Protein 8VQ3 (pdb70)

Nearest PDB structures (foldseek):
  8vq3-assembly1_B  TM=1.004E+00  e=8.481E-41  Homo sapiens
  8vq4-assembly1_B  TM=9.995E-01  e=5.291E-39  Homo sapiens
  7kjs-assembly1_B  TM=9.755E-01  e=6.498E-34  Homo sapiens
  6sg4-assembly1_B  TM=8.896E-01  e=3.892E-12  Homo sapiens
  6sg4-assembly1_D  TM=8.918E-01  e=5.112E-12  Homo sapiens

Sequence (566 aa):
MENFQKVEKIGEGTYGVVYKARNKLTGEVVALKKIRLDTETEGVPSTAIREISLLKELNHPNIVKLLDVIHTENKLYLVFEFLHQDLKKFMDASALTGIPLPLIKSYLFQLLQGLAFCHSHRVLHRDLKPQNLLINTEGAIKLADFGLARAFGVPVRTYHEVVTLWYRAPEILLGCKYYSTAVDIWSLGCIFAEMVTRRALFPGDSEIDQLFRIFRTLGTPDEVVWPGVTSMPDYKPSFPKWARQDFSKVVPPLDEDGRSLLSQMLHYDPNKRISAKAALAHPFFQDVTKPVPHLRIAPSRGSPLPVLSWANREEVWKIMLNKEKTYLRDQHFLEQHPLLQPKMRAILLDWLMEVCEVYKLHRETFYLAQDFFDRYMATQENVVKTLLQLIGISSLFIAAKLEEIYPPKLHQFAYVTDGACSGDEILTMELMIMKALKWRLSPLTIVSWLNVYMQVAYLNYPQQIFIQIAELLDLCVLDVDCLEFPYGILAASALYHFSSSELMQKVSGYQWCDIENCVKWMVPFAMVIRETGSSKLKHFRGVADEDAHNIQTHRDSLDLLDKARA

B-factor: mean 46.19, std 12.15, range [25.35, 115.67]

GO terms:
  GO:0043247 telomere maintenance in response to DNA damage (P, IDA)
  GO:0120186 negative regulation of protein localization to chromatin (P, IDA)
  GO:0120261 regulation of heterochromatin organization (P, IDA)
  GO:0004674 protein serine/threonine kinase activity (F, IGI)
  GO:0005515 protein binding (F, IPI)
  GO:0004693 cyclin-dependent protein serine/threonine kinase activity (F, IDA)
  GO:0097472 cyclin-dependent protein kinase activity (F, IDA)
  GO:0005768 endosome (C, IDA)
  GO:0015030 Cajal body (C, IDA)
  GO:0030332 cyclin binding (F, IDA)
  GO:0000307 cyclin-dependent protein kinase holoenzyme complex (C, IDA)
  GO:0097124 cyclin A2-CDK2 complex (C, IDA)
  GO:0031453 positive regulation of heterochromatin formation (P, IDA)
  GO:0006468 protein phosphorylation (P, IDA)
  GO:0106310 protein serine kinase activity (F, EXP)
  GO:0005813 centrosome (C, TAS)
  GO:0031571 mitotic G1 DNA damage checkpoint signaling (P, TAS)
  GO:0051298 centrosome duplication (P, TAS)
  GO:0051321 meiotic cell cycle (P, TAS)
  GO:0006260 DNA replication (P, TAS)

Solvent-accessible surface area: 25095 Å² total

Organism: Homo sapiens (NCBI:txid9606)

Radius of gyration: 25.26 Å; Cα contacts (8 Å, |Δi|>4): 888; chains: 2; bounding box: 65×76×55 Å

Foldseek 3Di:
DVQKAFDAWDAADPFFTWTWIARNVPRFIWIKTKGQQVPDPVGDDPLVVVVVVVLVVQDDQQAWHFPDWDDDPRMIITITHDAPDFQLVVLVVCQVVADPPVLLLLALLSALVSLLSCVVVQKAQQADARRQWGHHPPSGIHGGDSSVMDGPPDFAFDDVDDGDLLLAAVLVLLAPGTDDSLSVLSSSLQVSLCSQNVDRQQDADDSVSSNVSLCQAQWDDDCVQENCSCVGDNRDPPRDTHHHDDVCVSRVVDDPQSSVLSCLSNRNYSVRRDHSVVSSVGPVCVVVDDDDDDDD/DAPQFDQQADCDPVDDSVVVVVVQVCLLVLQAADLCLCVQAVQDDLLLLLVLLQLVLAVLQVVQHFPQLSQLLLSLLRSQSSLDGHDHSLCSNLLSLLSSVVSQVVPPPDRDDLVVSVVVVPPSDDSVSSVVNNVVSCVSSVNPRDHCGLLNLLVQLLVSVVVVVSLFLSLQLVVLLSLVSSGSVLSVDRSNLLNLLSNCLVPNQVSSCNRRRDHCVNNVVVNVVSVLSSVLCVVVDGDGQDDDPPDDPVCSSRGRDHDPSSVSSVSSVD

InterPro domains:
  IPR000719 Protein kinase domain [PF00069] (4-286)
  IPR000719 Protein kinase domain [PS50011] (4-286)
  IPR000719 Protein kinase domain [SM00220] (4-286)
  IPR008271 Serine/threonine-protein kinase, active site [PS00108] (123-135)
  IPR011009 Protein kinase-like domain superfamily [SSF56112] (1-292)
  IPR017441 Protein kinase, ATP binding site [PS00107] (10-33)
  IPR050108 Cyclin-dependent kinase [PTHR24056] (2-287)

Secondary structure (DSSP, 8-state):
-TTEEEEEEEEE-SS-EEEEEEETTT--EEEEEEEEGGG-TTSS-HHHHHHHHHHHH---TTB--EEEEEE-SSEEEEEEE--SEEHHHHHHHTTTT---HHHHHHHHHHHHHHHHHHHHTTEE-----GGGEEE-TTS-EEE--GGG-EE-SS-PBP------STT--HHHHTT-SB--THHHHHHHHHHHHHHHHSS-S---SSHHHHHHHHHHHH----TTTSTTGGGSTT--TT----PPPPHHHHSTTS-HHHHHHHHHHT-S-TTTSPPHHHHHTSGGGTTT----PPP-/--TT----PPP-SSS-HHHHHHHHHHHHHHS---TTGGGG-TT--HHHHHHHHHHHHHHHHHTT-BHHHHHHHHHHHHHHHHT--S--GGGHHHHHHHHHHHHHHHH-SSPPPHHHHHHHTTTSS-HHHHHHHHHHHHHHTTT------HHHHHHHHHHHHHT--HHHHHHHHHHHHHHHTTSGGGGGS-HHHHHHHHHHHTS-HHHHHHHH---HHHHHHHHHHHHHHHHHHHHH----PPP-TTS-GGGGGGB-----HHHHHHHHH-

Structure (mmCIF, N/CA/C/O backbone):
data_8VQ3
#
_entry.id   8VQ3
#
_cell.length_a   101.388
_cell.length_b   101.388
_cell.length_c   151.613
_cell.angle_alpha   90.000
_cell.angle_beta   90.000
_cell.angle_gamma   90.000
#
_symmetry.space_group_name_H-M   'P 41 21 2'
#
loop_
_entity.id
_entity.type
_entity.pdbx_description
1 polymer 'Cyclin-dependent kinase 2'
2 polymer 'G1/S-specific cyclin-E1'
3 non-polymer (8R)-N-[(2S,3R)-3-(cyclohexylmethoxy)-1-(morpholin-4-yl)-1-oxobutan-2-yl]-2-[(1S)-2,2-dimethylcyclopropane-1-carbonyl]-6-(1,3-thiazole-5-carbonyl)-2,6-diazaspiro[3.4]octane-8-carboxamide
4 water water
#
loop_
_atom_site.group_PDB
_atom_site.id
_atom_site.type_symbol
_atom_site.label_atom_id
_atom_site.label_alt_id
_atom_site.label_comp_id
_atom_site.label_asym_id
_atom_site.label_entity_id
_atom_site.label_seq_id
_atom_site.pdbx_PDB_ins_code
_atom_site.Cartn_x
_atom_site.Cartn_y
_atom_site.Cartn_z
_atom_site.occupancy
_atom_site.B_iso_or_equiv
_atom_site.auth_seq_id
_atom_site.auth_comp_id
_atom_site.auth_asym_id
_atom_site.auth_atom_id
_atom_site.pdbx_PDB_model_num
ATOM 1 N N . MET A 1 1 ? 51.39100 11.75900 -3.64900 1.000 67.93709 1 MET A N 1
ATOM 2 C CA . MET A 1 1 ? 50.73300 12.96700 -3.12300 1.000 71.89283 1 MET A CA 1
ATOM 3 C C . MET A 1 1 ? 51.63500 13.91600 -2.34400 1.000 76.84606 1 MET A C 1
ATOM 4 O O . MET A 1 1 ? 51.14300 14.86500 -1.72400 1.000 78.64101 1 MET A O 1
ATOM 9 N N . GLU A 1 2 ? 52.94200 13.66900 -2.35800 1.000 79.83852 2 GLU A N 1
ATOM 10 C CA . GLU A 1 2 ? 53.86100 14.52300 -1.61600 1.000 78.00409 2 GLU A CA 1
ATOM 11 C C . GLU A 1 2 ? 54.18500 15.83100 -2.33300 1.000 68.09237 2 GLU A C 1
ATOM 12 O O . GLU A 1 2 ? 54.72000 16.75600 -1.69700 1.000 62.07323 2 GLU A O 1
ATOM 18 N N . ASN A 1 3 ? 53.87000 15.96100 -3.61800 1.000 68.53190 3 ASN A N 1
ATOM 19 C CA . ASN A 1 3 ? 54.16500 17.22000 -4.28600 1.000 72.05864 3 ASN A CA 1
ATOM 20 C C . ASN A 1 3 ? 52.98100 18.17800 -4.29900 1.000 68.23976 3 ASN A C 1
ATOM 21 O O . ASN A 1 3 ? 53.01900 19.19300 -5.00600 1.000 67.85287 3 ASN A O 1
ATOM 26 N N . PHE A 1 4 ? 51.94600 17.89500 -3.52100 1.000 68.10553 4 PHE A N 1
ATOM 27 C CA . PHE A 1 4 ? 50.78200 18.76100 -3.44000 1.000 61.63371 4 PHE A CA 1
ATOM 28 C C . PHE A 1 4 ? 50.71200 19.36500 -2.04700 1.000 58.58071 4 PHE A C 1
ATOM 29 O O . PHE A 1 4 ? 50.91900 18.67300 -1.04500 1.000 62.68120 4 PHE A O 1
ATOM 37 N N . GLN A 1 5 ? 50.41900 20.65600 -1.99700 1.000 51.02980 5 GLN A N 1
ATOM 38 C CA . GLN A 1 5 ? 50.30100 21.40700 -0.75200 1.000 52.42471 5 GLN A CA 1
ATOM 39 C C . GLN A 1 5 ? 48.84500 21.83700 -0.61100 1.000 52.16415 5 GLN A C 1
ATOM 40 O O . GLN A 1 5 ? 48.34300 22.61700 -1.42800 1.000 48.61372 5 GLN A O 1
ATOM 46 N N . LYS A 1 6 ? 48.15400 21.32300 0.40600 1.000 49.77965 6 LYS A N 1
ATOM 47 C CA . LYS A 1 6 ? 46.75600 21.70500 0.60500 1.000 49.39540 6 LYS A CA 1
ATOM 48 C C . LYS A 1 6 ? 46.69800 23.17200 1.00700 1.000 45.45545 6 LYS A C 1
ATOM 49 O O . LYS A 1 6 ? 47.43300 23.61500 1.88900 1.000 49.40592 6 LYS A O 1
ATOM 55 N N . VAL A 1 7 ? 45.83700 23.93200 0.33500 1.000 40.81016 7 VAL A N 1
ATOM 56 C CA . VAL A 1 7 ? 45.72400 25.36600 0.54400 1.000 47.48727 7 VAL A CA 1
ATOM 57 C C . VAL A 1 7 ? 44.41800 25.76100 1.22400 1.000 46.60032 7 VAL A C 1
ATOM 58 O O . VAL A 1 7 ? 44.41100 26.67800 2.04100 1.000 43.68419 7 VAL A O 1
ATOM 62 N N . GLU A 1 8 ? 43.30600 25.10100 0.91100 1.000 43.83420 8 GLU A N 1
ATOM 63 C CA . GLU A 1 8 ? 42.04100 25.49700 1.51900 1.000 47.14249 8 GLU A CA 1
ATOM 64 C C . GLU A 1 8 ? 41.00200 24.41000 1.28500 1.000 44.37374 8 GLU A C 1
ATOM 65 O O . GLU A 1 8 ? 41.03500 23.74900 0.24100 1.000 44.08423 8 GLU A O 1
ATOM 71 N N . LYS A 1 9 ? 40.09300 24.22100 2.24800 1.000 44.57640 9 LYS A N 1
ATOM 72 C CA . LYS A 1 9 ? 38.99700 23.26200 2.07900 1.000 42.70249 9 LYS A CA 1
ATOM 73 C C . LYS A 1 9 ? 37.90200 23.97100 1.30100 1.000 40.36010 9 LYS A C 1
ATOM 74 O O . LYS A 1 9 ? 37.48600 25.06400 1.68100 1.000 44.21056 9 LYS A O 1
ATOM 80 N N . ILE A 1 10 ? 37.45100 23.37100 0.19700 1.000 38.05193 10 ILE A N 1
ATOM 81 C CA . ILE A 1 10 ? 36.43300 23.99700 -0.63500 1.000 43.85526 10 ILE A CA 1
ATOM 82 C C . ILE A 1 10 ? 35.16500 23.15600 -0.74600 1.000 50.47974 10 ILE A C 1
ATOM 83 O O . ILE A 1 10 ? 34.22400 23.55200 -1.44100 1.000 51.60356 10 ILE A O 1
ATOM 88 N N . GLY A 1 11 ? 35.10300 22.01400 -0.07700 1.000 50.85610 11 GLY A N 1
ATOM 89 C CA . GLY A 1 11 ? 33.89300 21.22800 -0.17400 1.000 51.76147 11 GLY A CA 1
ATOM 90 C C . GLY A 1 11 ? 33.98300 19.94400 0.61200 1.000 45.62389 11 GLY A C 1
ATOM 91 O O . GLY A 1 11 ? 35.04400 19.53700 1.10000 1.000 42.28665 11 GLY A O 1
ATOM 92 N N . GLU A 1 12 ? 32.82700 19.29400 0.71300 1.000 43.72893 12 GLU A N 1
ATOM 93 C CA . GLU A 1 12 ? 32.73100 18.03900 1.43700 1.000 40.45748 12 GLU A CA 1
ATOM 94 C C . GLU A 1 12 ? 31.49400 17.29600 0.96600 1.000 41.21020 12 GLU A C 1
ATOM 95 O O . GLU A 1 12 ? 30.40100 17.87000 0.94300 1.000 41.74185 12 GLU A O 1
ATOM 101 N N . GLY A 1 13 ? 31.66000 16.01900 0.62000 1.000 38.65463 13 GLY A N 1
ATOM 102 C CA . GLY A 1 13 ? 30.55900 15.19300 0.17300 1.000 40.24693 13 GLY A CA 1
ATOM 103 C C . GLY A 1 13 ? 30.47800 13.91800 1.00500 1.000 44.27110 13 GLY A C 1
ATOM 104 O O . GLY A 1 13 ? 31.24100 13.72800 1.95300 1.000 47.18197 13 GLY A O 1
ATOM 105 N N . THR A 1 14 ? 29.53700 13.06500 0.61500 1.000 41.44971 14 THR A N 1
ATOM 106 C CA . THR A 1 14 ? 29.36600 11.80400 1.33100 1.000 46.97405 14 THR A CA 1
ATOM 107 C C . THR A 1 14 ? 30.65200 11.00300 1.31800 1.000 49.82703 14 THR A C 1
ATOM 108 O O . THR A 1 14 ? 31.03600 10.40200 2.33300 1.000 46.83193 14 THR A O 1
ATOM 112 N N . TYR A 1 15 ? 31.33800 10.98700 0.17300 1.000 48.53213 15 TYR A N 1
ATOM 113 C CA . TYR A 1 15 ? 32.53200 10.17900 -0.00600 1.000 49.94546 15 TYR A CA 1
ATOM 114 C C . TYR A 1 15 ? 33.86300 10.88900 0.23000 1.000 52.85634 15 TYR A C 1
ATOM 115 O O . TYR A 1 15 ? 34.90000 10.21600 0.21400 1.000 52.31417 15 TYR A O 1
ATOM 124 N N . GLY A 1 16 ? 33.89000 12.19200 0.48600 1.000 48.37685 16 GLY A N 1
ATOM 125 C CA . GLY A 1 16 ? 35.18600 12.79800 0.75900 1.000 51.45880 16 GLY A CA 1
ATOM 126 C C . GLY A 1 16 ? 35.14400 14.30700 0.87400 1.000 46.86878 16 GLY A C 1
ATOM 127 O O . GLY A 1 16 ? 34.11800 14.96000 0.65500 1.000 45.50282 16 GLY A O 1
ATOM 128 N N . VAL A 1 17 ? 36.30000 14.85800 1.23000 1.000 48.99798 17 VAL A N 1
ATOM 129 C CA . VAL A 1 17 ? 36.48000 16.29800 1.35900 1.000 46.38188 17 VAL A CA 1
ATOM 130 C C . VAL A 1 17 ? 37.20500 16.76000 0.10200 1.000 43.98159 17 VAL A C 1
ATOM 131 O O . VAL A 1 17 ? 37.98900 16.01800 -0.51300 1.000 43.53417 17 VAL A O 1
ATOM 135 N N . VAL A 1 18 ? 36.93600 17.99300 -0.30100 1.000 45.06067 18 VAL A N 1
ATOM 136 C CA . VAL A 1 18 ? 37.54200 18.57600 -1.48600 1.000 41.95766 18 VAL A CA 1
ATOM 137 C C . VAL A 1 18 ? 38.40700 19.73600 -1.03700 1.000 42.29718 18 VAL A C 1
ATOM 138 O O . VAL A 1 18 ? 37.95300 20.60300 -0.27700 1.000 39.97848 18 VAL A O 1
ATOM 142 N N . TYR A 1 19 ? 39.64900 19.74800 -1.50300 1.000 37.28342 19 TYR A N 1
ATOM 143 C CA . TYR A 1 19 ? 40.63000 20.76600 -1.15800 1.000 40.09954 19 TYR A CA 1
ATOM 144 C C . TYR A 1 19 ? 41.19100 21.47400 -2.37900 1.000 42.78934 19 TYR A C 1
ATOM 145 O O . TYR A 1 19 ? 41.35700 20.88200 -3.45400 1.000 44.78432 19 TYR A O 1
ATOM 154 N N . LYS A 1 20 ? 41.51800 22.74700 -2.19500 1.000 45.34754 20 LYS A N 1
ATOM 155 C CA . LYS A 1 20 ? 42.22300 23.48700 -3.22500 1.000 42.18137 20 LYS A CA 1
ATOM 156 C C . LYS A 1 20 ? 43.65800 23.14900 -2.87500 1.000 45.13962 20 LYS A C 1
ATOM 157 O O . LYS A 1 20 ? 44.00800 23.15100 -1.68900 1.000 42.24454 20 LYS A O 1
ATOM 163 N N . ALA A 1 21 ? 44.47200 22.79000 -3.86100 1.000 41.16020 21 ALA A N 1
ATOM 164 C CA . ALA A 1 21 ? 45.84800 22.42000 -3.53900 1.000 42.28139 21 ALA A CA 1
ATOM 165 C C . ALA A 1 21 ? 46.77000 22.96500 -4.60900 1.000 48.59004 21 ALA A C 1
ATOM 166 O O . ALA A 1 21 ? 46.36500 23.15000 -5.76000 1.000 45.42387 21 ALA A O 1
ATOM 168 N N . ARG A 1 22 ? 48.02500 23.23000 -4.22400 1.000 48.19262 22 ARG A N 1
ATOM 169 C CA . ARG A 1 22 ? 49.00000 23.78000 -5.15600 1.000 52.22995 22 ARG A CA 1
ATOM 170 C C . ARG A 1 22 ? 50.16300 22.83000 -5.36900 1.000 57.30424 22 ARG A C 1
ATOM 171 O O . ARG A 1 22 ? 50.67500 22.22300 -4.42200 1.000 59.38870 22 ARG A O 1
ATOM 179 N N . ASN A 1 23 ? 50.58200 22.71200 -6.62200 1.000 60.06510 23 ASN A N 1
ATOM 180 C CA . ASN A 1 23 ? 51.73300 21.88600 -6.93500 1.000 68.65560 23 ASN A CA 1
ATOM 181 C C . ASN A 1 23 ? 52.94900 22.71500 -6.54900 1.000 68.76088 23 ASN A C 1
ATOM 182 O O . ASN A 1 23 ? 53.18500 23.78600 -7.11600 1.000 67.70022 23 ASN A O 1
ATOM 187 N N . LYS A 1 24 ? 53.70200 22.24000 -5.55800 1.000 71.89283 24 LYS A N 1
ATOM 188 C CA . LYS A 1 24 ? 54.85100 22.99400 -5.06400 1.000 75.98016 24 LYS A CA 1
ATOM 189 C C . LYS A 1 24 ? 55.89500 23.28600 -6.14600 1.000 78.72260 24 LYS A C 1
ATOM 190 O O . LYS A 1 24 ? 56.46500 24.38600 -6.17500 1.000 78.04357 24 LYS A O 1
ATOM 196 N N . LEU A 1 25 ? 56.17700 22.32500 -7.03300 1.000 78.31202 25 LEU A N 1
ATOM 197 C CA . LEU A 1 25 ? 57.21700 22.58900 -8.02900 1.000 80.77021 25 LEU A CA 1
ATOM 198 C C . LEU A 1 25 ? 56.70200 23.36600 -9.23700 1.000 79.48321 25 LEU A C 1
ATOM 199 O O . LEU A 1 25 ? 57.41700 24.23000 -9.76000 1.000 80.08592 25 LEU A O 1
ATOM 204 N N . THR A 1 26 ? 55.48300 23.09500 -9.70900 1.000 80.07802 26 THR A N 1
ATOM 205 C CA . THR A 1 26 ? 54.99800 23.82400 -10.87300 1.000 75.62749 26 THR A CA 1
ATOM 206 C C . THR A 1 26 ? 54.14600 25.04100 -10.53600 1.000 75.93016 26 THR A C 1
ATOM 207 O O . THR A 1 26 ? 54.06000 25.96100 -11.35200 1.000 74.01677 26 THR A O 1
ATOM 211 N N . GLY A 1 27 ? 53.52100 25.08000 -9.36600 1.000 78.54626 27 GLY A N 1
ATOM 212 C CA . GLY A 1 27 ? 52.66900 26.19600 -9.03600 1.000 72.04285 27 GLY A CA 1
ATOM 213 C C . GLY A 1 27 ? 51.25700 26.05500 -9.56200 1.000 62.21535 27 GLY A C 1
ATOM 214 O O . GLY A 1 27 ? 50.43200 26.95000 -9.32300 1.000 59.61767 27 GLY A O 1
ATOM 215 N N . GLU A 1 28 ? 50.94900 24.96500 -10.27300 1.000 56.22779 28 GLU A N 1
ATOM 216 C CA . GLU A 1 28 ? 49.59500 24.76900 -10.77600 1.000 59.30185 28 GLU A CA 1
ATOM 217 C C . GLU A 1 28 ? 48.65700 24.47000 -9.60700 1.000 54.34862 28 GLU A C 1
ATOM 218 O O . GLU A 1 28 ? 49.05300 23.88300 -8.59200 1.000 57.65165 28 GLU A O 1
ATOM 224 N N . VAL A 1 29 ? 47.41500 24.89300 -9.75200 1.000 47.44253 29 VAL A N 1
ATOM 225 C CA . VAL A 1 29 ? 46.39200 24.69200 -8.73000 1.000 45.38702 29 VAL A CA 1
ATOM 226 C C . VAL A 1 29 ? 45.41700 23.62000 -9.19400 1.000 48.29790 29 VAL A C 1
ATOM 227 O O . VAL A 1 29 ? 45.04100 23.57200 -10.36700 1.000 49.10589 29 VAL A O 1
ATOM 231 N N . VAL A 1 30 ? 45.01100 22.74800 -8.28000 1.000 44.12634 30 VAL A N 1
ATOM 232 C CA . VAL A 1 30 ? 44.10100 21.66100 -8.58600 1.000 43.90790 30 VAL A CA 1
ATOM 233 C C . VAL A 1 30 ? 43.08100 21.56500 -7.46800 1.000 42.34981 30 VAL A C 1
ATOM 234 O O . VAL A 1 30 ? 43.25000 22.14800 -6.39600 1.000 45.17647 30 VAL A O 1
ATOM 238 N N . ALA A 1 31 ? 42.02000 20.79900 -7.73600 1.000 39.60475 31 ALA A N 1
ATOM 239 C CA . ALA A 1 31 ? 40.97000 20.47700 -6.77800 1.000 38.15721 31 ALA A CA 1
ATOM 240 C C . ALA A 1 31 ? 41.18700 19.00800 -6.42900 1.000 39.97321 31 ALA A C 1
ATOM 241 O O . ALA A 1 31 ? 41.17000 18.14800 -7.31900 1.000 45.38439 31 ALA A O 1
ATOM 243 N N . LEU A 1 32 ? 41.43100 18.72000 -5.16000 1.000 37.82032 32 LEU A N 1
ATOM 244 C CA . LEU A 1 32 ? 41.68100 17.35500 -4.71200 1.000 37.86243 32 LEU A CA 1
ATOM 245 C C . LEU A 1 32 ? 40.48100 16.82400 -3.97400 1.000 40.97860 32 LEU A C 1
ATOM 246 O O . LEU A 1 32 ? 40.00300 17.46200 -3.03500 1.000 46.31082 32 LEU A O 1
ATOM 251 N N . LYS A 1 33 ? 40.02800 15.65100 -4.36000 1.000 35.63322 33 LYS A N 1
ATOM 252 C CA . LYS A 1 33 ? 38.94000 14.99200 -3.66200 1.000 41.21284 33 LYS A CA 1
ATOM 253 C C . LYS A 1 33 ? 39.59400 13.80600 -2.96400 1.000 43.76051 33 LYS A C 1
ATOM 254 O O . LYS A 1 33 ? 40.18200 12.93700 -3.62000 1.000 47.88995 33 LYS A O 1
ATOM 260 N N . LYS A 1 34 ? 39.54000 13.78800 -1.63900 1.000 41.04176 34 LYS A N 1
ATOM 261 C CA . LYS A 1 34 ? 40.17900 12.74300 -0.84400 1.000 44.31058 34 LYS A CA 1
ATOM 262 C C . LYS A 1 34 ? 39.17700 11.71800 -0.33600 1.000 46.58453 34 LYS A C 1
ATOM 263 O O . LYS A 1 34 ? 38.32200 12.04300 0.49100 1.000 47.51359 34 LYS A O 1
ATOM 269 N N . ILE A 1 35 ? 39.30800 10.47500 -0.78500 1.000 42.63669 35 ILE A N 1
ATOM 270 C CA . ILE A 1 35 ? 38.43400 9.39700 -0.31900 1.000 44.89486 35 ILE A CA 1
ATOM 271 C C . ILE A 1 35 ? 39.23800 8.58300 0.68900 1.000 48.91113 35 ILE A C 1
ATOM 272 O O . ILE A 1 35 ? 40.31800 8.06400 0.36600 1.000 46.89510 35 ILE A O 1
ATOM 277 N N . ARG A 1 36 ? 38.73700 8.47400 1.91600 1.000 50.01389 36 ARG A N 1
ATOM 278 C CA . ARG A 1 36 ? 39.43300 7.70800 2.95100 1.000 54.10122 36 ARG A CA 1
ATOM 279 C C . ARG A 1 36 ? 38.96300 6.26800 2.81900 1.000 51.45880 36 ARG A C 1
ATOM 280 O O . ARG A 1 36 ? 37.86900 5.91000 3.24500 1.000 51.92465 36 ARG A O 1
ATOM 288 N N . LEU A 1 37 ? 39.78200 5.43200 2.19300 1.000 51.12455 37 LEU A N 1
ATOM 289 C CA . LEU A 1 37 ? 39.33600 4.06200 1.97000 1.000 56.44624 37 LEU A CA 1
ATOM 290 C C . LEU A 1 37 ? 39.16400 3.27000 3.25800 1.000 59.60188 37 LEU A C 1
ATOM 291 O O . LEU A 1 37 ? 38.48900 2.24000 3.24000 1.000 60.72044 37 LEU A O 1
ATOM 296 N N . ASP A 1 38 ? 39.73400 3.73300 4.37100 1.000 57.82535 38 ASP A N 1
ATOM 297 C CA . ASP A 1 38 ? 39.58900 3.00900 5.62900 1.000 61.47842 38 ASP A CA 1
ATOM 298 C C . ASP A 1 38 ? 38.14700 2.99500 6.10100 1.000 59.60978 38 ASP A C 1
ATOM 299 O O . ASP A 1 38 ? 37.69700 2.00300 6.68200 1.000 62.74173 38 ASP A O 1
ATOM 304 N N . THR A 1 39 ? 37.40200 4.07300 5.86400 1.000 57.42794 39 THR A N 1
ATOM 305 C CA . THR A 1 39 ? 36.01200 4.14800 6.30600 1.000 60.86782 39 THR A CA 1
ATOM 306 C C . THR A 1 39 ? 35.01000 3.65900 5.26300 1.000 57.23318 39 THR A C 1
ATOM 307 O O . THR A 1 39 ? 33.80000 3.78000 5.47900 1.000 55.94618 39 THR A O 1
ATOM 311 N N . GLU A 1 40 ? 35.47100 3.10600 4.15000 1.000 52.96161 40 GLU A N 1
ATOM 312 C CA . GLU A 1 40 ? 34.58700 2.65000 3.08600 1.000 55.76195 40 GLU A CA 1
ATOM 313 C C . GLU A 1 40 ? 34.35600 1.15200 3.18900 1.000 57.63586 40 GLU A C 1
ATOM 314 O O . GLU A 1 40 ? 35.25300 0.35500 2.89400 1.000 66.09213 40 GLU A O 1
ATOM 320 N N . THR A 1 41 ? 33.14000 0.77800 3.56500 1.000 52.04045 41 THR A N 1
ATOM 321 C CA . THR A 1 41 ? 32.78700 -0.62600 3.70300 1.000 51.68514 41 THR A CA 1
ATOM 322 C C . THR A 1 41 ? 32.75500 -1.36300 2.37100 1.000 44.31847 41 THR A C 1
ATOM 323 O O . THR A 1 41 ? 33.01700 -2.57100 2.32900 1.000 43.22360 41 THR A O 1
ATOM 327 N N . GLU A 1 42 ? 32.41700 -0.67700 1.28300 1.000 42.89462 42 GLU A N 1
ATOM 328 C CA . GLU A 1 42 ? 32.29000 -1.34100 -0.01100 1.000 41.32601 42 GLU A CA 1
ATOM 329 C C . GLU A 1 42 ? 33.43600 -1.03600 -0.96700 1.000 43.20518 42 GLU A C 1
ATOM 330 O O . GLU A 1 42 ? 33.25700 -1.12200 -2.18500 1.000 42.00240 42 GLU A O 1
ATOM 336 N N . GLY A 1 43 ? 34.61000 -0.70100 -0.45100 1.000 40.66014 43 GLY A N 1
ATOM 337 C CA . GLY A 1 43 ? 35.71500 -0.41500 -1.34000 1.000 46.97142 43 GLY A CA 1
ATOM 338 C C . GLY A 1 43 ? 35.54200 0.94700 -1.99200 1.000 45.87655 43 GLY A C 1
ATOM 339 O O . GLY A 1 43 ? 34.89400 1.84100 -1.43700 1.000 41.93661 43 GLY A O 1
ATOM 340 N N . VAL A 1 44 ? 36.14500 1.11300 -3.17100 1.000 38.48093 44 VAL A N 1
ATOM 341 C CA . VAL A 1 44 ? 35.99400 2.41800 -3.81500 1.000 38.39934 44 VAL A CA 1
ATOM 342 C C . VAL A 1 44 ? 34.51100 2.64700 -4.05700 1.000 37.90981 44 VAL A C 1
ATOM 343 O O . VAL A 1 44 ? 33.83600 1.75100 -4.60800 1.000 34.78838 44 VAL A O 1
ATOM 347 N N . PRO A 1 45 ? 33.94400 3.77700 -3.61500 1.000 40.09691 45 PRO A N 1
ATOM 348 C CA . PRO A 1 45 ? 32.49400 3.99200 -3.76400 1.000 38.74412 45 PRO A CA 1
ATOM 349 C C . PRO A 1 45 ? 32.05600 3.89000 -5.21100 1.000 37.42554 45 PRO A C 1
ATOM 350 O O . PRO A 1 45 ? 32.73400 4.37500 -6.12400 1.000 34.53309 45 PRO A O 1
ATOM 354 N N . SER A 1 46 ? 30.90300 3.24700 -5.40700 1.000 33.15398 46 SER A N 1
ATOM 355 C CA . SER A 1 46 ? 30.41400 3.02100 -6.75800 1.000 36.14381 46 SER A CA 1
ATOM 356 C C . SER A 1 46 ? 30.29900 4.33200 -7.50800 1.000 38.69674 46 SER A C 1
ATOM 357 O O . SER A 1 46 ? 30.61400 4.41100 -8.70000 1.000 35.76218 46 SER A O 1
ATOM 360 N N . THR A 1 47 ? 29.89500 5.38600 -6.81600 1.000 37.93876 47 THR A N 1
ATOM 361 C CA . THR A 1 47 ? 29.77500 6.66400 -7.48400 1.000 33.93038 47 THR A CA 1
ATOM 362 C C . THR A 1 47 ? 31.13000 7.20800 -7.91800 1.000 37.98087 47 THR A C 1
ATOM 363 O O . THR A 1 47 ? 31.21500 7.89200 -8.94600 1.000 36.55438 47 THR A O 1
ATOM 367 N N . ALA A 1 48 ? 32.19500 6.91200 -7.16200 1.000 37.03865 48 ALA A N 1
ATOM 368 C CA . ALA A 1 48 ? 33.52400 7.39200 -7.52400 1.000 36.35962 48 ALA A CA 1
ATOM 369 C C . ALA A 1 48 ? 34.05000 6.64100 -8.74200 1.000 35.17527 48 ALA A C 1
ATOM 370 O O . ALA A 1 48 ? 34.59500 7.25400 -9.66300 1.000 33.82511 48 ALA A O 1
ATOM 372 N N . ILE A 1 49 ? 33.88000 5.31500 -8.76500 1.000 35.05420 49 ILE A N 1
ATOM 373 C CA . ILE A 1 49 ? 34.31400 4.50600 -9.90600 1.000 32.27755 49 ILE A CA 1
ATOM 374 C C . ILE A 1 49 ? 33.63200 4.99200 -11.18000 1.000 33.00396 49 ILE A C 1
ATOM 375 O O . ILE A 1 49 ? 34.27200 5.21200 -12.22200 1.000 33.53034 49 ILE A O 1
ATOM 380 N N . ARG A 1 50 ? 32.30000 5.14700 -11.11900 1.000 30.92739 50 ARG A N 1
ATOM 381 C CA . ARG A 1 50 ? 31.55600 5.57400 -12.30300 1.000 36.55965 50 ARG A CA 1
ATOM 382 C C . ARG A 1 50 ? 32.01400 6.93000 -12.80300 1.000 34.96472 50 ARG A C 1
ATOM 383 O O . ARG A 1 50 ? 32.19600 7.11900 -14.01000 1.000 31.16689 50 ARG A O 1
ATOM 391 N N . GLU A 1 51 ? 32.20900 7.88600 -11.89000 1.000 34.44097 51 GLU A N 1
ATOM 392 C CA . GLU A 1 51 ? 32.63400 9.22700 -12.27700 1.000 34.20673 51 GLU A CA 1
ATOM 393 C C . GLU A 1 51 ? 34.03100 9.22300 -12.87300 1.000 33.90670 51 GLU A C 1
ATOM 394 O O . GLU A 1 51 ? 34.29000 9.92100 -13.85900 1.000 36.62281 51 GLU A O 1
ATOM 400 N N . ILE A 1 52 ? 34.96100 8.48000 -12.27500 1.000 32.96185 52 ILE A N 1
ATOM 401 C CA . ILE A 1 52 ? 36.31400 8.43800 -12.83400 1.000 30.79317 52 ILE A CA 1
ATOM 402 C C . ILE A 1 52 ? 36.27100 7.90600 -14.26100 1.000 35.15948 52 ILE A C 1
ATOM 403 O O . ILE A 1 52 ? 36.86900 8.47500 -15.17800 1.000 34.58573 52 ILE A O 1
ATOM 408 N N . SER A 1 53 ? 35.56200 6.79100 -14.46300 1.000 33.45664 53 SER A N 1
ATOM 409 C CA . SER A 1 53 ? 35.53000 6.18600 -15.78400 1.000 32.84078 53 SER A CA 1
ATOM 410 C C . SER A 1 53 ? 34.87800 7.11500 -16.79500 1.000 34.82260 53 SER A C 1
ATOM 411 O O . SER A 1 53 ? 35.39800 7.31100 -17.90300 1.000 35.29371 53 SER A O 1
ATOM 414 N N . LEU A 1 54 ? 33.74200 7.71700 -16.42700 1.000 33.36979 54 LEU A N 1
ATOM 415 C CA . LEU A 1 54 ? 33.05100 8.62700 -17.33800 1.000 34.83576 54 LEU A CA 1
ATOM 416 C C . LEU A 1 54 ? 33.92800 9.81000 -17.72700 1.000 35.91483 54 LEU A C 1
ATOM 417 O O . LEU A 1 54 ? 33.99100 10.20100 -18.90300 1.000 34.59625 54 LEU A O 1
ATOM 422 N N . LEU A 1 55 ? 34.59600 10.41400 -16.74900 1.000 36.65966 55 LEU A N 1
ATOM 423 C CA . LEU A 1 55 ? 35.40300 11.58500 -17.06300 1.000 37.80453 55 LEU A CA 1
ATOM 424 C C . LEU A 1 55 ? 36.59800 11.22900 -17.93000 1.000 39.18628 55 LEU A C 1
ATOM 425 O O . LEU A 1 55 ? 37.05400 12.06600 -18.72200 1.000 41.76027 55 LEU A O 1
ATOM 430 N N . LYS A 1 56 ? 37.10100 9.99500 -17.83700 1.000 37.25183 56 LYS A N 1
ATOM 431 C CA . LYS A 1 56 ? 38.20000 9.62400 -18.72700 1.000 39.45210 56 LYS A CA 1
ATOM 432 C C . LYS A 1 56 ? 37.71100 9.49400 -20.16200 1.000 40.69698 56 LYS A C 1
ATOM 433 O O . LYS A 1 56 ? 38.48900 9.64900 -21.10400 1.000 38.89677 56 LYS A O 1
ATOM 439 N N . GLU A 1 57 ? 36.43700 9.19100 -20.35300 1.000 41.56025 57 GLU A N 1
ATOM 440 C CA . GLU A 1 57 ? 35.88800 9.07100 -21.69600 1.000 40.08375 57 GLU A CA 1
ATOM 441 C C . GLU A 1 57 ? 35.43700 10.41700 -22.23500 1.000 41.98924 57 GLU A C 1
ATOM 442 O O . GLU A 1 57 ? 35.53600 10.66900 -23.43800 1.000 46.63191 57 GLU A O 1
ATOM 448 N N . LEU A 1 58 ? 34.93700 11.27800 -21.35300 1.000 37.57556 58 LEU A N 1
ATOM 449 C CA . LEU A 1 58 ? 34.39100 12.57700 -21.72200 1.000 42.89725 58 LEU A CA 1
ATOM 450 C C . LEU A 1 58 ? 35.43700 13.67100 -21.66600 1.000 45.96604 58 LEU A C 1
ATOM 451 O O . LEU A 1 58 ? 35.56400 14.37400 -20.66400 1.000 51.82990 58 LEU A O 1
ATOM 456 N N . ASN A 1 59 ? 36.16100 13.86600 -22.75300 1.000 44.22372 59 ASN A N 1
ATOM 457 C CA . ASN A 1 59 ? 37.11900 14.95600 -22.80600 1.000 47.26883 59 ASN A CA 1
ATOM 458 C C . ASN A 1 59 ? 36.52700 16.01200 -23.71300 1.000 45.20279 59 ASN A C 1
ATOM 459 O O . ASN A 1 59 ? 36.29600 15.75700 -24.89900 1.000 44.49218 59 ASN A O 1
ATOM 464 N N . HIS A 1 60 ? 36.26800 17.18500 -23.15000 1.000 43.98948 60 HIS A N 1
ATOM 465 C CA . HIS A 1 60 ? 35.64800 18.27200 -23.88300 1.000 43.13675 60 HIS A CA 1
ATOM 466 C C . HIS A 1 60 ? 35.97900 19.56800 -23.16600 1.000 40.42327 60 HIS A C 1
ATOM 467 O O . HIS A 1 60 ? 36.06100 19.57800 -21.93000 1.000 39.56264 60 HIS A O 1
ATOM 474 N N . PRO A 1 61 ? 36.18000 20.67000 -23.89700 1.000 40.43116 61 PRO A N 1
ATOM 475 C CA . PRO A 1 61 ? 36.53600 21.94000 -23.24000 1.000 40.98649 61 PRO A CA 1
ATOM 476 C C . PRO A 1 61 ? 35.50100 22.45300 -22.24900 1.000 39.47315 61 PRO A C 1
ATOM 477 O O . PRO A 1 61 ? 35.84200 23.26100 -21.37300 1.000 37.01760 61 PRO A O 1
ATOM 481 N N . ASN A 1 62 ? 34.25000 22.01400 -22.34200 1.000 36.93338 62 ASN A N 1
ATOM 482 C CA . ASN A 1 62 ? 33.21000 22.47400 -21.43100 1.000 37.43344 62 ASN A CA 1
ATOM 483 C C . ASN A 1 62 ? 32.82900 21.43000 -20.39900 1.000 39.25207 62 ASN A C 1
ATOM 484 O O . ASN A 1 62 ? 31.73000 21.48100 -19.82800 1.000 35.09105 62 ASN A O 1
ATOM 489 N N . ILE A 1 63 ? 33.72600 20.49200 -20.14100 1.000 35.36213 63 ILE A N 1
ATOM 490 C CA . ILE A 1 63 ? 33.52600 19.45200 -19.14600 1.000 33.16187 63 ILE A CA 1
ATOM 491 C C . ILE A 1 63 ? 34.76400 19.46100 -18.27300 1.000 3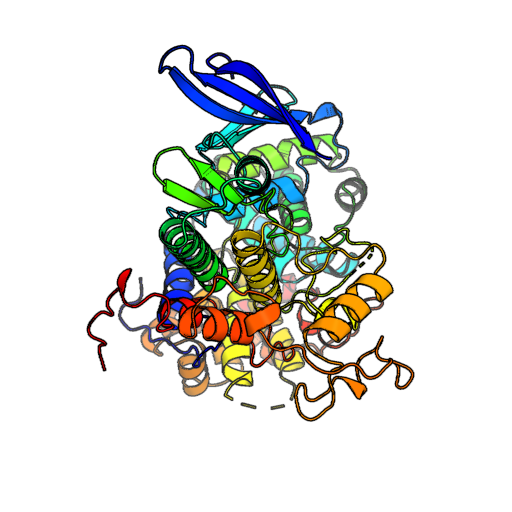6.23856 63 ILE A C 1
ATOM 492 O O . ILE A 1 63 ? 35.88700 19.38600 -18.78600 1.000 32.73024 63 ILE A O 1
ATOM 497 N N . VAL A 1 64 ? 34.56300 19.57500 -16.96000 1.000 33.29347 64 VAL A N 1
ATOM 498 C CA . VAL A 1 64 ? 35.67400 19.62400 -16.02200 1.000 37.42291 64 VAL A CA 1
ATOM 499 C C . VAL A 1 64 ? 36.60700 18.45800 -16.26500 1.000 37.98613 64 VAL A C 1
ATOM 500 O O . VAL A 1 64 ? 36.17100 17.32600 -16.48700 1.000 36.55701 64 VAL A O 1
ATOM 504 N N . LYS A 1 65 ? 37.90800 18.72400 -16.23700 1.000 32.90131 65 LYS A N 1
ATOM 505 C CA . LYS A 1 65 ? 38.86300 17.66000 -16.49600 1.000 40.48117 65 LYS A CA 1
ATOM 506 C C . LYS A 1 65 ? 39.30400 16.94200 -15.23700 1.000 36.16223 65 LYS A C 1
ATOM 507 O O . LYS A 1 65 ? 39.56500 17.56300 -14.20400 1.000 38.54146 65 LYS A O 1
ATOM 513 N N . LEU A 1 66 ? 39.41900 15.62300 -15.33700 1.000 37.93876 66 LEU A N 1
ATOM 514 C CA . LEU A 1 66 ? 39.95900 14.79600 -14.26800 1.000 39.20207 66 LEU A CA 1
ATOM 515 C C . LEU A 1 66 ? 41.42500 14.65300 -14.67900 1.000 39.83109 66 LEU A C 1
ATOM 516 O O . LEU A 1 66 ? 41.72200 14.09200 -15.73800 1.000 42.18137 66 LEU A O 1
ATOM 521 N N . LEU A 1 67 ? 42.33600 15.21600 -13.88000 1.000 38.97836 67 LEU A N 1
ATOM 522 C CA . LEU A 1 67 ? 43.74700 15.20600 -14.24200 1.000 40.52591 67 LEU A CA 1
ATOM 523 C C . LEU A 1 67 ? 44.46300 13.93000 -13.82300 1.000 46.78982 67 LEU A C 1
ATOM 524 O O . LEU A 1 67 ? 45.41300 13.50800 -14.49000 1.000 49.53489 67 LEU A O 1
ATOM 529 N N . ASP A 1 68 ? 44.05100 13.31000 -12.72900 1.000 40.55749 68 ASP A N 1
ATOM 530 C CA . ASP A 1 68 ? 44.75400 12.12400 -12.25100 1.000 46.43451 68 ASP A CA 1
ATOM 531 C C . ASP A 1 68 ? 43.95200 11.44600 -11.14100 1.000 45.65811 68 ASP A C 1
ATOM 532 O O . ASP A 1 68 ? 43.01800 12.02200 -10.57400 1.000 43.51574 68 ASP A O 1
ATOM 537 N N . VAL A 1 69 ? 44.34300 10.21100 -10.83000 1.000 41.43392 69 VAL A N 1
ATOM 538 C CA . VAL A 1 69 ? 43.75500 9.40700 -9.75900 1.000 41.17599 69 VAL A CA 1
ATOM 539 C C . VAL A 1 69 ? 44.94600 8.81000 -9.02500 1.000 47.94785 69 VAL A C 1
ATOM 540 O O . VAL A 1 69 ? 45.71800 8.05300 -9.62100 1.000 49.26117 69 VAL A O 1
ATOM 544 N N . ILE A 1 70 ? 45.11900 9.17200 -7.76100 1.000 46.54505 70 ILE A N 1
ATOM 545 C CA . ILE A 1 70 ? 46.34100 8.72700 -7.03900 1.000 49.52962 70 ILE A CA 1
ATOM 546 C C . ILE A 1 70 ? 45.95200 7.88900 -5.82800 1.000 45.69495 70 ILE A C 1
ATOM 547 O O . ILE A 1 70 ? 45.21400 8.38000 -4.98200 1.000 46.74245 70 ILE A O 1
ATOM 552 N N . HIS A 1 71 ? 46.42000 6.65000 -5.80400 1.000 44.95802 71 HIS A N 1
ATOM 553 C CA . HIS A 1 71 ? 46.15300 5.75200 -4.66200 1.000 46.47399 71 HIS A CA 1
ATOM 554 C C . HIS A 1 71 ? 47.37200 5.79600 -3.75300 1.000 51.39037 71 HIS A C 1
ATOM 555 O O . HIS A 1 71 ? 48.42500 5.26100 -4.12300 1.000 50.43763 71 HIS A O 1
ATOM 562 N N . THR A 1 72 ? 47.22800 6.48300 -2.63100 1.000 50.24813 72 THR A N 1
ATOM 563 C CA . THR A 1 72 ? 48.30400 6.49500 -1.62100 1.000 58.22014 72 THR A CA 1
ATOM 564 C C . THR A 1 72 ? 47.96700 5.37400 -0.65900 1.000 70.05314 72 THR A C 1
ATOM 565 O O . THR A 1 72 ? 47.17100 4.49700 -1.01700 1.000 75.64854 72 THR A O 1
ATOM 569 N N . GLU A 1 73 ? 48.50600 5.43200 0.53800 1.000 70.19789 73 GLU A N 1
ATOM 570 C CA . GLU A 1 73 ? 48.12500 4.39800 1.51500 1.000 71.62701 73 GLU A CA 1
ATOM 571 C C . GLU A 1 73 ? 46.71200 4.66900 1.99700 1.000 70.56372 73 GLU A C 1
ATOM 572 O O . GLU A 1 73 ? 46.47900 5.78700 2.47200 1.000 72.92716 73 GLU A O 1
ATOM 574 N N . ASN A 1 74 ? 45.80300 3.72300 1.82500 1.000 70.06893 74 ASN A N 1
ATOM 575 C CA . ASN A 1 74 ? 44.46800 3.88200 2.45800 1.000 63.19179 74 ASN A CA 1
ATOM 576 C C . ASN A 1 74 ? 43.65400 5.06000 1.89500 1.000 59.62557 74 ASN A C 1
ATOM 577 O O . ASN A 1 74 ? 42.52600 5.25500 2.35400 1.000 58.73599 74 ASN A O 1
ATOM 579 N N . LYS A 1 75 ? 44.20100 5.82000 0.95500 1.000 57.67007 75 LYS A N 1
ATOM 580 C CA . LYS A 1 75 ? 43.46600 7.01200 0.46700 1.000 57.58059 75 LYS A CA 1
ATOM 581 C C . LYS A 1 75 ? 43.42900 7.03900 -1.05800 1.000 52.20100 75 LYS A C 1
ATOM 582 O O . LYS A 1 75 ? 44.43800 6.70100 -1.68900 1.000 50.62186 75 LYS A O 1
ATOM 588 N N . LEU A 1 76 ? 42.29100 7.43000 -1.60700 1.000 47.12933 76 LEU A N 1
ATOM 589 C CA . LEU A 1 76 ? 42.21700 7.60700 -3.07300 1.000 47.78204 76 LEU A CA 1
ATOM 590 C C . LEU A 1 76 ? 41.97900 9.08700 -3.34500 1.000 45.93972 76 LEU A C 1
ATOM 591 O O . LEU A 1 76 ? 41.00100 9.63600 -2.85200 1.000 42.56300 76 LEU A O 1
ATOM 596 N N . TYR A 1 77 ? 42.88000 9.67900 -4.10500 1.000 41.59183 77 TYR A N 1
ATOM 597 C CA . TYR A 1 77 ? 42.77600 11.11200 -4.41800 1.000 40.62592 77 TYR A CA 1
ATOM 598 C C . TYR A 1 77 ? 42.33000 11.30400 -5.86300 1.000 41.59709 77 TYR A C 1
ATOM 599 O O . TYR A 1 77 ? 42.92800 10.70500 -6.75500 1.000 44.77905 77 TYR A O 1
ATOM 608 N N . LEU A 1 78 ? 41.29200 12.10300 -6.05800 1.000 37.62030 78 LEU A N 1
ATOM 609 C CA . LEU A 1 78 ? 40.82600 12.45000 -7.38400 1.000 37.26763 78 LEU A CA 1
ATOM 610 C C . LEU A 1 78 ? 41.32900 13.86800 -7.59300 1.000 39.25471 78 LEU A C 1
ATOM 611 O O . LEU A 1 78 ? 40.97700 14.77500 -6.82800 1.000 38.44145 78 LEU A O 1
ATOM 616 N N . VAL A 1 79 ? 42.16000 14.04900 -8.61000 1.000 37.48344 79 VAL A N 1
ATOM 617 C CA . VAL A 1 79 ? 42.79300 15.32100 -8.91700 1.000 36.03064 79 VAL A CA 1
ATOM 618 C C . VAL A 1 79 ? 42.08100 15.94500 -10.10800 1.000 37.98613 79 VAL A C 1
ATOM 619 O O . VAL A 1 79 ? 42.20800 15.48400 -11.24900 1.000 39.71002 79 VAL A O 1
ATOM 623 N N . PHE A 1 80 ? 41.33300 17.00400 -9.84300 1.000 34.66205 80 PHE A N 1
ATOM 624 C CA . PHE A 1 80 ? 40.59100 17.72700 -10.85000 1.000 36.28067 80 PHE A CA 1
ATOM 625 C C . PHE A 1 80 ? 41.25100 19.06200 -11.12300 1.000 40.10481 80 PHE A C 1
ATOM 626 O O . PHE A 1 80 ? 41.93700 19.61900 -10.25900 1.000 42.52352 80 PHE A O 1
ATOM 634 N N . GLU A 1 81 ? 41.00200 19.58300 -12.32500 1.000 38.51778 81 GLU A N 1
ATOM 635 C CA . GLU A 1 81 ? 41.45100 20.92200 -12.66100 1.000 38.21511 81 GLU A CA 1
ATOM 636 C C . GLU A 1 81 ? 40.67300 21.89000 -11.76600 1.000 42.69722 81 GLU A C 1
ATOM 637 O O . GLU A 1 81 ? 39.52500 21.62400 -11.39300 1.000 38.68095 81 GLU A O 1
ATOM 643 N N . PHE A 1 82 ? 41.29700 23.01400 -11.41200 1.000 40.29957 82 PHE A N 1
ATOM 644 C CA . PHE A 1 82 ? 40.69400 23.99800 -10.51200 1.000 42.27875 82 PHE A CA 1
ATOM 645 C C . PHE A 1 82 ? 40.08100 25.16200 -11.27200 1.000 42.16558 82 PHE A C 1
ATOM 646 O O . PHE A 1 82 ? 40.71000 25.71800 -12.17300 1.000 43.50522 82 PHE A O 1
ATOM 654 N N . LEU A 1 83 ? 38.85600 25.54000 -10.89300 1.000 39.33630 83 LEU A N 1
ATOM 655 C CA . LEU A 1 83 ? 38.15800 26.69900 -11.45300 1.000 43.62892 83 LEU A CA 1
ATOM 656 C C . LEU A 1 83 ? 37.79100 27.50900 -10.21700 1.000 45.60547 83 LEU A C 1
ATOM 657 O O . LEU A 1 83 ? 37.34600 26.93300 -9.21900 1.000 45.79496 83 LEU A O 1
ATOM 662 N N . HIS A 1 84 ? 37.95100 28.82800 -10.29500 1.000 42.31823 84 HIS A N 1
ATOM 663 C CA . HIS A 1 84 ? 37.80800 29.67800 -9.08000 1.000 45.20805 84 HIS A CA 1
ATOM 664 C C . HIS A 1 84 ? 36.39400 29.77700 -8.51900 1.000 44.21320 84 HIS A C 1
ATOM 665 O O . HIS A 1 84 ? 36.28500 29.98300 -7.30800 1.000 46.86088 84 HIS A O 1
ATOM 672 N N . GLN A 1 85 ? 35.36500 29.60300 -9.34000 1.000 43.03411 85 GLN A N 1
ATOM 673 C CA . GLN A 1 85 ? 34.02400 29.84800 -8.82500 1.000 41.13651 85 GLN A CA 1
ATOM 674 C C . GLN A 1 85 ? 32.97800 28.99300 -9.51100 1.000 41.42602 85 GLN A C 1
ATOM 675 O O . GLN A 1 85 ? 33.11700 28.63500 -10.68300 1.000 41.21810 85 GLN A O 1
ATOM 681 N N . ASP A 1 86 ? 31.89400 28.71300 -8.78500 1.000 40.30220 86 ASP A N 1
ATOM 682 C CA . ASP A 1 86 ? 30.77800 28.00500 -9.38300 1.000 37.19130 86 ASP A CA 1
ATOM 683 C C . ASP A 1 86 ? 29.80300 29.08300 -9.85700 1.000 40.83648 86 ASP A C 1
ATOM 684 O O . ASP A 1 86 ? 29.91600 30.25500 -9.48000 1.000 39.12311 86 ASP A O 1
ATOM 689 N N . LEU A 1 87 ? 28.86200 28.69300 -10.71500 1.000 39.46526 87 LEU A N 1
ATOM 690 C CA . LEU A 1 87 ? 27.90800 29.66200 -11.24700 1.000 39.55211 87 LEU A CA 1
ATOM 691 C C . LEU A 1 87 ? 26.99600 30.22300 -10.17100 1.000 40.05743 87 LEU A C 1
ATOM 692 O O . LEU A 1 87 ? 26.49700 31.34000 -10.31500 1.000 38.75991 87 LEU A O 1
ATOM 697 N N . LYS A 1 88 ? 26.74500 29.48500 -9.09300 1.000 38.17563 88 LYS A N 1
ATOM 698 C CA . LYS A 1 88 ? 25.86800 30.05300 -8.07600 1.000 39.28366 88 LYS A CA 1
ATOM 699 C C . LYS A 1 88 ? 26.51900 31.26400 -7.40400 1.000 39.21260 88 LYS A C 1
ATOM 700 O O . LYS A 1 88 ? 25.87300 32.29900 -7.20700 1.000 38.18879 88 LYS A O 1
ATOM 706 N N . LYS A 1 89 ? 27.79100 31.14900 -7.03700 1.000 37.99140 89 LYS A N 1
ATOM 707 C CA . LYS A 1 89 ? 28.46300 32.26600 -6.38800 1.000 44.75537 89 LYS A CA 1
ATOM 708 C C . LYS A 1 89 ? 28.63700 33.41800 -7.34800 1.000 40.69435 89 LYS A C 1
ATOM 709 O O . LYS A 1 89 ? 28.62400 34.57600 -6.92300 1.000 41.00228 89 LYS A O 1
ATOM 711 N N . PHE A 1 90 ? 28.78800 33.13100 -8.65000 1.000 41.32074 90 PHE A N 1
ATOM 712 C CA . PHE A 1 90 ? 28.94800 34.21400 -9.61100 1.000 41.77080 90 PHE A CA 1
ATOM 713 C C . PHE A 1 90 ? 27.65100 34.97200 -9.77000 1.000 39.98111 90 PHE A C 1
ATOM 714 O O . PHE A 1 90 ? 27.65700 36.20800 -9.80900 1.000 39.50210 90 PHE A O 1
ATOM 722 N N . MET A 1 91 ? 26.52200 34.24800 -9.85500 1.000 37.23078 91 MET A N 1
ATOM 723 C CA . MET A 1 91 ? 25.22500 34.90700 -9.98600 1.000 37.50450 91 MET A CA 1
ATOM 724 C C . MET A 1 91 ? 24.89000 35.70000 -8.73000 1.000 38.93625 91 MET A C 1
ATOM 725 O O . MET A 1 91 ? 24.33300 36.80200 -8.81400 1.000 41.52077 91 MET A O 1
ATOM 730 N N . ASP A 1 92 ? 25.22100 35.16700 -7.55200 1.000 38.01508 92 ASP A N 1
ATOM 731 C CA . ASP A 1 92 ? 24.94800 35.91600 -6.32400 1.000 39.59159 92 ASP A CA 1
ATOM 732 C C . ASP A 1 92 ? 25.78600 37.18300 -6.28200 1.000 42.62090 92 ASP A C 1
ATOM 733 O O . ASP A 1 92 ? 25.29900 38.25400 -5.90200 1.000 44.52113 92 ASP A O 1
ATOM 738 N N . ALA A 1 93 ? 27.05500 37.07900 -6.66600 1.000 39.74424 93 ALA A N 1
ATOM 739 C CA . ALA A 1 93 ? 27.92400 38.24400 -6.70400 1.000 45.45019 93 ALA A CA 1
ATOM 740 C C . ALA A 1 93 ? 27.44500 39.26800 -7.72200 1.000 46.48978 93 ALA A C 1
ATOM 741 O O . ALA A 1 93 ? 27.77600 40.45300 -7.58800 1.000 43.98422 93 ALA A O 1
ATOM 743 N N . SER A 1 94 ? 26.66800 38.84300 -8.72600 1.000 45.36333 94 SER A N 1
ATOM 744 C CA . SER A 1 94 ? 26.17400 39.72700 -9.77000 1.000 42.41561 94 SER A CA 1
ATOM 745 C C . SER A 1 94 ? 24.71000 40.08900 -9.59600 1.000 44.84748 94 SER A C 1
ATOM 746 O O . SER A 1 94 ? 24.10900 40.64300 -10.52000 1.000 48.44528 94 SER A O 1
ATOM 749 N N . ALA A 1 95 ? 24.11900 39.80500 -8.42900 1.000 49.95862 95 ALA A N 1
ATOM 750 C CA . ALA A 1 95 ? 22.69500 40.09200 -8.23800 1.000 50.47710 95 ALA A CA 1
ATOM 751 C C . ALA A 1 95 ? 22.38500 41.58100 -8.33500 1.000 47.45832 95 ALA A C 1
ATOM 752 O O . ALA A 1 95 ? 21.33600 41.96600 -8.86500 1.000 49.70333 95 ALA A O 1
ATOM 754 N N . LEU A 1 96 ? 23.26800 42.43700 -7.82500 1.000 46.30818 96 LEU A N 1
ATOM 755 C CA . LEU A 1 96 ? 22.98200 43.86800 -7.87700 1.000 49.76123 96 LEU A CA 1
ATOM 756 C C . LEU A 1 96 ? 23.15800 44.43300 -9.28000 1.000 53.19059 96 LEU A C 1
ATOM 757 O O . LEU A 1 96 ? 22.26200 45.09600 -9.80900 1.000 59.11498 96 LEU A O 1
ATOM 762 N N . THR A 1 97 ? 24.31100 44.18500 -9.89300 1.000 48.49002 97 THR A N 1
ATOM 763 C CA . THR A 1 97 ? 24.60400 44.72100 -11.22000 1.000 51.02717 97 THR A CA 1
ATOM 764 C C . THR A 1 97 ? 23.97100 43.91700 -12.35700 1.000 52.73001 97 THR A C 1
ATOM 765 O O . THR A 1 97 ? 23.65400 44.47700 -13.41100 1.000 55.01975 97 THR A O 1
ATOM 769 N N . GLY A 1 98 ? 23.79700 42.61500 -12.18600 1.000 46.76350 98 GLY A N 1
ATOM 770 C CA . GLY A 1 98 ? 23.27000 41.80100 -13.25700 1.000 47.36884 98 GLY A CA 1
ATOM 771 C C . GLY A 1 98 ? 24.40100 41.29800 -14.13600 1.000 49.85598 98 GLY A C 1
ATOM 772 O O . GLY A 1 98 ? 25.48600 41.88000 -14.20600 1.000 48.40317 98 GLY A O 1
ATOM 773 N N . ILE A 1 99 ? 24.15100 40.17800 -14.80500 1.000 50.07179 99 ILE A N 1
ATOM 774 C CA . ILE A 1 99 ? 25.18500 39.61900 -15.66900 1.000 48.41370 99 ILE A CA 1
ATOM 775 C C . ILE A 1 99 ? 24.96900 40.17200 -17.07000 1.000 47.99260 99 ILE A C 1
ATOM 776 O O . ILE A 1 99 ? 23.83200 40.14500 -17.56700 1.000 42.98410 99 ILE A O 1
ATOM 781 N N . PRO A 1 100 ? 26.00800 40.68400 -17.73100 1.000 48.77690 100 PRO A N 1
ATOM 782 C CA . PRO A 1 100 ? 25.82500 41.20300 -19.09700 1.000 47.89785 100 PRO A CA 1
ATOM 783 C C . PRO A 1 100 ? 25.24900 40.11700 -20.00000 1.000 45.18700 100 PRO A C 1
ATOM 784 O O . PRO A 1 100 ? 25.71800 38.97300 -19.99700 1.000 44.28163 100 PRO A O 1
ATOM 788 N N . LEU A 1 101 ? 24.21500 40.48500 -20.77600 1.000 41.50498 101 LEU A N 1
ATOM 789 C CA . LEU A 1 101 ? 23.55300 39.54200 -21.67800 1.000 46.78982 101 LEU A CA 1
ATOM 790 C C . LEU A 1 101 ? 24.53000 38.82500 -22.61500 1.000 45.67653 101 LEU A C 1
ATOM 791 O O . LEU A 1 101 ? 24.32000 37.63900 -22.91900 1.000 47.23198 101 LEU A O 1
ATOM 796 N N . PRO A 1 102 ? 25.60800 39.46600 -23.09200 1.000 47.49780 102 PRO A N 1
ATOM 797 C CA . PRO A 1 102 ? 26.54400 38.71400 -23.94200 1.000 44.56850 102 PRO A CA 1
ATOM 798 C C . PRO A 1 102 ? 27.27400 37.63900 -23.16500 1.000 41.53130 102 PRO A C 1
ATOM 799 O O . PRO A 1 102 ? 27.64400 36.61100 -23.74900 1.000 40.51538 102 PRO A O 1
ATOM 803 N N . LEU A 1 103 ? 27.49500 37.83100 -21.85800 1.000 45.08698 103 LEU A N 1
ATOM 804 C CA . LEU A 1 103 ? 28.13400 36.76800 -21.08900 1.000 41.57077 103 LEU A CA 1
ATOM 805 C C . LEU A 1 103 ? 27.12200 35.66900 -20.80400 1.000 40.29957 103 LEU A C 1
ATOM 806 O O . LEU A 1 103 ? 27.48500 34.48500 -20.78500 1.000 40.62329 103 LEU A O 1
ATOM 811 N N . ILE A 1 104 ? 25.84700 36.03600 -20.62100 1.000 42.64195 104 ILE A N 1
ATOM 812 C CA . ILE A 1 104 ? 24.81300 35.02700 -20.40400 1.000 39.23628 104 ILE A CA 1
ATOM 813 C C . ILE A 1 104 ? 24.71700 34.13500 -21.62600 1.000 41.14441 104 ILE A C 1
ATOM 814 O O . ILE A 1 104 ? 24.71400 32.89800 -21.52800 1.000 40.96807 104 ILE A O 1
ATOM 819 N N . LYS A 1 105 ? 24.63600 34.76000 -22.79900 1.000 41.62604 105 LYS A N 1
ATOM 820 C CA . LYS A 1 105 ? 24.56700 34.02000 -24.04800 1.000 40.86279 105 LYS A CA 1
ATOM 821 C C . LYS A 1 105 ? 25.78100 33.11300 -24.22000 1.000 38.63621 105 LYS A C 1
ATOM 822 O O . LYS A 1 105 ? 25.63900 31.93700 -24.57300 1.000 39.07047 105 LYS A O 1
ATOM 828 N N . SER A 1 106 ? 26.98600 33.63900 -23.96200 1.000 41.09440 106 SER A N 1
ATOM 829 C CA . SER A 1 106 ? 28.18400 32.82700 -24.13500 1.000 39.25471 106 SER A CA 1
ATOM 830 C C . SER A 1 106 ? 28.21300 31.66000 -23.15400 1.000 38.65727 106 SER A C 1
ATOM 831 O O . SER A 1 106 ? 28.62200 30.54000 -23.51200 1.000 39.00204 106 SER A O 1
ATOM 834 N N . TYR A 1 107 ? 27.77300 31.89100 -21.91200 1.000 36.32804 107 TYR A N 1
ATOM 835 C CA . TYR A 1 107 ? 27.78200 30.81200 -20.92400 1.000 35.17264 107 TYR A CA 1
ATOM 836 C C . TYR A 1 107 ? 26.80700 29.70700 -21.32700 1.000 37.87823 107 TYR A C 1
ATOM 837 O O . TYR A 1 107 ? 27.16400 28.52300 -21.34000 1.000 35.06999 107 TYR A O 1
ATOM 846 N N . LEU A 1 108 ? 25.57100 30.08300 -21.67800 1.000 35.34898 108 LEU A N 1
ATOM 847 C CA . LEU A 1 108 ? 24.56400 29.10200 -22.08100 1.000 36.40700 108 LEU A CA 1
ATOM 848 C C . LEU A 1 108 ? 24.98500 28.34300 -23.33100 1.000 36.68861 108 LEU A C 1
ATOM 849 O O . LEU A 1 108 ? 24.73900 27.13400 -23.44200 1.000 39.53632 108 LEU A O 1
ATOM 854 N N . PHE A 1 109 ? 25.61300 29.02500 -24.28900 1.000 32.36967 109 PHE A N 1
ATOM 855 C CA . PHE A 1 109 ? 26.08300 28.33100 -25.48200 1.000 37.74137 109 PHE A CA 1
ATOM 856 C C . PHE A 1 109 ? 27.09600 27.25600 -25.09700 1.000 40.64435 109 PHE A C 1
ATOM 857 O O . PHE A 1 109 ? 27.02500 26.10600 -25.56900 1.000 38.46514 109 PHE A O 1
ATOM 865 N N . GLN A 1 110 ? 28.04100 27.61200 -24.22600 1.000 39.07574 110 GLN A N 1
ATOM 866 C CA . GLN A 1 110 ? 29.04700 26.65500 -23.77700 1.000 38.08088 110 GLN A CA 1
ATOM 867 C C . GLN A 1 110 ? 28.41400 25.51300 -22.99800 1.000 36.86231 110 GLN A C 1
ATOM 868 O O . GLN A 1 110 ? 28.81600 24.35200 -23.15700 1.000 35.50952 110 GLN A O 1
ATOM 874 N N . LEU A 1 111 ? 27.43900 25.81500 -22.13500 1.000 36.01221 111 LEU A N 1
ATOM 875 C CA . LEU A 1 111 ? 26.78800 24.74800 -21.38100 1.000 34.43044 111 LEU A CA 1
ATOM 876 C C . LEU A 1 111 ? 26.12600 23.76800 -22.32900 1.000 33.96723 111 LEU A C 1
ATOM 877 O O . LEU A 1 111 ? 26.21000 22.55600 -22.13300 1.000 33.45927 111 LEU A O 1
ATOM 882 N N . LEU A 1 112 ? 25.47000 24.28500 -23.36900 1.000 36.01748 112 LEU A N 1
ATOM 883 C CA . LEU A 1 112 ? 24.80800 23.44000 -24.35700 1.000 35.43846 112 LEU A CA 1
ATOM 884 C C . LEU A 1 112 ? 25.81100 22.61500 -25.15500 1.000 34.37254 112 LEU A C 1
ATOM 885 O O . LEU A 1 112 ? 25.51800 21.47300 -25.53200 1.000 35.59637 112 LEU A O 1
ATOM 890 N N . GLN A 1 113 ? 27.00700 23.15300 -25.41200 1.000 33.19609 113 GLN A N 1
ATOM 891 C CA . GLN A 1 113 ? 28.00500 22.37100 -26.13700 1.000 34.78049 113 GLN A CA 1
ATOM 892 C C . GLN A 1 113 ? 28.48700 21.19800 -25.29900 1.000 37.93086 113 GLN A C 1
ATOM 893 O O . GLN A 1 113 ? 28.62800 20.07500 -25.81000 1.000 31.91698 113 GLN A O 1
ATOM 899 N N . GLY A 1 114 ? 28.73900 21.43300 -24.00700 1.000 35.92010 114 GLY A N 1
ATOM 900 C CA . GLY A 1 114 ? 29.18200 20.35200 -23.16200 1.000 35.63059 114 GLY A CA 1
ATOM 901 C C . GLY A 1 114 ? 28.07600 19.34300 -22.97100 1.000 36.32541 114 GLY A C 1
ATOM 902 O O . GLY A 1 114 ? 28.32900 18.13800 -22.89800 1.000 34.55677 114 GLY A O 1
ATOM 903 N N . LEU A 1 115 ? 26.83500 19.82300 -22.88600 1.000 32.95921 115 LEU A N 1
ATOM 904 C CA . LEU A 1 115 ? 25.71300 18.91400 -22.69200 1.000 29.59039 115 LEU A CA 1
ATOM 905 C C . LEU A 1 115 ? 25.48700 18.07800 -23.93600 1.000 31.57484 115 LEU A C 1
ATOM 906 O O . LEU A 1 115 ? 25.25200 16.86400 -23.84500 1.000 31.88540 115 LEU A O 1
ATOM 911 N N . ALA A 1 116 ? 25.54900 18.71600 -25.11000 1.000 33.61982 116 ALA A N 1
ATOM 912 C CA . ALA A 1 116 ? 25.36300 17.99900 -26.36500 1.000 32.58285 116 ALA A CA 1
ATOM 913 C C . ALA A 1 116 ? 26.39000 16.88900 -26.48100 1.000 35.98063 116 ALA A C 1
ATOM 914 O O . ALA A 1 116 ? 26.08700 15.78500 -26.95500 1.000 36.33594 116 ALA A O 1
ATOM 916 N N . PHE A 1 117 ? 27.61400 17.1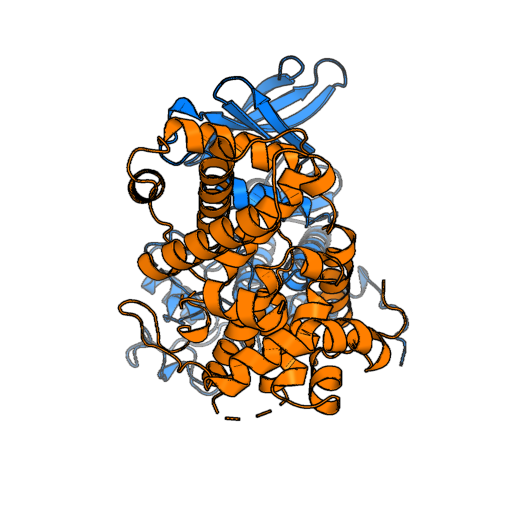7500 -26.04500 1.000 34.32517 117 PHE A N 1
ATOM 917 C CA . PHE A 1 117 ? 28.66300 16.16300 -26.04500 1.000 35.85430 117 PHE A CA 1
ATOM 918 C C . PHE A 1 117 ? 28.28900 15.01900 -25.10700 1.000 38.60200 117 PHE A C 1
ATOM 919 O O . PHE A 1 117 ? 28.42500 13.85400 -25.47700 1.000 37.40712 117 PHE A O 1
ATOM 927 N N . CYS A 1 118 ? 27.77900 15.32600 -23.89900 1.000 34.91208 118 CYS A N 1
ATOM 928 C CA . CYS A 1 118 ? 27.34500 14.26200 -22.99000 1.000 35.35424 118 CYS A CA 1
ATOM 929 C C . CYS A 1 118 ? 26.25700 13.41800 -23.62400 1.000 32.69603 118 CYS A C 1
ATOM 930 O O . CYS A 1 118 ? 26.28700 12.17700 -23.56700 1.000 31.51694 118 CYS A O 1
ATOM 933 N N . HIS A 1 119 ? 25.26100 14.08200 -24.20200 1.000 32.10911 119 HIS A N 1
ATOM 934 C CA . HIS A 1 119 ? 24.16700 13.34800 -24.80400 1.000 35.01736 119 HIS A CA 1
ATOM 935 C C . HIS A 1 119 ? 24.63700 12.53600 -25.99700 1.000 32.63023 119 HIS A C 1
ATOM 936 O O . HIS A 1 119 ? 24.10000 11.44600 -26.24300 1.000 34.49624 119 HIS A O 1
ATOM 943 N N . SER A 1 120 ? 25.64400 13.02900 -26.73100 1.000 32.90921 120 SER A N 1
ATOM 944 C CA . SER A 1 120 ? 26.20200 12.26300 -27.83900 1.000 38.71780 120 SER A CA 1
ATOM 945 C C . SER A 1 120 ? 26.86800 10.99600 -27.32000 1.000 40.67330 120 SER A C 1
ATOM 946 O O . SER A 1 120 ? 26.90900 9.97800 -28.01700 1.000 38.48356 120 SER A O 1
ATOM 949 N N . HIS A 1 121 ? 27.36000 11.04200 -26.08300 1.000 39.74161 121 HIS A N 1
ATOM 950 C CA . HIS A 1 121 ? 27.98600 9.85500 -25.45000 1.000 31.53010 121 HIS A CA 1
ATOM 951 C C . HIS A 1 121 ? 26.92000 9.00800 -24.75400 1.000 35.54374 121 HIS A C 1
ATOM 952 O O . HIS A 1 121 ? 27.28600 8.06200 -24.05300 1.000 39.93637 121 HIS A O 1
ATOM 959 N N . ARG A 1 122 ? 25.65200 9.34400 -24.95500 1.000 31.62748 122 ARG A N 1
ATOM 960 C CA . ARG A 1 122 ? 24.52200 8.58900 -24.35300 1.000 33.62772 122 ARG A CA 1
ATOM 961 C C . ARG A 1 122 ? 24.63600 8.62600 -22.82300 1.000 36.23329 122 ARG A C 1
ATOM 962 O O . ARG A 1 122 ? 24.42200 7.59500 -22.19400 1.000 33.69615 122 ARG A O 1
ATOM 970 N N . VAL A 1 123 ? 24.91800 9.80700 -22.27400 1.000 32.79077 123 VAL A N 1
ATOM 971 C CA . VAL A 1 123 ? 25.01600 9.99400 -20.80200 1.000 30.86423 123 VAL A CA 1
ATOM 972 C C . VAL A 1 123 ? 24.10400 11.13800 -20.35400 1.000 34.45413 123 VAL A C 1
ATOM 973 O O . VAL A 1 123 ? 24.20900 12.22000 -20.92400 1.000 34.69627 123 VAL A O 1
ATOM 977 N N . LEU A 1 124 ? 23.26000 10.88500 -19.36000 1.000 30.88002 124 LEU A N 1
ATOM 978 C CA . LEU A 1 124 ? 22.42100 11.93800 -18.74700 1.000 32.88815 124 LEU A CA 1
ATOM 979 C C . LEU A 1 124 ? 23.20000 12.45900 -17.54000 1.000 35.05947 124 LEU A C 1
ATOM 980 O O . LEU A 1 124 ? 23.73600 11.64000 -16.80200 1.000 34.68837 124 LEU A O 1
ATOM 985 N N . HIS A 1 125 ? 23.24800 13.76900 -17.35400 1.000 30.41154 125 HIS A N 1
ATOM 986 C CA . HIS A 1 125 ? 23.92300 14.33700 -16.16100 1.000 33.44348 125 HIS A CA 1
ATOM 987 C C . HIS A 1 125 ? 22.99300 14.20200 -14.96400 1.000 33.03291 125 HIS A C 1
ATOM 988 O O . HIS A 1 125 ? 23.42500 13.65900 -13.94800 1.000 35.18580 125 HIS A O 1
ATOM 995 N N . ARG A 1 126 ? 21.77200 14.70400 -15.10200 1.000 29.09033 126 ARG A N 1
ATOM 996 C CA . ARG A 1 126 ? 20.76200 14.63600 -14.04200 1.000 34.25148 126 ARG A CA 1
ATOM 997 C C . ARG A 1 126 ? 20.97500 15.54900 -12.85200 1.000 34.45939 126 ARG A C 1
ATOM 998 O O . ARG A 1 126 ? 20.11700 15.54800 -11.96200 1.000 36.46753 126 ARG A O 1
ATOM 1006 N N . ASP A 1 127 ? 22.06100 16.31600 -12.77700 1.000 31.33007 127 ASP A N 1
ATOM 1007 C CA . ASP A 1 127 ? 22.28400 17.15000 -11.58900 1.000 32.98817 127 ASP A CA 1
ATOM 1008 C C . ASP A 1 127 ? 22.83500 18.50100 -11.99100 1.000 37.25973 127 ASP A C 1
ATOM 1009 O O . ASP A 1 127 ? 23.72000 19.05600 -11.33100 1.000 34.64100 127 ASP A O 1
ATOM 1014 N N . LEU A 1 128 ? 22.33500 19.05200 -13.08800 1.000 28.63764 128 LEU A N 1
ATOM 1015 C CA . LEU A 1 128 ? 22.81100 20.34700 -13.54700 1.000 31.08794 128 LEU A CA 1
ATOM 1016 C C . LEU A 1 128 ? 22.12500 21.41800 -12.70600 1.000 36.19381 128 LEU A C 1
ATOM 1017 O O . LEU A 1 128 ? 20.94800 21.70900 -12.89100 1.000 46.50031 128 LEU A O 1
ATOM 1022 N N . LYS A 1 129 ? 22.85600 21.98800 -11.77000 1.000 38.14668 129 LYS A N 1
ATOM 1023 C CA . LYS A 1 129 ? 22.40500 23.05700 -10.90300 1.000 35.42267 129 LYS A CA 1
ATOM 1024 C C . LYS A 1 129 ? 23.56400 24.03000 -10.88600 1.000 36.80178 129 LYS A C 1
ATOM 1025 O O . LYS A 1 129 ? 24.70400 23.63300 -11.17300 1.000 34.56730 129 LYS A O 1
ATOM 1031 N N . PRO A 1 130 ? 23.33100 25.31700 -10.60300 1.000 37.79927 130 PRO A N 1
ATOM 1032 C CA . PRO A 1 130 ? 24.44100 26.29400 -10.64200 1.000 38.65200 130 PRO A CA 1
ATOM 1033 C C . PRO A 1 130 ? 25.64800 25.90900 -9.81500 1.000 38.53620 130 PRO A C 1
ATOM 1034 O O . PRO A 1 130 ? 26.77400 26.28900 -10.17700 1.000 38.05193 130 PRO A O 1
ATOM 1038 N N . GLN A 1 131 ? 25.46500 25.15600 -8.72700 1.000 32.66444 131 GLN A N 1
ATOM 1039 C CA . GLN A 1 131 ? 26.61500 24.75200 -7.91800 1.000 34.71732 131 GLN A CA 1
ATOM 1040 C C . GLN A 1 131 ? 27.51900 23.77600 -8.65200 1.000 35.49110 131 GLN A C 1
ATOM 1041 O O . GLN A 1 131 ? 28.71200 23.66900 -8.32400 1.000 34.42781 131 GLN A O 1
ATOM 1047 N N . ASN A 1 132 ? 26.98700 23.06600 -9.63700 1.000 32.56706 132 ASN A N 1
ATOM 1048 C CA . ASN A 1 132 ? 27.77500 22.09900 -10.38600 1.000 36.39647 132 ASN A CA 1
ATOM 1049 C C . ASN A 1 132 ? 28.29300 22.63900 -11.71600 1.000 38.05983 132 ASN A C 1
ATOM 1050 O O . ASN A 1 132 ? 28.77700 21.86200 -12.54900 1.000 34.60941 132 ASN A O 1
ATOM 1055 N N . LEU A 1 133 ? 28.22200 23.94400 -11.93400 1.000 35.44109 133 LEU A N 1
ATOM 1056 C CA . LEU A 1 133 ? 28.70900 24.56700 -13.15800 1.000 33.90407 133 LEU A CA 1
ATOM 1057 C C . LEU A 1 133 ? 29.84700 25.48500 -12.73200 1.000 35.22264 133 LEU A C 1
ATOM 1058 O O . LEU A 1 133 ? 29.62800 26.39000 -11.92600 1.000 36.24382 133 LEU A O 1
ATOM 1063 N N . LEU A 1 134 ? 31.05400 25.23900 -13.25100 1.000 33.54350 134 LEU A N 1
ATOM 1064 C CA . LEU A 1 134 ? 32.25600 25.96400 -12.84300 1.000 35.98063 134 LEU A CA 1
ATOM 1065 C C . LEU A 1 134 ? 32.75600 26.94100 -13.89400 1.000 35.55689 134 LEU A C 1
ATOM 1066 O O . LEU A 1 134 ? 32.75300 26.64100 -15.09200 1.000 37.77821 134 LEU A O 1
ATOM 1071 N N . ILE A 1 135 ? 33.19900 28.11700 -13.43300 1.000 37.18341 135 ILE A N 1
ATOM 1072 C CA . ILE A 1 135 ? 33.68500 29.16400 -14.32500 1.000 39.56790 135 ILE A CA 1
ATOM 1073 C C . ILE A 1 135 ? 35.11600 29.53900 -13.97500 1.000 43.67103 135 ILE A C 1
ATOM 1074 O O . ILE A 1 135 ? 35.53300 29.46500 -12.81400 1.000 44.31584 135 ILE A O 1
ATOM 1079 N N . ASN A 1 136 ? 35.86900 29.95400 -14.98600 1.000 42.54194 136 ASN A N 1
ATOM 1080 C CA . ASN A 1 136 ? 37.22900 30.42000 -14.76300 1.000 45.20805 136 ASN A CA 1
ATOM 1081 C C . ASN A 1 136 ? 37.24300 31.92100 -15.03000 1.000 45.75022 136 ASN A C 1
ATOM 1082 O O . ASN A 1 136 ? 36.20100 32.52600 -15.29900 1.000 46.80035 136 ASN A O 1
ATOM 1087 N N . THR A 1 137 ? 38.42900 32.53500 -14.94900 1.000 43.69998 137 THR A N 1
ATOM 1088 C CA . THR A 1 137 ? 38.54700 33.96800 -15.18900 1.000 45.83444 137 THR A CA 1
ATOM 1089 C C . THR A 1 137 ? 38.78600 34.30700 -16.64300 1.000 47.57676 137 THR A C 1
ATOM 1090 O O . THR A 1 137 ? 39.14000 35.44300 -16.94100 1.000 49.60595 137 THR A O 1
ATOM 1094 N N . GLU A 1 138 ? 38.61700 33.35700 -17.55400 1.000 44.52376 138 GLU A N 1
ATOM 1095 C CA . GLU A 1 138 ? 38.82300 33.60200 -18.97200 1.000 46.72139 138 GLU A CA 1
ATOM 1096 C C . GLU A 1 138 ? 37.51800 33.55700 -19.75500 1.000 43.35520 138 GLU A C 1
ATOM 1097 O O . GLU A 1 138 ? 37.54800 33.53600 -20.98400 1.000 46.04236 138 GLU A O 1
ATOM 1103 N N . GLY A 1 139 ? 36.37100 33.54800 -19.07800 1.000 42.30244 139 GLY A N 1
ATOM 1104 C CA . GLY A 1 139 ? 35.08900 33.51700 -19.75100 1.000 45.17647 139 GLY A CA 1
ATOM 1105 C C . GLY A 1 139 ? 34.55100 32.14300 -20.09100 1.000 44.22636 139 GLY A C 1
ATOM 1106 O O . GLY A 1 139 ? 33.54200 32.05500 -20.80000 1.000 40.39958 139 GLY A O 1
ATOM 1107 N N . ALA A 1 140 ? 35.18600 31.07300 -19.61900 1.000 40.62329 140 ALA A N 1
ATOM 1108 C CA . ALA A 1 140 ? 34.74500 29.70900 -19.88200 1.000 40.43380 140 ALA A CA 1
ATOM 1109 C C . ALA A 1 140 ? 33.88400 29.17200 -18.73400 1.000 39.57843 140 ALA A C 1
ATOM 1110 O O . ALA A 1 140 ? 34.01300 29.59700 -17.58600 1.000 42.97884 140 ALA A O 1
ATOM 1112 N N . ILE A 1 141 ? 33.02000 28.20500 -19.06000 1.000 36.45437 141 ILE A N 1
ATOM 1113 C CA . ILE A 1 141 ? 32.15800 27.53600 -18.07700 1.000 36.89127 141 ILE A CA 1
ATOM 1114 C C . ILE A 1 141 ? 32.14900 26.05000 -18.43000 1.000 42.03925 141 ILE A C 1
ATOM 1115 O O . ILE A 1 141 ? 32.13300 25.68200 -19.61500 1.000 39.21786 141 ILE A O 1
ATOM 1120 N N . LYS A 1 142 ? 32.19400 25.18600 -17.40900 1.000 35.39109 142 LYS A N 1
ATOM 1121 C CA . LYS A 1 142 ? 32.24300 23.75100 -17.64800 1.000 34.05408 142 LYS A CA 1
ATOM 1122 C C . LYS A 1 142 ? 31.28700 22.98300 -16.74900 1.000 34.91208 142 LYS A C 1
ATOM 1123 O O . LYS A 1 142 ? 31.00200 23.39500 -15.62100 1.000 35.75429 142 LYS A O 1
ATOM 1129 N N . LEU A 1 143 ? 30.81400 21.84500 -17.25100 1.000 31.21427 143 LEU A N 1
ATOM 1130 C CA . LEU A 1 143 ? 29.94600 20.97500 -16.47900 1.000 32.77498 143 LEU A CA 1
ATOM 1131 C C . LEU A 1 143 ? 30.79400 20.18800 -15.48900 1.000 33.78826 143 LEU A C 1
ATOM 1132 O O . LEU A 1 143 ? 31.88800 19.71700 -15.83200 1.000 37.60451 143 LEU A O 1
ATOM 1137 N N . ALA A 1 144 ? 30.29900 20.03100 -14.26500 1.000 34.46992 144 ALA A N 1
ATOM 1138 C CA . ALA A 1 144 ? 31.03900 19.27900 -13.26800 1.000 36.94917 144 ALA A CA 1
ATOM 1139 C C . ALA A 1 144 ? 30.07900 18.40200 -12.47000 1.000 36.57544 144 ALA A C 1
ATOM 1140 O O . ALA A 1 144 ? 28.86000 18.37000 -12.72100 1.000 35.44899 144 ALA A O 1
ATOM 1142 N N . ASP A 1 145 ? 30.65500 17.68200 -11.50400 1.000 31.59326 145 ASP A N 1
ATOM 1143 C CA . ASP A 1 145 ? 29.93300 16.81900 -10.56800 1.000 37.89665 145 ASP A CA 1
ATOM 1144 C C . ASP A 1 145 ? 29.06600 15.78000 -11.28200 1.000 38.17037 145 ASP A C 1
ATOM 1145 O O . ASP A 1 145 ? 27.84200 15.82700 -11.25300 1.000 34.61468 145 ASP A O 1
ATOM 1150 N N . PHE A 1 146 ? 29.73700 14.84100 -11.93100 1.000 39.88373 146 PHE A N 1
ATOM 1151 C CA . PHE A 1 146 ? 29.05700 13.77700 -12.65900 1.000 36.22540 146 PHE A CA 1
ATOM 1152 C C . PHE A 1 146 ? 28.67500 12.60200 -11.76900 1.000 40.21798 146 PHE A C 1
ATOM 1153 O O . PHE A 1 146 ? 28.44500 11.50000 -12.28000 1.000 38.32038 146 PHE A O 1
ATOM 1161 N N . GLY A 1 147 ? 28.59300 12.82300 -10.44800 1.000 38.24932 147 GLY A N 1
ATOM 1162 C CA . GLY A 1 147 ? 28.25600 11.75300 -9.52400 1.000 40.66277 147 GLY A CA 1
ATOM 1163 C C . GLY A 1 147 ? 26.90800 11.09600 -9.77800 1.000 39.81267 147 GLY A C 1
ATOM 1164 O O . GLY A 1 147 ? 26.74900 9.89800 -9.53700 1.000 44.52113 147 GLY A O 1
ATOM 1165 N N . LEU A 1 148 ? 25.92200 11.86100 -10.25500 1.000 36.52543 148 LEU A N 1
ATOM 1166 C CA . LEU A 1 148 ? 24.60600 11.32200 -10.54000 1.000 32.27229 148 LEU A CA 1
ATOM 1167 C C . LEU A 1 148 ? 24.40100 10.92500 -11.99400 1.000 31.71170 148 LEU A C 1
ATOM 1168 O O . LEU A 1 148 ? 23.31100 10.43900 -12.33500 1.000 35.19896 148 LEU A O 1
ATOM 1173 N N . ALA A 1 149 ? 25.40100 11.11800 -12.85000 1.000 34.53046 149 ALA A N 1
ATOM 1174 C CA . ALA A 1 149 ? 25.29200 10.80400 -14.27600 1.000 33.52770 149 ALA A CA 1
ATOM 1175 C C . ALA A 1 149 ? 25.05700 9.31300 -14.52100 1.000 37.61504 149 ALA A C 1
ATOM 1176 O O . ALA A 1 149 ? 25.55100 8.46100 -13.78600 1.000 35.66743 149 ALA A O 1
ATOM 1178 N N . ARG A 1 150 ? 24.28400 8.99000 -15.56500 1.000 32.81446 150 ARG A N 1
ATOM 1179 C CA . ARG A 1 150 ? 24.01100 7.59300 -15.91300 1.000 32.73287 150 ARG A CA 1
ATOM 1180 C C . ARG A 1 150 ? 23.92600 7.48200 -17.42500 1.000 32.64339 150 ARG A C 1
ATOM 1181 O O . ARG A 1 150 ? 23.41800 8.39100 -18.08000 1.000 36.06748 150 ARG A O 1
ATOM 1189 N N . ALA A 1 151 ? 24.40000 6.35700 -17.94900 1.000 34.69100 151 ALA A N 1
ATOM 1190 C CA . ALA A 1 151 ? 24.36300 6.11300 -19.40000 1.000 35.88588 151 ALA A CA 1
ATOM 1191 C C . ALA A 1 151 ? 23.00000 5.53300 -19.77500 1.000 36.69124 151 ALA A C 1
ATOM 1192 O O . ALA A 1 151 ? 22.43000 4.81000 -18.96000 1.000 37.19920 151 ALA A O 1
ATOM 1194 N N . PHE A 1 152 ? 22.52800 5.85000 -20.97300 1.000 35.47794 152 PHE A N 1
ATOM 1195 C CA . PHE A 1 152 ? 21.16500 5.42600 -21.36100 1.000 30.94318 152 PHE A CA 1
ATOM 1196 C C . PHE A 1 152 ? 21.18300 4.49500 -22.57600 1.000 34.54625 152 PHE A C 1
ATOM 1197 O O . PHE A 1 152 ? 20.28500 4.60800 -23.41000 1.000 37.03602 152 PHE A O 1
ATOM 1205 N N . GLY A 1 153 ? 22.14200 3.57700 -22.65000 1.000 34.19884 153 GLY A N 1
ATOM 1206 C CA . GLY A 1 153 ? 22.08300 2.56500 -23.72000 1.000 32.75919 153 GLY A CA 1
ATOM 1207 C C . GLY A 1 153 ? 20.80600 1.79800 -23.51400 1.000 34.73048 153 GLY A C 1
ATOM 1208 O O . GLY A 1 153 ? 20.26800 1.27300 -24.48700 1.000 38.21511 153 GLY A O 1
ATOM 1209 N N . VAL A 1 154 ? 20.35500 1.76900 -22.26700 1.000 35.39898 154 VAL A N 1
ATOM 1210 C CA . VAL A 1 154 ? 19.06000 1.14100 -21.90600 1.000 37.70189 154 VAL A CA 1
ATOM 1211 C C . VAL A 1 154 ? 18.36200 2.15000 -20.98800 1.000 37.15182 154 VAL A C 1
ATOM 1212 O O . VAL A 1 154 ? 19.06800 2.88800 -20.29900 1.000 37.09392 154 VAL A O 1
ATOM 1216 N N . PRO A 1 155 ? 17.02000 2.26100 -21.00100 1.000 40.51275 155 PRO A N 1
ATOM 1217 C CA . PRO A 1 155 ? 16.30700 3.26200 -20.19900 1.000 42.37350 155 PRO A CA 1
ATOM 1218 C C . PRO A 1 155 ? 16.76900 3.44400 -18.74000 1.000 44.17898 155 PRO A C 1
ATOM 1219 O O . PRO A 1 155 ? 16.98700 2.47000 -18.06500 1.000 40.99965 155 PRO A O 1
ATOM 1223 N N . VAL A 1 156 ? 16.91600 4.70000 -18.31700 1.000 38.12826 156 VAL A N 1
ATOM 1224 C CA . VAL A 1 156 ? 17.33100 5.02800 -16.92700 1.000 35.68586 156 VAL A CA 1
ATOM 1225 C C . VAL A 1 156 ? 16.05400 5.24200 -16.11300 1.000 39.20996 156 VAL A C 1
ATOM 1226 O O . VAL A 1 156 ? 15.27900 6.13400 -16.46600 1.000 38.41250 156 VAL A O 1
ATOM 1230 N N . ARG A 1 157 ? 15.85900 4.45600 -15.06100 1.000 33.50928 157 ARG A N 1
ATOM 1231 C CA . ARG A 1 157 ? 14.58500 4.50000 -14.30700 1.000 37.18077 157 ARG A CA 1
ATOM 1232 C C . ARG A 1 157 ? 14.63100 5.50200 -13.15900 1.000 38.53357 157 ARG A C 1
ATOM 1233 O O . ARG A 1 157 ? 15.72600 5.83200 -12.70700 1.000 38.02561 157 ARG A O 1
ATOM 1241 N N . THR A 1 158 ? 13.45200 5.94200 -12.72400 1.000 39.55211 158 THR A N 1
ATOM 1242 C CA . THR A 1 158 ? 13.34100 6.87200 -11.57800 1.000 39.89426 158 THR A CA 1
ATOM 1243 C C . THR A 1 158 ? 13.21400 6.02800 -10.31400 1.000 44.17372 158 THR A C 1
ATOM 1244 O O . THR A 1 158 ? 12.53200 5.00400 -10.38000 1.000 46.24765 158 THR A O 1
ATOM 1248 N N . TYR A 1 159 ? 13.86400 6.44800 -9.22700 1.000 45.87392 159 TYR A N 1
ATOM 1249 C CA . TYR A 1 159 ? 13.84800 5.67800 -7.95500 1.000 51.17192 159 TYR A CA 1
ATOM 1250 C C . TYR A 1 159 ? 13.36700 6.57700 -6.80900 1.000 55.40664 159 TYR A C 1
ATOM 1251 O O . TYR A 1 159 ? 13.93700 7.66200 -6.62200 1.000 53.63538 159 TYR A O 1
ATOM 1271 N N . HIS A 1 161 ? 13.76500 6.52400 -3.66100 1.000 67.88709 161 HIS A N 1
ATOM 1272 C CA . HIS A 1 161 ? 14.74000 6.82200 -2.57900 1.000 67.61074 161 HIS A CA 1
ATOM 1273 C C . HIS A 1 161 ? 16.05100 7.40100 -3.12500 1.000 65.30783 161 HIS A C 1
ATOM 1274 O O . HIS A 1 161 ? 17.08200 7.27000 -2.43600 1.000 67.80550 161 HIS A O 1
ATOM 1276 N N . GLU A 1 162 ? 16.02800 8.03500 -4.29700 1.000 61.50474 162 GLU A N 1
ATOM 1277 C CA . GLU A 1 162 ? 17.26900 8.69200 -4.78500 1.000 61.28630 162 GLU A CA 1
ATOM 1278 C C . GLU A 1 162 ? 17.18100 10.19600 -4.51100 1.000 64.59459 162 GLU A C 1
ATOM 1279 O O . GLU A 1 162 ? 16.12700 10.78500 -4.80800 1.000 62.24957 162 GLU A O 1
ATOM 1285 N N . VAL A 1 163 ? 18.25200 10.78200 -3.96800 1.000 66.15793 163 VAL A N 1
ATOM 1286 C CA . VAL A 1 163 ? 18.27800 12.24900 -3.70200 1.000 63.11546 163 VAL A CA 1
ATOM 1287 C C . VAL A 1 163 ? 18.72100 12.96700 -4.98000 1.000 56.17779 163 VAL A C 1
ATOM 1288 O O . VAL A 1 163 ? 19.86900 12.74800 -5.38400 1.000 53.05373 163 VAL A O 1
ATOM 1292 N N . VAL A 1 164 ? 17.82800 13.75500 -5.59300 1.000 52.33785 164 VAL A N 1
ATOM 1293 C CA . VAL A 1 164 ? 18.13200 14.54000 -6.82900 1.000 47.04775 164 VAL A CA 1
ATOM 1294 C C . VAL A 1 164 ? 17.64600 15.97600 -6.57700 1.000 53.14058 164 VAL A C 1
ATOM 1295 O O . VAL A 1 164 ? 16.97800 16.17200 -5.55000 1.000 56.28833 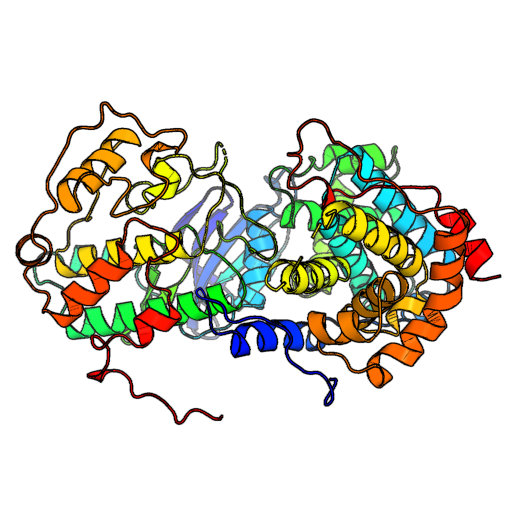164 VAL A O 1
ATOM 1299 N N . THR A 1 165 ? 17.94600 16.93900 -7.45400 1.000 39.89163 165 THR A N 1
ATOM 1300 C CA . THR A 1 165 ? 17.60300 18.35800 -7.17500 1.000 44.30005 165 THR A CA 1
ATOM 1301 C C . THR A 1 165 ? 16.08800 18.55100 -7.24300 1.000 48.36106 165 THR A C 1
ATOM 1302 O O . THR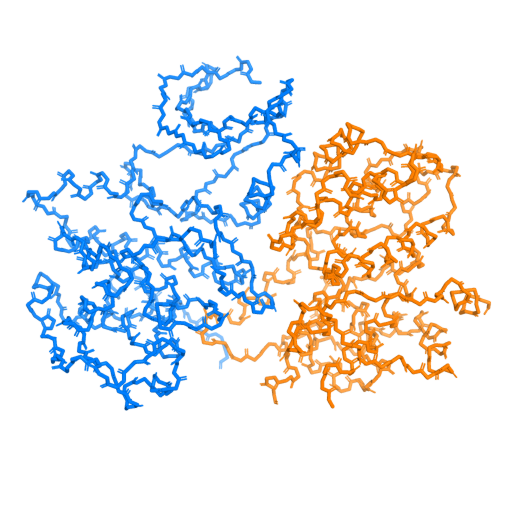 A 1 165 ? 15.43100 17.70100 -7.85300 1.000 53.54589 165 THR A O 1
ATOM 1306 N N . LEU A 1 166 ? 15.56500 19.59900 -6.60800 1.000 42.01293 166 LEU A N 1
ATOM 1307 C CA . LEU A 1 166 ? 14.10900 19.88900 -6.67500 1.000 39.13627 166 LEU A CA 1
ATOM 1308 C C . LEU A 1 166 ? 13.87800 21.13800 -7.52900 1.000 34.67258 166 LEU A C 1
ATOM 1309 O O . LEU A 1 166 ? 13.06800 21.08500 -8.43800 1.000 34.09883 166 LEU A O 1
ATOM 1314 N N . TRP A 1 167 ? 14.60200 22.21100 -7.23000 1.000 34.44887 167 TRP A N 1
ATOM 1315 C CA . TRP A 1 167 ? 14.41200 23.47500 -7.97900 1.000 33.72773 167 TRP A CA 1
ATOM 1316 C C . TRP A 1 167 ? 14.69000 23.25300 -9.46500 1.000 31.82750 167 TRP A C 1
ATOM 1317 O O . TRP A 1 167 ? 14.13700 23.99600 -10.26700 1.000 33.52244 167 TRP A O 1
ATOM 1328 N N . TYR A 1 168 ? 15.54600 22.28900 -9.79600 1.000 32.87236 168 TYR A N 1
ATOM 1329 C CA . TYR A 1 168 ? 15.89000 22.10800 -11.20300 1.000 33.41716 168 TYR A CA 1
ATOM 1330 C C . TYR A 1 168 ? 15.31700 20.81400 -11.77600 1.000 32.65128 168 TYR A C 1
ATOM 1331 O O . TYR A 1 168 ? 15.73500 20.38400 -12.86500 1.000 32.14596 168 TYR A O 1
ATOM 1340 N N . ARG A 1 169 ? 14.36100 20.20500 -11.06600 1.000 31.49062 169 ARG A N 1
ATOM 1341 C CA . ARG A 1 169 ? 13.73900 18.94600 -11.45800 1.000 35.39635 169 ARG A CA 1
ATOM 1342 C C . ARG A 1 169 ? 12.62200 19.17200 -12.46400 1.000 33.41190 169 ARG A C 1
ATOM 1343 O O . ARG A 1 169 ? 11.75500 20.03000 -12.27500 1.000 36.09643 169 ARG A O 1
ATOM 1351 N N . ALA A 1 170 ? 12.64700 18.38700 -13.52200 1.000 32.53285 170 ALA A N 1
ATOM 1352 C CA . ALA A 1 170 ? 11.68900 18.49800 -14.60600 1.000 31.76960 170 ALA A CA 1
ATOM 1353 C C . ALA A 1 170 ? 10.29200 18.04000 -14.17300 1.000 33.97513 170 ALA A C 1
ATOM 1354 O O . ALA A 1 170 ? 10.14600 17.16800 -13.29800 1.000 34.52782 170 ALA A O 1
ATOM 1356 N N . PRO A 1 171 ? 9.23800 18.61500 -14.76700 1.000 38.01508 171 PRO A N 1
ATOM 1357 C CA . PRO A 1 171 ? 7.87900 18.23000 -14.35200 1.000 34.41728 171 PRO A CA 1
ATOM 1358 C C . PRO A 1 171 ? 7.52700 16.76700 -14.62200 1.000 33.86722 171 PRO A C 1
ATOM 1359 O O . PRO A 1 171 ? 6.74100 16.18800 -13.86500 1.000 36.00168 171 PRO A O 1
ATOM 1363 N N . GLU A 1 172 ? 8.07600 16.13900 -15.65400 1.000 33.85406 172 GLU A N 1
ATOM 1364 C CA . GLU A 1 172 ? 7.72800 14.73700 -15.88700 1.000 35.47267 172 GLU A CA 1
ATOM 1365 C C . GLU A 1 172 ? 8.24400 13.86600 -14.75100 1.000 38.22300 172 GLU A C 1
ATOM 1366 O O . GLU A 1 172 ? 7.61200 12.85400 -14.40800 1.000 35.50426 172 GLU A O 1
ATOM 1372 N N . ILE A 1 173 ? 9.37400 14.24900 -14.13700 1.000 34.31464 173 ILE A N 1
ATOM 1373 C CA . ILE A 1 173 ? 9.87700 13.49800 -12.99200 1.000 35.92273 173 ILE A CA 1
ATOM 1374 C C . ILE A 1 173 ? 8.93300 13.69800 -11.81200 1.000 36.79125 173 ILE A C 1
ATOM 1375 O O . ILE A 1 173 ? 8.53100 12.75400 -11.12500 1.000 32.18544 173 ILE A O 1
ATOM 1380 N N . LEU A 1 174 ? 8.55600 14.94400 -11.57000 1.000 35.06210 174 LEU A N 1
ATOM 1381 C CA . LEU A 1 174 ? 7.63100 15.23800 -10.48000 1.000 39.72845 174 LEU A CA 1
ATOM 1382 C C . LEU A 1 174 ? 6.29800 14.51200 -10.66600 1.000 40.08375 174 LEU A C 1
ATOM 1383 O O . LEU A 1 174 ? 5.67400 14.08100 -9.68300 1.000 38.57305 174 LEU A O 1
ATOM 1388 N N . LEU A 1 175 ? 5.84000 14.35800 -11.91100 1.000 33.38032 175 LEU A N 1
ATOM 1389 C CA . LEU A 1 175 ? 4.55200 13.70800 -12.13500 1.000 36.41489 175 LEU A CA 1
ATOM 1390 C C . LEU A 1 175 ? 4.62800 12.17700 -12.16300 1.000 40.36010 175 LEU A C 1
ATOM 1391 O O . LEU A 1 175 ? 3.62700 11.53200 -12.50600 1.000 42.05241 175 LEU A O 1
ATOM 1396 N N . GLY A 1 176 ? 5.77700 11.60000 -11.79700 1.000 40.77857 176 GLY A N 1
ATOM 1397 C CA . GLY A 1 176 ? 5.94600 10.16700 -11.66800 1.000 41.44444 176 GLY A CA 1
ATOM 1398 C C . GLY A 1 176 ? 6.40500 9.36800 -12.86700 1.000 44.68957 176 GLY A C 1
ATOM 1399 O O . GLY A 1 176 ? 6.26400 8.13700 -12.83900 1.000 41.53393 176 GLY A O 1
ATOM 1400 N N . CYS A 1 177 ? 6.95500 10.00300 -13.90400 1.000 37.39396 177 CYS A N 1
ATOM 1401 C CA . CYS A 1 177 ? 7.43700 9.25200 -15.06000 1.000 42.59195 177 CYS A CA 1
ATOM 1402 C C . CYS A 1 177 ? 8.34800 8.12400 -14.58800 1.000 39.10206 177 CYS A C 1
ATOM 1403 O O . CYS A 1 177 ? 9.06300 8.25800 -13.59000 1.000 38.78623 177 CYS A O 1
ATOM 1406 N N . LYS A 1 178 ? 8.29700 6.99100 -15.29200 1.000 36.30172 178 LYS A N 1
ATOM 1407 C CA . LYS A 1 178 ? 9.08300 5.81600 -14.91600 1.000 39.49947 178 LYS A CA 1
ATOM 1408 C C . LYS A 1 178 ? 10.55300 5.90600 -15.28900 1.000 39.30734 178 LYS A C 1
ATOM 1409 O O . LYS A 1 178 ? 11.37800 5.18700 -14.69300 1.000 37.15182 178 LYS A O 1
ATOM 1415 N N . TYR A 1 179 ? 10.84500 6.79500 -16.23200 1.000 35.75692 179 TYR A N 1
ATOM 1416 C CA . TYR A 1 179 ? 12.22100 6.90700 -16.75500 1.000 35.47267 179 TYR A CA 1
ATOM 1417 C C . TYR A 1 179 ? 12.70100 8.34600 -16.89200 1.000 37.64662 179 TYR A C 1
ATOM 1418 O O . TYR A 1 179 ? 11.86900 9.24000 -17.03800 1.000 35.92273 179 TYR A O 1
ATOM 1427 N N . TYR A 1 180 ? 14.02000 8.53300 -16.84600 1.000 33.92249 180 TYR A N 1
ATOM 1428 C CA . TYR A 1 180 ? 14.60200 9.86200 -17.11500 1.000 36.17013 180 TYR A CA 1
ATOM 1429 C C . TYR A 1 180 ? 14.87000 9.94800 -18.61900 1.000 38.91519 180 TYR A C 1
ATOM 1430 O O . TYR A 1 180 ? 14.80800 8.91100 -19.28700 1.000 36.95706 180 TYR A O 1
ATOM 1439 N N . SER A 1 181 ? 15.13700 11.14500 -19.12100 1.000 33.51454 181 SER A N 1
ATOM 1440 C CA . SER A 1 181 ? 15.52000 11.33000 -20.53500 1.000 32.38283 181 SER A CA 1
ATOM 1441 C C . SER A 1 181 ? 16.46800 12.52300 -20.62500 1.000 34.52782 181 SER A C 1
ATOM 1442 O O . SER A 1 181 ? 16.55200 13.26800 -19.65700 1.000 32.02752 181 SER A O 1
ATOM 1445 N N . THR A 1 182 ? 17.10000 12.70000 -21.78000 1.000 32.97237 182 THR A N 1
ATOM 1446 C CA . THR A 1 182 ? 17.96600 13.87400 -22.03500 1.000 34.53835 182 THR A CA 1
ATOM 1447 C C . THR A 1 182 ? 17.21400 15.17900 -21.73500 1.000 30.92739 182 THR A C 1
ATOM 1448 O O . THR A 1 182 ? 17.85600 16.17500 -21.42000 1.000 32.25650 182 THR A O 1
ATOM 1452 N N . ALA A 1 183 ? 15.89800 15.16000 -21.83700 1.000 31.15110 183 ALA A N 1
ATOM 1453 C CA . ALA A 1 183 ? 15.09000 16.37500 -21.64200 1.000 32.72761 183 ALA A CA 1
ATOM 1454 C C . ALA A 1 183 ? 15.23400 16.89400 -20.21400 1.000 34.13830 183 ALA A C 1
ATOM 1455 O O . ALA A 1 183 ? 15.07300 18.09000 -20.01900 1.000 36.07801 183 ALA A O 1
ATOM 1457 N N . VAL A 1 184 ? 15.49200 16.01500 -19.25600 1.000 31.26164 184 VAL A N 1
ATOM 1458 C CA . VAL A 1 184 ? 15.58900 16.56200 -17.90800 1.000 33.06186 184 VAL A CA 1
ATOM 1459 C C . VAL A 1 184 ? 16.79300 17.47000 -17.80200 1.000 34.64363 184 VAL A C 1
ATOM 1460 O O . VAL A 1 184 ? 16.77000 18.42500 -17.02700 1.000 35.06210 184 VAL A O 1
ATOM 1464 N N . ASP A 1 185 ? 17.85600 17.21000 -18.57700 1.000 33.27767 185 ASP A N 1
ATOM 1465 C CA . ASP A 1 185 ? 19.04000 18.07200 -18.52900 1.000 31.71170 185 ASP A CA 1
ATOM 1466 C C . ASP A 1 185 ? 18.74900 19.40000 -19.20600 1.000 32.27229 185 ASP A C 1
ATOM 1467 O O . ASP A 1 185 ? 19.19300 20.45300 -18.72600 1.000 33.70404 185 ASP A O 1
ATOM 1472 N N . ILE A 1 186 ? 17.98300 19.37100 -20.31100 1.000 29.14823 186 ILE A N 1
ATOM 1473 C CA . ILE A 1 186 ? 17.61100 20.60600 -20.99900 1.000 31.31428 186 ILE A CA 1
ATOM 1474 C C . ILE A 1 186 ? 16.74200 21.45400 -20.07300 1.000 31.78013 186 ILE A C 1
ATOM 1475 O O . ILE A 1 186 ? 16.93800 22.67200 -19.96500 1.000 30.38259 186 ILE A O 1
ATOM 1480 N N . TRP A 1 187 ? 15.79200 20.82000 -19.36500 1.000 32.16175 187 TRP A N 1
ATOM 1481 C CA . TRP A 1 187 ? 14.94500 21.55300 -18.42000 1.000 32.42757 187 TRP A CA 1
ATOM 1482 C C . TRP A 1 187 ? 15.79400 22.29500 -17.39400 1.000 32.98553 187 TRP A C 1
ATOM 1483 O O . TRP A 1 187 ? 15.55100 23.47400 -17.10600 1.000 31.14321 187 TRP A O 1
ATOM 1494 N N . SER A 1 188 ? 16.78600 21.60200 -16.82200 1.000 30.34048 188 SER A N 1
ATOM 1495 C CA . SER A 1 188 ? 17.65900 22.19600 -15.81700 1.000 34.13830 188 SER A CA 1
ATOM 1496 C C . SER A 1 188 ? 18.35400 23.40700 -16.38800 1.000 33.90143 188 SER A C 1
ATOM 1497 O O . SER A 1 188 ? 18.42000 24.46800 -15.74300 1.000 31.39587 188 SER A O 1
ATOM 1500 N N . LEU A 1 189 ? 18.87900 23.26800 -17.60800 1.000 29.66671 189 LEU A N 1
ATOM 1501 C CA . LEU A 1 189 ? 19.57200 24.38400 -18.23400 1.000 32.84868 189 LEU A CA 1
ATOM 1502 C C . LEU A 1 189 ? 18.61100 25.53100 -18.49000 1.000 32.63812 189 LEU A C 1
ATOM 1503 O O . LEU A 1 189 ? 19.01300 26.70200 -18.44500 1.000 34.04619 189 LEU A O 1
ATOM 1508 N N . GLY A 1 190 ? 17.34200 25.22400 -18.75700 1.000 30.75369 190 GLY A N 1
ATOM 1509 C CA . GLY A 1 190 ? 16.38300 26.29400 -18.98100 1.000 36.01221 190 GLY A CA 1
ATOM 1510 C C . GLY A 1 190 ? 16.15800 27.07700 -17.70600 1.000 35.32529 190 GLY A C 1
ATOM 1511 O O . GLY A 1 190 ? 16.12800 28.31300 -17.71900 1.000 38.25195 190 GLY A O 1
ATOM 1512 N N . CYS A 1 191 ? 16.01800 26.36800 -16.58000 1.000 30.68789 191 CYS A N 1
ATOM 1513 C CA . CYS A 1 191 ? 15.86500 27.05400 -15.30200 1.000 30.47471 191 CYS A CA 1
ATOM 1514 C C . CYS A 1 191 ? 17.06500 27.93400 -15.02800 1.000 35.35687 191 CYS A C 1
ATOM 1515 O O . CYS A 1 191 ? 16.92200 29.06400 -14.52700 1.000 33.64614 191 CYS A O 1
ATOM 1518 N N . ILE A 1 192 ? 18.26400 27.42400 -15.33900 1.000 32.73287 192 ILE A N 1
ATOM 1519 C CA . ILE A 1 192 ? 19.49400 28.17200 -15.11100 1.000 35.97537 192 ILE A CA 1
ATOM 1520 C C . ILE A 1 192 ? 19.60300 29.37300 -16.03900 1.000 37.92034 192 ILE A C 1
ATOM 1521 O O . ILE A 1 192 ? 20.11800 30.42800 -15.63700 1.000 36.73072 192 ILE A O 1
ATOM 1526 N N . PHE A 1 193 ? 19.13000 29.24500 -17.28400 1.000 35.34634 193 PHE A N 1
ATOM 1527 C CA . PHE A 1 193 ? 19.16500 30.37200 -18.20800 1.000 35.74639 193 PHE A CA 1
ATOM 1528 C C . PHE A 1 193 ? 18.27100 31.48400 -17.66600 1.000 37.26763 193 PHE A C 1
ATOM 1529 O O . PHE A 1 193 ? 18.68200 32.64700 -17.58800 1.000 38.98625 193 PHE A O 1
ATOM 1537 N N . ALA A 1 194 ? 17.07300 31.13500 -17.20600 1.000 35.33055 194 ALA A N 1
ATOM 1538 C CA . ALA A 1 194 ? 16.21400 32.16300 -16.62800 1.000 34.30148 194 ALA A CA 1
ATOM 1539 C C . ALA A 1 194 ? 16.80100 32.74100 -15.34100 1.000 37.70189 194 ALA A C 1
ATOM 1540 O O . ALA A 1 194 ? 16.65800 33.93800 -15.07500 1.000 39.89163 194 ALA A O 1
ATOM 1542 N N . GLU A 1 195 ? 17.45200 31.91900 -14.52500 1.000 36.91758 195 GLU A N 1
ATOM 1543 C CA . GLU A 1 195 ? 18.03200 32.42600 -13.28300 1.000 37.40185 195 GLU A CA 1
ATOM 1544 C C . GLU A 1 195 ? 19.15200 33.41600 -13.57700 1.000 37.40712 195 GLU A C 1
ATOM 1545 O O . GLU A 1 195 ? 19.29500 34.41800 -12.86900 1.000 37.47818 195 GLU A O 1
ATOM 1551 N N . MET A 1 196 ? 19.95100 33.15700 -14.62000 1.000 36.35962 196 MET A N 1
ATOM 1552 C CA . MET A 1 196 ? 21.02700 34.08300 -14.97900 1.000 36.65966 196 MET A CA 1
ATOM 1553 C C . MET A 1 196 ? 20.47100 35.44400 -15.38100 1.000 38.44935 196 MET A C 1
ATOM 1554 O O . MET A 1 196 ? 21.09700 36.47800 -15.12300 1.000 38.11773 196 MET A O 1
ATOM 1559 N N . VAL A 1 197 ? 19.29800 35.45300 -16.02100 1.000 37.39396 197 VAL A N 1
ATOM 1560 C CA . VAL A 1 197 ? 18.66500 36.66800 -16.53200 1.000 39.06258 197 VAL A CA 1
ATOM 1561 C C . VAL A 1 197 ? 18.00300 37.46700 -15.42700 1.000 43.00779 197 VAL A C 1
ATOM 1562 O O . VAL A 1 197 ? 18.13800 38.69400 -15.37700 1.000 42.01820 197 VAL A O 1
ATOM 1566 N N . THR A 1 198 ? 17.27600 36.79600 -14.53300 1.000 40.65487 198 THR A N 1
ATOM 1567 C CA . THR A 1 198 ? 16.55500 37.46200 -13.45500 1.000 41.03124 198 THR A CA 1
ATOM 1568 C C . THR A 1 198 ? 17.29800 37.52100 -12.13600 1.000 43.21834 198 THR A C 1
ATOM 1569 O O . THR A 1 198 ? 16.91800 38.32100 -11.27400 1.000 51.44038 198 THR A O 1
ATOM 1573 N N . ARG A 1 199 ? 18.31100 36.67900 -11.93900 1.000 39.00468 199 ARG A N 1
ATOM 1574 C CA . ARG A 1 199 ? 19.06400 36.59800 -10.67600 1.000 44.82906 199 ARG A CA 1
ATOM 1575 C C . ARG A 1 199 ? 18.17000 36.12400 -9.52200 1.000 43.38941 199 ARG A C 1
ATOM 1576 O O . ARG A 1 199 ? 18.32200 36.53200 -8.37000 1.000 40.01796 199 ARG A O 1
ATOM 1584 N N . ARG A 1 200 ? 17.24000 35.23000 -9.82900 1.000 40.31536 200 ARG A N 1
ATOM 1585 C CA . ARG A 1 200 ? 16.38000 34.65100 -8.81700 1.000 42.01293 200 ARG A CA 1
ATOM 1586 C C . ARG A 1 200 ? 16.04700 33.26300 -9.34800 1.000 42.43140 200 ARG A C 1
ATOM 1587 O O . ARG A 1 200 ? 15.83800 33.11600 -10.55200 1.000 40.01796 200 ARG A O 1
ATOM 1595 N N . ALA A 1 201 ? 16.02700 32.25600 -8.47700 1.000 41.61552 201 ALA A N 1
ATOM 1596 C CA . ALA A 1 201 ? 15.67600 30.91700 -8.94400 1.000 37.18604 201 ALA A CA 1
ATOM 1597 C C . ALA A 1 201 ? 14.29200 30.95600 -9.57600 1.000 38.43882 201 ALA A C 1
ATOM 1598 O O . ALA A 1 201 ? 13.36700 31.57500 -9.04100 1.000 36.85442 201 ALA A O 1
ATOM 1600 N N . LEU A 1 202 ? 14.15400 30.30900 -10.73800 1.000 36.40436 202 LEU A N 1
ATOM 1601 C CA . LEU A 1 202 ? 12.88600 30.33000 -11.45900 1.000 34.71206 202 LEU A CA 1
ATOM 1602 C C . LEU A 1 202 ? 11.78900 29.59400 -10.70800 1.000 37.69663 202 LEU A C 1
ATOM 1603 O O . LEU A 1 202 ? 10.65800 30.08400 -10.61900 1.000 34.73838 202 LEU A O 1
ATOM 1608 N N . PHE A 1 203 ? 12.07900 28.41500 -10.17400 1.000 35.94642 203 PHE A N 1
ATOM 1609 C CA . PHE A 1 203 ? 11.08200 27.61000 -9.46400 1.000 37.22552 203 PHE A CA 1
ATOM 1610 C C . PHE A 1 203 ? 11.62700 27.14300 -8.12300 1.000 36.61755 203 PHE A C 1
ATOM 1611 O O . PHE A 1 203 ? 12.04700 25.98800 -7.98300 1.000 34.46203 203 PHE A O 1
ATOM 1619 N N . PRO A 1 204 ? 11.63600 28.00300 -7.09600 1.000 37.54134 204 PRO A N 1
ATOM 1620 C CA . PRO A 1 204 ? 12.22200 27.56500 -5.81800 1.000 40.82595 204 PRO A CA 1
ATOM 1621 C C . PRO A 1 204 ? 11.23200 26.87500 -4.88400 1.000 40.75225 204 PRO A C 1
ATOM 1622 O O . PRO A 1 204 ? 10.88300 27.40600 -3.82400 1.000 42.76565 204 PRO A O 1
ATOM 1626 N N . GLY A 1 205 ? 10.78600 25.66800 -5.25500 1.000 37.90981 205 GLY A N 1
ATOM 1627 C CA . GLY A 1 205 ? 9.82400 24.95300 -4.43500 1.000 35.05420 205 GLY A CA 1
ATOM 1628 C C . GLY A 1 205 ? 10.41300 24.43000 -3.14300 1.000 38.30459 205 GLY A C 1
ATOM 1629 O O . GLY A 1 205 ? 11.63300 24.30800 -2.98100 1.000 39.35209 205 GLY A O 1
ATOM 1630 N N . ASP A 1 206 ? 9.52500 24.09600 -2.19000 1.000 36.18065 206 ASP A N 1
ATOM 1631 C CA . ASP A 1 206 ? 9.97000 23.56800 -0.90200 1.000 43.25782 206 ASP A CA 1
ATOM 1632 C C . ASP A 1 206 ? 9.41000 22.18600 -0.61400 1.000 45.13699 206 ASP A C 1
ATOM 1633 O O . ASP A 1 206 ? 9.63100 21.64700 0.46600 1.000 42.67880 206 ASP A O 1
ATOM 1638 N N . SER A 1 207 ? 8.70800 21.60400 -1.56500 1.000 42.01556 207 SER A N 1
ATOM 1639 C CA . SER A 1 207 ? 8.15100 20.26000 -1.49900 1.000 41.85502 207 SER A CA 1
ATOM 1640 C C . SER A 1 207 ? 7.89600 19.85000 -2.94100 1.000 40.90754 207 SER A C 1
ATOM 1641 O O . SER A 1 207 ? 7.90400 20.69000 -3.85100 1.000 36.68861 207 SER A O 1
ATOM 1644 N N . GLU A 1 208 ? 7.68300 18.55200 -3.16700 1.000 36.62281 208 GLU A N 1
ATOM 1645 C CA . GLU A 1 208 ? 7.42100 18.12700 -4.53800 1.000 37.35711 208 GLU A CA 1
ATOM 1646 C C . GLU A 1 208 ? 6.15100 18.76400 -5.09300 1.000 41.31285 208 GLU A C 1
ATOM 1647 O O . GLU A 1 208 ? 6.11900 19.20300 -6.25700 1.000 41.09966 208 GLU A O 1
ATOM 1653 N N . ILE A 1 209 ? 5.08900 18.83900 -4.28400 1.000 39.15996 209 ILE A N 1
ATOM 1654 C CA . ILE A 1 209 ? 3.87000 19.44900 -4.81300 1.000 43.50258 209 ILE A CA 1
ATOM 1655 C C . ILE A 1 209 ? 4.03500 20.95900 -4.93800 1.000 42.04451 209 ILE A C 1
ATOM 1656 O O . ILE A 1 209 ? 3.50800 21.57400 -5.87100 1.000 40.86543 209 ILE A O 1
ATOM 1661 N N . ASP A 1 210 ? 4.78900 21.58700 -4.03200 1.000 41.88397 210 ASP A N 1
ATOM 1662 C CA . ASP A 1 210 ? 5.00600 23.03000 -4.15000 1.000 42.66564 210 ASP A CA 1
ATOM 1663 C C . ASP A 1 210 ? 5.77900 23.34600 -5.42800 1.000 40.76278 210 ASP A C 1
ATOM 1664 O O . ASP A 1 210 ? 5.44500 24.29600 -6.15600 1.000 37.83085 210 ASP A O 1
ATOM 1669 N N . GLN A 1 211 ? 6.80900 22.54200 -5.72000 1.000 38.97836 211 GLN A N 1
ATOM 1670 C CA . GLN A 1 211 ? 7.60500 22.70300 -6.93700 1.000 37.36501 211 GLN A CA 1
ATOM 1671 C C . GLN A 1 211 ? 6.73400 22.58800 -8.17100 1.000 39.89952 211 GLN A C 1
ATOM 1672 O O . GLN A 1 211 ? 6.87600 23.35600 -9.13900 1.000 37.49923 211 GLN A O 1
ATOM 1678 N N . LEU A 1 212 ? 5.83600 21.60800 -8.16400 1.000 37.07813 212 LEU A N 1
ATOM 1679 C CA . LEU A 1 212 ? 4.96200 21.40500 -9.30500 1.000 41.32864 212 LEU A CA 1
ATOM 1680 C C . LEU A 1 212 ? 4.02600 22.60000 -9.51100 1.000 42.48667 212 LEU A C 1
ATOM 1681 O O . LEU A 1 212 ? 3.88900 23.10900 -10.63500 1.000 40.96281 212 LEU A O 1
ATOM 1686 N N . PHE A 1 213 ? 3.36100 23.06000 -8.43600 1.000 39.03889 213 PHE A N 1
ATOM 1687 C CA . PHE A 1 213 ? 2.42800 24.18000 -8.58800 1.000 44.68430 213 PHE A CA 1
ATOM 1688 C C . PHE A 1 213 ? 3.16000 25.43200 -9.04400 1.000 43.54733 213 PHE A C 1
ATOM 1689 O O . PHE A 1 213 ? 2.64300 26.19300 -9.87300 1.000 46.48452 213 PHE A O 1
ATOM 1697 N N . ARG A 1 214 ? 4.38000 25.64500 -8.53400 1.000 39.40736 214 ARG A N 1
ATOM 1698 C CA . ARG A 1 214 ? 5.16200 26.79300 -8.98100 1.000 40.56013 214 ARG A CA 1
ATOM 1699 C C . ARG A 1 214 ? 5.36600 26.73200 -10.48100 1.000 41.37075 214 ARG A C 1
ATOM 1700 O O . ARG A 1 214 ? 5.18600 27.73100 -11.18300 1.000 39.33893 214 ARG A O 1
ATOM 1708 N N . ILE A 1 215 ? 5.71500 25.55700 -11.00900 1.000 39.17049 215 ILE A N 1
ATOM 1709 C CA . ILE A 1 215 ? 5.86900 25.44600 -12.45700 1.000 39.94689 215 ILE A CA 1
ATOM 1710 C C . ILE A 1 215 ? 4.54000 25.75900 -13.14100 1.000 43.00252 215 ILE A C 1
ATOM 1711 O O . ILE A 1 215 ? 4.48700 26.52000 -14.11800 1.000 40.61803 215 ILE A O 1
ATOM 1716 N N . PHE A 1 216 ? 3.44200 25.19200 -12.62600 1.000 40.35484 216 PHE A N 1
ATOM 1717 C CA . PHE A 1 216 ? 2.13200 25.42900 -13.23200 1.000 41.76817 216 PHE A CA 1
ATOM 1718 C C . PHE A 1 216 ? 1.77000 26.91100 -13.23200 1.000 46.47926 216 PHE A C 1
ATOM 1719 O O . PHE A 1 216 ? 1.24000 27.42400 -14.22600 1.000 50.14022 216 PHE A O 1
ATOM 1727 N N . ARG A 1 217 ? 2.05100 27.61900 -12.12900 1.000 46.23449 217 ARG A N 1
ATOM 1728 C CA . ARG A 1 217 ? 1.70600 29.04100 -12.07200 1.000 46.20554 217 ARG A CA 1
ATOM 1729 C C . ARG A 1 217 ? 2.46700 29.85200 -13.10100 1.000 45.76075 217 ARG A C 1
ATOM 1730 O O . ARG A 1 217 ? 1.98300 30.90100 -13.53300 1.000 48.82427 217 ARG A O 1
ATOM 1738 N N . THR A 1 218 ? 3.64900 29.39700 -13.51200 1.000 45.43703 218 THR A N 1
ATOM 1739 C CA . THR A 1 218 ? 4.41900 30.13300 -14.50500 1.000 45.16331 218 THR A CA 1
ATOM 1740 C C . THR A 1 218 ? 4.14300 29.67600 -15.93800 1.000 47.08722 218 THR A C 1
ATOM 1741 O O . THR A 1 218 ? 3.90600 30.50700 -16.82100 1.000 45.91340 218 THR A O 1
ATOM 1745 N N . LEU A 1 219 ? 4.16500 28.36800 -16.19800 1.000 44.14213 219 LEU A N 1
ATOM 1746 C CA . LEU A 1 219 ? 3.94500 27.86500 -17.55200 1.000 44.27110 219 LEU A CA 1
ATOM 1747 C C . LEU A 1 219 ? 2.50600 27.46500 -17.83200 1.000 47.37673 219 LEU A C 1
ATOM 1748 O O . LEU A 1 219 ? 2.19900 27.10600 -18.98100 1.000 50.21128 219 LEU A O 1
ATOM 1753 N N . GLY A 1 220 ? 1.64000 27.50300 -16.82900 1.000 44.56061 220 GLY A N 1
ATOM 1754 C CA . GLY A 1 220 ? 0.24700 27.11100 -16.97800 1.000 40.09954 220 GLY A CA 1
ATOM 1755 C C . GLY A 1 220 ? 0.04600 25.64500 -16.66500 1.000 43.81841 220 GLY A C 1
ATOM 1756 O O . GLY A 1 220 ? 0.92900 24.81200 -16.85900 1.000 45.90814 220 GLY A O 1
ATOM 1757 N N . THR A 1 221 ? -1.14000 25.31800 -16.16200 1.000 46.03183 221 THR A N 1
ATOM 1758 C CA . THR A 1 221 ? -1.43700 23.91600 -15.85700 1.000 44.88696 221 THR A CA 1
ATOM 1759 C C . THR A 1 221 ? -1.46500 23.14500 -17.17000 1.000 45.20805 221 THR A C 1
ATOM 1760 O O . THR A 1 221 ? -2.20400 23.53200 -18.08500 1.000 44.29215 221 THR A O 1
ATOM 1764 N N . PRO A 1 222 ? -0.66400 22.08900 -17.33300 1.000 45.06067 222 PRO A N 1
ATOM 1765 C CA . PRO A 1 222 ? -0.67200 21.34600 -18.59200 1.000 45.75549 222 PRO A CA 1
ATOM 1766 C C . PRO A 1 222 ? -1.94700 20.53700 -18.76600 1.000 45.80812 222 PRO A C 1
ATOM 1767 O O . PRO A 1 222 ? -2.61500 20.17900 -17.80000 1.000 45.06067 222 PRO A O 1
ATOM 1771 N N . ASP A 1 223 ? -2.26000 20.23800 -20.02600 1.000 42.26559 223 ASP A N 1
ATOM 1772 C CA . ASP A 1 223 ? -3.41100 19.41200 -20.40100 1.000 45.88971 223 ASP A CA 1
ATOM 1773 C C . ASP A 1 223 ? -2.97400 18.50100 -21.54400 1.000 47.63203 223 ASP A C 1
ATOM 1774 O O . ASP A 1 223 ? -1.83500 18.58000 -22.02900 1.000 43.94474 223 ASP A O 1
ATOM 1779 N N . GLU A 1 224 ? -3.88800 17.62700 -21.98900 1.000 50.06653 224 GLU A N 1
ATOM 1780 C CA . GLU A 1 224 ? -3.55600 16.68600 -23.06400 1.000 52.92477 224 GLU A CA 1
ATOM 1781 C C . GLU A 1 224 ? -3.11600 17.37200 -24.35100 1.000 54.44074 224 GLU A C 1
ATOM 1782 O O . GLU A 1 224 ? -2.38600 16.76200 -25.14500 1.000 54.47758 224 GLU A O 1
ATOM 1788 N N . VAL A 1 225 ? -3.51600 18.62500 -24.57200 1.000 54.26703 225 VAL A N 1
ATOM 1789 C CA . VAL A 1 225 ? -3.14300 19.32600 -25.79900 1.000 55.24083 225 VAL A CA 1
ATOM 1790 C C . VAL A 1 225 ? -1.67200 19.71900 -25.79200 1.000 53.76697 225 VAL A C 1
ATOM 1791 O O . VAL A 1 225 ? -0.96500 19.50700 -26.78100 1.000 58.19119 225 VAL A O 1
ATOM 1795 N N . VAL A 1 226 ? -1.18100 20.31200 -24.69900 1.000 48.15841 226 VAL A N 1
ATOM 1796 C CA . VAL A 1 226 ? 0.22500 20.70900 -24.69700 1.000 52.48787 226 VAL A CA 1
ATOM 1797 C C . VAL A 1 226 ? 1.13300 19.52900 -24.37000 1.000 52.99320 226 VAL A C 1
ATOM 1798 O O . VAL A 1 226 ? 2.28700 19.49000 -24.80600 1.000 54.31441 226 VAL A O 1
ATOM 1802 N N . TRP A 1 227 ? 0.65800 18.56100 -23.59900 1.000 50.88505 227 TRP A N 1
ATOM 1803 C CA . TRP A 1 227 ? 1.49400 17.42600 -23.23100 1.000 49.50330 227 TRP A CA 1
ATOM 1804 C C . TRP A 1 227 ? 0.65900 16.15300 -23.25500 1.000 48.36106 227 TRP A C 1
ATOM 1805 O O . TRP A 1 227 ? 0.05900 15.75800 -22.24600 1.000 46.74245 227 TRP A O 1
ATOM 1816 N N . PRO A 1 228 ? 0.61900 15.47100 -24.39800 1.000 51.06665 228 PRO A N 1
ATOM 1817 C CA . PRO A 1 228 ? -0.16900 14.23100 -24.50400 1.000 52.51945 228 PRO A CA 1
ATOM 1818 C C . PRO A 1 228 ? 0.28200 13.21000 -23.47400 1.000 46.18185 228 PRO A C 1
ATOM 1819 O O . PRO A 1 228 ? 1.47700 12.93900 -23.32100 1.000 47.75309 228 PRO A O 1
ATOM 1823 N N . GLY A 1 229 ? -0.68900 12.67400 -22.73800 1.000 48.45318 229 GLY A N 1
ATOM 1824 C CA . GLY A 1 229 ? -0.45100 11.70200 -21.69300 1.000 47.16881 229 GLY A CA 1
ATOM 1825 C C . GLY A 1 229 ? -0.42700 12.23900 -20.27200 1.000 47.23198 229 GLY A C 1
ATOM 1826 O O . GLY A 1 229 ? -0.49900 11.42300 -19.34000 1.000 47.22672 229 GLY A O 1
ATOM 1827 N N . VAL A 1 230 ? -0.33500 13.57000 -20.06300 1.000 46.80561 230 VAL A N 1
ATOM 1828 C CA . VAL A 1 230 ? -0.27400 14.12300 -18.69600 1.000 44.96065 230 VAL A CA 1
ATOM 1829 C C . VAL A 1 230 ? -1.33800 13.53200 -17.79900 1.000 47.22145 230 VAL A C 1
ATOM 1830 O O . VAL A 1 230 ? -1.06200 13.15000 -16.65700 1.000 46.91878 230 VAL A O 1
ATOM 1834 N N . THR A 1 231 ? -2.58700 13.51400 -18.28300 1.000 45.68179 231 THR A N 1
ATOM 1835 C CA . THR A 1 231 ? -3.70700 13.03400 -17.47700 1.000 50.89821 231 THR A CA 1
ATOM 1836 C C . THR A 1 231 ? -3.57000 11.57300 -17.06300 1.000 55.75669 231 THR A C 1
ATOM 1837 O O . THR A 1 231 ? -4.25500 11.14900 -16.12400 1.000 61.20471 231 THR A O 1
ATOM 1841 N N . SER A 1 232 ? -2.69200 10.80600 -17.71400 1.000 52.04045 232 SER A N 1
ATOM 1842 C CA . SER A 1 232 ? -2.48300 9.40300 -17.37300 1.000 56.10146 232 SER A CA 1
ATOM 1843 C C . SER A 1 232 ? -1.27800 9.18200 -16.46100 1.000 54.40916 232 SER A C 1
ATOM 1844 O O . SER A 1 232 ? -0.99600 8.03800 -16.08600 1.000 51.08507 232 SER A O 1
ATOM 1847 N N . MET A 1 233 ? -0.56800 10.24300 -16.08600 1.000 52.09572 233 MET A N 1
ATOM 1848 C CA . MET A 1 233 ? 0.62500 10.02200 -15.28400 1.000 51.53776 233 MET A CA 1
ATOM 1849 C C . MET A 1 233 ? 0.29200 9.66600 -13.83800 1.000 49.87703 233 MET A C 1
ATOM 1850 O O . MET A 1 233 ? -0.75800 10.05400 -13.31900 1.000 49.60595 233 MET A O 1
ATOM 1855 N N . PRO A 1 234 ? 1.18900 8.90400 -13.18400 1.000 47.79257 234 PRO A N 1
ATOM 1856 C CA . PRO A 1 234 ? 0.92900 8.43400 -11.80700 1.000 49.44540 234 PRO A CA 1
ATOM 1857 C C . PRO A 1 234 ? 0.56400 9.48400 -10.77500 1.000 52.97477 234 PRO A C 1
ATOM 1858 O O . PRO A 1 234 ? -0.38100 9.28800 -9.99800 1.000 56.02251 234 PRO A O 1
ATOM 1862 N N . ASP A 1 235 ? 1.30700 10.57400 -10.71300 1.000 49.69017 235 ASP A N 1
ATOM 1863 C CA . ASP A 1 235 ? 1.04700 11.58600 -9.70900 1.000 50.11390 235 ASP A CA 1
ATOM 1864 C C . ASP A 1 235 ? 0.18000 12.73400 -10.21700 1.000 53.13269 235 ASP A C 1
ATOM 1865 O O . ASP A 1 235 ? 0.09800 13.77600 -9.55400 1.000 47.27935 235 ASP A O 1
ATOM 1870 N N . TYR A 1 236 ? -0.46500 12.57200 -11.36900 1.000 54.20650 236 TYR A N 1
ATOM 1871 C CA . TYR A 1 236 ? -1.33600 13.61600 -11.88700 1.000 51.67988 236 TYR A CA 1
ATOM 1872 C C . TYR A 1 236 ? -2.66900 13.54500 -11.15700 1.000 52.78264 236 TYR A C 1
ATOM 1873 O O . TYR A 1 236 ? -3.15200 12.45600 -10.82700 1.000 55.56982 236 TYR A O 1
ATOM 1882 N N . LYS A 1 237 ? -3.26700 14.71400 -10.89800 1.000 52.82475 237 LYS A N 1
ATOM 1883 C CA . LYS A 1 237 ? -4.55900 14.75100 -10.19400 1.000 56.96209 237 LYS A CA 1
ATOM 1884 C C . LYS A 1 237 ? -5.47800 15.68000 -10.97000 1.000 58.69125 237 LYS A C 1
ATOM 1885 O O . LYS A 1 237 ? -5.07000 16.81600 -11.30200 1.000 58.29910 237 LYS A O 1
ATOM 1891 N N . PRO A 1 238 ? -6.70800 15.25700 -11.27000 1.000 59.07814 238 PRO A N 1
ATOM 1892 C CA . PRO A 1 238 ? -7.62900 16.17000 -11.96600 1.000 61.00995 238 PRO A CA 1
ATOM 1893 C C . PRO A 1 238 ? -7.89900 17.40500 -11.13200 1.000 60.77308 238 PRO A C 1
ATOM 1894 O O . PRO A 1 238 ? -8.28500 18.44200 -11.68500 1.000 60.25196 238 PRO A O 1
ATOM 1898 N N . SER A 1 239 ? -7.67600 17.30800 -9.81000 1.000 61.91795 239 SER A N 1
ATOM 1899 C CA . SER A 1 239 ? -7.84300 18.35700 -8.81600 1.000 62.99703 239 SER A CA 1
ATOM 1900 C C . SER A 1 239 ? -6.82800 19.47400 -8.95300 1.000 60.45198 239 SER A C 1
ATOM 1901 O O . SER A 1 239 ? -6.95000 20.47900 -8.25000 1.000 58.50965 239 SER A O 1
ATOM 1904 N N . PHE A 1 240 ? -5.82600 19.31300 -9.80500 1.000 58.44911 240 PHE A N 1
ATOM 1905 C CA . PHE A 1 240 ? -4.80800 20.33600 -9.94600 1.000 54.80920 240 PHE A CA 1
ATOM 1906 C C . PHE A 1 240 ? -5.44800 21.66300 -10.31900 1.000 56.74101 240 PHE A C 1
ATOM 1907 O O . PHE A 1 240 ? -6.27700 21.71000 -11.24300 1.000 56.79892 240 PHE A O 1
ATOM 1915 N N . PRO A 1 241 ? -5.09600 22.74900 -9.63800 1.000 56.20411 241 PRO A N 1
ATOM 1916 C CA . PRO A 1 241 ? -5.65600 24.05600 -9.98400 1.000 58.78600 241 PRO A CA 1
ATOM 1917 C C . PRO A 1 241 ? -5.25000 24.45400 -11.39100 1.000 56.74891 241 PRO A C 1
ATOM 1918 O O . PRO A 1 241 ? -4.18000 24.08700 -11.88400 1.000 52.38260 241 PRO A O 1
ATOM 1922 N N . LYS A 1 242 ? -6.12100 25.21200 -12.04700 1.000 53.17480 242 LYS A N 1
ATOM 1923 C CA . LYS A 1 242 ? -5.89500 25.65700 -13.41000 1.000 53.39851 242 LYS A CA 1
ATOM 1924 C C . LYS A 1 242 ? -5.33600 27.07200 -13.39700 1.000 52.57999 242 LYS A C 1
ATOM 1925 O O . LYS A 1 242 ? -6.05500 28.03000 -13.08900 1.000 55.28031 242 LYS A O 1
ATOM 1931 N N . TRP A 1 243 ? -4.05100 27.19500 -13.73000 1.000 49.66648 243 TRP A N 1
ATOM 1932 C CA . TRP A 1 243 ? -3.36400 28.47200 -13.81600 1.000 51.79305 243 TRP A CA 1
ATOM 1933 C C . TRP A 1 243 ? -3.06200 28.74200 -15.28000 1.000 51.15087 243 TRP A C 1
ATOM 1934 O O . TRP A 1 243 ? -2.89100 27.81600 -16.07700 1.000 46.68718 243 TRP A O 1
ATOM 1945 N N . ALA A 1 244 ? -2.98500 30.01400 -15.62400 1.000 51.80095 244 ALA A N 1
ATOM 1946 C CA . ALA A 1 244 ? -2.71500 30.42100 -16.98800 1.000 50.35604 244 ALA A CA 1
ATOM 1947 C C . ALA A 1 244 ? -1.22700 30.63600 -17.17600 1.000 52.65631 244 ALA A C 1
ATOM 1948 O O . ALA A 1 244 ? -0.53600 31.10600 -16.26700 1.000 52.98530 244 ALA A O 1
ATOM 1950 N N . ARG A 1 245 ? -0.73800 30.29300 -18.35700 1.000 49.81124 245 ARG A N 1
ATOM 1951 C CA . ARG A 1 245 ? 0.67200 30.50600 -18.63200 1.000 47.93469 245 ARG A CA 1
ATOM 1952 C C . ARG A 1 245 ? 0.96900 32.00100 -18.61700 1.000 53.50905 245 ARG A C 1
ATOM 1953 O O . ARG A 1 245 ? 0.30500 32.78700 -19.29500 1.000 56.90419 245 ARG A O 1
ATOM 1961 N N . GLN A 1 246 ? 1.96300 32.39600 -17.83700 1.000 53.01425 246 GLN A N 1
ATOM 1962 C CA . GLN A 1 246 ? 2.30400 33.80600 -17.78700 1.000 53.32481 246 GLN A CA 1
ATOM 1963 C C . GLN A 1 246 ? 3.01200 34.22000 -19.07500 1.000 51.51670 246 GLN A C 1
ATOM 1964 O O . GLN A 1 246 ? 3.54000 33.39400 -19.82500 1.000 50.47184 246 GLN A O 1
ATOM 1970 N N . ASP A 1 247 ? 2.99400 35.51900 -19.33800 1.000 53.46694 247 ASP A N 1
ATOM 1971 C CA . ASP A 1 247 ? 3.65700 36.05700 -20.51400 1.000 57.79114 247 ASP A CA 1
ATOM 1972 C C . ASP A 1 247 ? 5.14800 36.09800 -20.22900 1.000 52.97214 247 ASP A C 1
ATOM 1973 O O . ASP A 1 247 ? 5.56800 36.54200 -19.15700 1.000 54.55654 247 ASP A O 1
ATOM 1978 N N . PHE A 1 248 ? 5.95600 35.62000 -21.17100 1.000 58.60703 248 PHE A N 1
ATOM 1979 C CA . PHE A 1 248 ? 7.38900 35.63000 -20.89700 1.000 57.17791 248 PHE A CA 1
ATOM 1980 C C . PHE A 1 248 ? 7.98000 37.03500 -20.86600 1.000 59.45976 248 PHE A C 1
ATOM 1981 O O . PHE A 1 248 ? 9.11700 37.18400 -20.40300 1.000 60.65990 248 PHE A O 1
ATOM 1989 N N . SER A 1 249 ? 7.24900 38.06400 -21.32400 1.000 59.26500 249 SER A N 1
ATOM 1990 C CA . SER A 1 249 ? 7.76400 39.43200 -21.23900 1.000 63.80765 249 SER A CA 1
ATOM 1991 C C . SER A 1 249 ? 7.91900 39.84300 -19.78000 1.000 61.72056 249 SER A C 1
ATOM 1992 O O . SER A 1 249 ? 8.76400 40.67800 -19.44300 1.000 61.48369 249 SER A O 1
ATOM 1995 N N . LYS A 1 250 ? 7.11900 39.24700 -18.90200 1.000 59.88350 250 LYS A N 1
ATOM 1996 C CA . LYS A 1 250 ? 7.19300 39.50700 -17.47700 1.000 60.78624 250 LYS A CA 1
ATOM 1997 C C . LYS A 1 250 ? 8.03200 38.46400 -16.74500 1.000 57.10685 250 LYS A C 1
ATOM 1998 O O . LYS A 1 250 ? 8.64800 38.78300 -15.72200 1.000 59.93350 250 LYS A O 1
ATOM 2004 N N . VAL A 1 251 ? 8.09600 37.23100 -17.25900 1.000 57.92273 251 VAL A N 1
ATOM 2005 C CA . VAL A 1 251 ? 8.89700 36.20000 -16.59700 1.000 52.32206 251 VAL A CA 1
ATOM 2006 C C . VAL A 1 251 ? 10.38000 36.50800 -16.73500 1.000 53.92225 251 VAL A C 1
ATOM 2007 O O . VAL A 1 251 ? 11.14200 36.37400 -15.77200 1.000 53.65380 251 VAL A O 1
ATOM 2011 N N . VAL A 1 252 ? 10.81000 36.91800 -17.92900 1.000 53.20375 252 VAL A N 1
ATOM 2012 C CA . VAL A 1 252 ? 12.20400 37.26300 -18.22200 1.000 53.66959 252 VAL A CA 1
ATOM 2013 C C . VAL A 1 252 ? 12.23200 38.55900 -19.02900 1.000 54.59602 252 VAL A C 1
ATOM 2014 O O . VAL A 1 252 ? 12.49800 38.54200 -20.24600 1.000 53.96436 252 VAL A O 1
ATOM 2018 N N . PRO A 1 253 ? 11.97100 39.70200 -18.39200 1.000 54.26703 253 PRO A N 1
ATOM 2019 C CA . PRO A 1 253 ? 11.92700 40.99000 -19.10900 1.000 53.90120 253 PRO A CA 1
ATOM 2020 C C . PRO A 1 253 ? 13.19400 41.32000 -19.88600 1.000 56.72522 253 PRO A C 1
ATOM 2021 O O . PRO A 1 253 ? 13.09500 41.72800 -21.05200 1.000 59.85981 253 PRO A O 1
ATOM 2025 N N . PRO A 1 254 ? 14.39800 41.17700 -19.30700 1.000 52.80107 254 PRO A N 1
ATOM 2026 C CA . PRO A 1 254 ? 15.60800 41.56900 -20.06300 1.000 53.73539 254 PRO A CA 1
ATOM 2027 C C . PRO A 1 254 ? 15.86100 40.79600 -21.33600 1.000 56.94367 254 PRO A C 1
ATOM 2028 O O . PRO A 1 254 ? 16.67300 41.23400 -22.16500 1.000 55.34611 254 PRO A O 1
ATOM 2032 N N . LEU A 1 255 ? 15.20600 39.66400 -21.52300 1.000 55.01186 255 LEU A N 1
ATOM 2033 C CA . LEU A 1 255 ? 15.46300 38.82600 -22.67900 1.000 55.83038 255 LEU A CA 1
ATOM 2034 C C . LEU A 1 255 ? 14.70000 39.29300 -23.91300 1.000 56.51204 255 LEU A C 1
ATOM 2035 O O . LEU A 1 255 ? 13.55100 39.73800 -23.83200 1.000 59.77822 255 LEU A O 1
ATOM 2040 N N . ASP A 1 256 ? 15.34900 39.18300 -25.06200 1.000 50.24023 256 ASP A N 1
ATOM 2041 C CA . ASP A 1 256 ? 14.73000 39.56500 -26.31000 1.000 54.10386 256 ASP A CA 1
ATOM 2042 C C . ASP A 1 256 ? 13.81400 38.44700 -26.79500 1.000 56.23306 256 ASP A C 1
ATOM 2043 O O . ASP A 1 256 ? 13.65000 37.40300 -26.15000 1.000 51.36669 256 ASP A O 1
ATOM 2048 N N . GLU A 1 257 ? 13.22600 38.66200 -27.96700 1.000 54.60918 257 GLU A N 1
ATOM 2049 C CA . GLU A 1 257 ? 12.32500 37.66100 -28.53900 1.000 55.29610 257 GLU A CA 1
ATOM 2050 C C . GLU A 1 257 ? 13.05800 36.35900 -28.84200 1.000 50.20602 257 GLU A C 1
ATOM 2051 O O . GLU A 1 257 ? 12.50600 35.27500 -28.63400 1.000 51.48249 257 GLU A O 1
ATOM 2053 N N . ASP A 1 258 ? 14.29900 36.43500 -29.33500 1.000 46.89510 258 ASP A N 1
ATOM 2054 C CA . ASP A 1 258 ? 15.03600 35.20800 -29.63000 1.000 50.83767 258 ASP A CA 1
ATOM 2055 C C . ASP A 1 258 ? 15.35300 34.44400 -28.35200 1.000 48.56898 258 ASP A C 1
ATOM 2056 O O . ASP A 1 258 ? 15.21200 33.21300 -28.30100 1.000 48.76111 258 ASP A O 1
ATOM 2061 N N . GLY A 1 259 ? 15.77400 35.15900 -27.30700 1.000 44.38427 259 GLY A N 1
ATOM 2062 C CA . GLY A 1 259 ? 16.04700 34.50100 -26.04600 1.000 46.30029 259 GLY A CA 1
ATOM 2063 C C . GLY A 1 259 ? 14.78000 33.91500 -25.45200 1.000 46.02657 259 GLY A C 1
ATOM 2064 O O . GLY A 1 259 ? 14.77800 32.79900 -24.93000 1.000 42.81040 259 GLY A O 1
ATOM 2065 N N . ARG A 1 260 ? 13.67700 34.65100 -25.54400 1.000 43.03674 260 ARG A N 1
ATOM 2066 C CA . ARG A 1 260 ? 12.44500 34.11400 -24.99800 1.000 44.82643 260 ARG A CA 1
ATOM 2067 C C . ARG A 1 260 ? 11.99700 32.89500 -25.78100 1.000 46.73981 260 ARG A C 1
ATOM 2068 O O . ARG A 1 260 ? 11.39700 31.97800 -25.20000 1.000 42.98936 260 ARG A O 1
ATOM 2076 N N . SER A 1 261 ? 12.28500 32.86600 -27.09300 1.000 42.81829 261 SER A N 1
ATOM 2077 C CA . SER A 1 261 ? 11.95500 31.69800 -27.90700 1.000 44.58956 261 SER A CA 1
ATOM 2078 C C . SER A 1 261 ? 12.70900 30.46600 -27.42100 1.000 40.49696 261 SER A C 1
ATOM 2079 O O . SER A 1 261 ? 12.11600 29.41000 -27.20100 1.000 40.81542 261 SER A O 1
ATOM 2082 N N . LEU A 1 262 ? 14.01900 30.59200 -27.23200 1.000 40.03112 262 LEU A N 1
ATOM 2083 C CA . LEU A 1 262 ? 14.81700 29.45800 -26.77400 1.000 37.68610 262 LEU A CA 1
ATOM 2084 C C . LEU A 1 262 ? 14.35000 28.95300 -25.42100 1.000 37.66241 262 LEU A C 1
ATOM 2085 O O . LEU A 1 262 ? 14.15100 27.74800 -25.23200 1.000 36.35173 262 LEU A O 1
ATOM 2090 N N . LEU A 1 263 ? 14.16500 29.86300 -24.45900 1.000 37.10445 263 LEU A N 1
ATOM 2091 C CA . LEU A 1 263 ? 13.73100 29.44800 -23.12900 1.000 41.40760 263 LEU A CA 1
ATOM 2092 C C . LEU A 1 263 ? 12.40100 28.69900 -23.16200 1.000 40.85227 263 LEU A C 1
ATOM 2093 O O . LEU A 1 263 ? 12.22900 27.71300 -22.43900 1.000 35.75429 263 LEU A O 1
ATOM 2098 N N . SER A 1 264 ? 11.43000 29.15700 -23.96800 1.000 40.84437 264 SER A N 1
ATOM 2099 C CA . SER A 1 264 ? 10.15200 28.43900 -24.01800 1.000 40.49433 264 SER A CA 1
ATOM 2100 C C . SER A 1 264 ? 10.33900 27.03400 -24.56300 1.000 36.72282 264 SER A C 1
ATOM 2101 O O . SER A 1 264 ? 9.69100 26.09100 -24.10200 1.000 44.01317 264 SER A O 1
ATOM 2104 N N . GLN A 1 265 ? 11.22300 26.86700 -25.55200 1.000 35.77271 265 GLN A N 1
ATOM 2105 C CA . GLN A 1 265 ? 11.44100 25.52100 -26.09700 1.000 40.04427 265 GLN A CA 1
ATOM 2106 C C . GLN A 1 265 ? 12.21500 24.65900 -25.10700 1.000 39.12838 265 GLN A C 1
ATOM 2107 O O . GLN A 1 265 ? 11.97200 23.44500 -25.01000 1.000 42.18137 265 GLN A O 1
ATOM 2113 N N . MET A 1 266 ? 13.11800 25.26400 -24.33200 1.000 36.91495 266 MET A N 1
ATOM 2114 C CA . MET A 1 266 ? 13.81900 24.48100 -23.32200 1.000 35.55689 266 MET A CA 1
ATOM 2115 C C . MET A 1 266 ? 12.90500 24.14400 -22.14100 1.000 38.23616 266 MET A C 1
ATOM 2116 O O . MET A 1 266 ? 13.21600 23.21800 -21.38100 1.000 35.92536 266 MET A O 1
ATOM 2121 N N . LEU A 1 267 ? 11.78400 24.86500 -21.96600 1.000 36.93338 267 LEU A N 1
ATOM 2122 C CA . LEU A 1 267 ? 10.84800 24.60600 -20.87100 1.000 37.92297 267 LEU A CA 1
ATOM 2123 C C . LEU A 1 267 ? 9.53300 24.00300 -21.35200 1.000 37.02812 267 LEU A C 1
ATOM 2124 O O . LEU A 1 267 ? 8.52800 24.07500 -20.63600 1.000 37.21499 267 LEU A O 1
ATOM 2129 N N . HIS A 1 268 ? 9.52100 23.39300 -22.53800 1.000 35.17001 268 HIS A N 1
ATOM 2130 C CA . HIS A 1 268 ? 8.31700 22.73900 -23.03300 1.000 38.17300 268 HIS A CA 1
ATOM 2131 C C . HIS A 1 268 ? 7.94200 21.59300 -22.09500 1.000 35.79640 268 HIS A C 1
ATOM 2132 O O . HIS A 1 268 ? 8.80600 20.84700 -21.60200 1.000 34.01724 268 HIS A O 1
ATOM 2139 N N . TYR A 1 269 ? 6.64900 21.46900 -21.81500 1.000 37.00180 269 TYR A N 1
ATOM 2140 C CA . TYR A 1 269 ? 6.18300 20.42900 -20.90600 1.000 36.19381 269 TYR A CA 1
ATOM 2141 C C . TYR A 1 269 ? 6.44500 19.03400 -21.44000 1.000 40.62856 269 TYR A C 1
ATOM 2142 O O . TYR A 1 269 ? 6.78300 18.13100 -20.66800 1.000 39.54158 269 TYR A O 1
ATOM 2151 N N . ASP A 1 270 ? 6.24600 18.82500 -22.73500 1.000 39.34945 270 ASP A N 1
ATOM 2152 C CA . ASP A 1 270 ? 6.39700 17.48100 -23.30100 1.000 38.66779 270 ASP A CA 1
ATOM 2153 C C . ASP A 1 270 ? 7.84900 17.05800 -23.42200 1.000 36.25435 270 ASP A C 1
ATOM 2154 O O . ASP A 1 270 ? 8.56800 17.62000 -24.25900 1.000 41.67605 270 ASP A O 1
ATOM 2159 N N . PRO A 1 271 ? 8.32500 16.07500 -22.64800 1.000 39.27313 271 PRO A N 1
ATOM 2160 C CA . PRO A 1 271 ? 9.73000 15.65100 -22.80300 1.000 39.76529 271 PRO A CA 1
ATOM 2161 C C . PRO A 1 271 ? 10.03100 15.22200 -24.20900 1.000 41.23916 271 PRO A C 1
ATOM 2162 O O . PRO A 1 271 ? 11.18400 15.31600 -24.65400 1.000 40.52591 271 PRO A O 1
ATOM 2166 N N . ASN A 1 272 ? 9.01700 14.76700 -24.94300 1.000 42.11031 272 ASN A N 1
ATOM 2167 C CA . ASN A 1 272 ? 9.21800 14.33200 -26.31400 1.000 42.32350 272 ASN A CA 1
ATOM 2168 C C . ASN A 1 272 ? 9.43000 15.47600 -27.27200 1.000 41.91555 272 ASN A C 1
ATOM 2169 O O . ASN A 1 272 ? 10.05900 15.27100 -28.30600 1.000 47.15039 272 ASN A O 1
ATOM 2174 N N . LYS A 1 273 ? 8.92800 16.67200 -26.95600 1.000 39.83636 273 LYS A N 1
ATOM 2175 C CA . LYS A 1 273 ? 9.07300 17.81100 -27.84900 1.000 39.05731 273 LYS A CA 1
ATOM 2176 C C . LYS A 1 273 ? 10.02000 18.87800 -27.32800 1.000 40.47327 273 LYS A C 1
ATOM 2177 O O . LYS A 1 273 ? 10.35200 19.79100 -28.08600 1.000 40.12323 273 LYS A O 1
ATOM 2183 N N . ARG A 1 274 ? 10.47100 18.77700 -26.07500 1.000 39.88110 274 ARG A N 1
ATOM 2184 C CA . ARG A 1 274 ? 11.43300 19.72700 -25.52500 1.000 37.83085 274 ARG A CA 1
ATOM 2185 C C . ARG A 1 274 ? 12.67300 19.74200 -26.41000 1.000 40.39958 274 ARG A C 1
ATOM 2186 O O . ARG A 1 274 ? 13.15300 18.69600 -26.85500 1.000 35.03578 274 ARG A O 1
ATOM 2194 N N . ILE A 1 275 ? 13.19600 20.93600 -26.67800 1.000 35.88588 275 ILE A N 1
ATOM 2195 C CA . ILE A 1 275 ? 14.32500 21.05300 -27.59300 1.000 36.23329 275 ILE A CA 1
ATOM 2196 C C . ILE A 1 275 ? 15.54700 20.24800 -27.14700 1.000 34.43571 275 ILE A C 1
ATOM 2197 O O . ILE A 1 275 ? 15.86300 20.14200 -25.95500 1.000 34.99104 275 ILE A O 1
ATOM 2202 N N . SER A 1 276 ? 16.25300 19.67800 -28.12000 1.000 34.12778 276 SER A N 1
ATOM 2203 C CA . SER A 1 276 ? 17.46700 18.92900 -27.82600 1.000 34.67784 276 SER A CA 1
ATOM 2204 C C . SER A 1 276 ? 18.62600 19.90200 -27.65200 1.000 34.43571 276 SER A C 1
ATOM 2205 O O . SER A 1 276 ? 18.54500 21.06800 -28.04900 1.000 38.14931 276 SER A O 1
ATOM 2208 N N . ALA A 1 277 ? 19.72000 19.42100 -27.04700 1.000 35.68849 277 ALA A N 1
ATOM 2209 C CA . ALA A 1 277 ? 20.87900 20.28800 -26.87300 1.000 37.28605 277 ALA A CA 1
ATOM 2210 C C . ALA A 1 277 ? 21.47400 20.68700 -28.22000 1.000 39.58369 277 ALA A C 1
ATOM 2211 O O . ALA A 1 277 ? 21.83200 21.85300 -28.42700 1.000 36.28330 277 ALA A O 1
ATOM 2213 N N . LYS A 1 278 ? 21.59100 19.73900 -29.15900 1.000 38.54936 278 LYS A N 1
ATOM 2214 C CA . LYS A 1 278 ? 22.14500 20.10000 -30.45800 1.000 37.61767 278 LYS A CA 1
ATOM 2215 C C . LYS A 1 278 ? 21.21800 21.07000 -31.18100 1.000 40.48907 278 LYS A C 1
ATOM 2216 O O . LYS A 1 278 ? 21.67900 22.01800 -31.83300 1.000 38.91782 278 LYS A O 1
ATOM 2222 N N . ALA A 1 279 ? 19.91300 20.88200 -31.04300 1.000 38.64937 279 ALA A N 1
ATOM 2223 C CA . ALA A 1 279 ? 18.99500 21.81600 -31.67600 1.000 37.15182 279 ALA A CA 1
ATOM 2224 C C . ALA A 1 279 ? 19.09800 23.19900 -31.04300 1.000 41.79712 279 ALA A C 1
ATOM 2225 O O . ALA A 1 279 ? 19.02000 24.21400 -31.74200 1.000 41.66026 279 ALA A O 1
ATOM 2227 N N . ALA A 1 280 ? 19.25200 23.26800 -29.71500 1.000 37.85454 280 ALA A N 1
ATOM 2228 C CA . ALA A 1 280 ? 19.33900 24.58300 -29.08400 1.000 35.62006 280 ALA A CA 1
ATOM 2229 C C . ALA A 1 280 ? 20.52800 25.37000 -29.61700 1.000 38.44935 280 ALA A C 1
ATOM 2230 O O . ALA A 1 280 ? 20.45500 26.60400 -29.76200 1.000 39.81793 280 ALA A O 1
ATOM 2232 N N . LEU A 1 281 ? 21.63200 24.67400 -29.92100 1.000 41.52603 281 LEU A N 1
ATOM 2233 C CA . LEU A 1 281 ? 22.81000 25.34200 -30.46100 1.000 42.99989 281 LEU A CA 1
ATOM 2234 C C . LEU A 1 281 ? 22.51900 25.97800 -31.81600 1.000 45.14752 281 LEU A C 1
ATOM 2235 O O . LEU A 1 281 ? 23.18700 26.94800 -32.19100 1.000 44.01317 281 LEU A O 1
ATOM 2240 N N . ALA A 1 282 ? 21.53400 25.45300 -32.54400 1.000 43.47100 282 ALA A N 1
ATOM 2241 C CA . ALA A 1 282 ? 21.15300 25.97100 -33.84600 1.000 45.98446 282 ALA A CA 1
ATOM 2242 C C . ALA A 1 282 ? 20.10000 27.06300 -33.76100 1.000 44.67904 282 ALA A C 1
ATOM 2243 O O . ALA A 1 282 ? 19.72800 27.62900 -34.80000 1.000 45.28701 282 ALA A O 1
ATOM 2245 N N . HIS A 1 283 ? 19.61000 27.36500 -32.55900 1.000 46.09500 283 HIS A N 1
ATOM 2246 C CA . HIS A 1 283 ? 18.57200 28.37900 -32.40400 1.000 45.48177 283 HIS A CA 1
ATOM 2247 C C . HIS A 1 283 ? 19.09500 29.77000 -32.77600 1.000 49.97441 283 HIS A C 1
ATOM 2248 O O . HIS A 1 283 ? 20.26600 30.09600 -32.52100 1.000 47.46095 283 HIS A O 1
ATOM 2255 N N . PRO A 1 284 ? 18.24800 30.61700 -33.37500 1.000 50.58501 284 PRO A N 1
ATOM 2256 C CA . PRO A 1 284 ? 18.69900 31.96600 -33.75900 1.000 50.29550 284 PRO A CA 1
ATOM 2257 C C . PRO A 1 284 ? 19.24000 32.79300 -32.60800 1.000 49.61384 284 PRO A C 1
ATOM 2258 O O . PRO A 1 284 ? 19.90500 33.79900 -32.85000 1.000 52.06940 284 PRO A O 1
ATOM 2262 N N . PHE A 1 285 ? 19.01000 32.40300 -31.36300 1.000 50.77714 285 PHE A N 1
ATOM 2263 C CA . PHE A 1 285 ? 19.56600 33.17900 -30.26700 1.000 48.85586 285 PHE A CA 1
ATOM 2264 C C . PHE A 1 285 ? 21.08800 33.19400 -30.33200 1.000 49.38750 285 PHE A C 1
ATOM 2265 O O . PHE A 1 285 ? 21.72200 34.15600 -29.87600 1.000 51.12192 285 PHE A O 1
ATOM 2273 N N . PHE A 1 286 ? 21.69000 32.15100 -30.91200 1.000 46.59506 286 PHE A N 1
ATOM 2274 C CA . PHE A 1 286 ? 23.13900 32.03000 -31.01700 1.000 50.97716 286 PHE A CA 1
ATOM 2275 C C . PHE A 1 286 ? 23.69600 32.33900 -32.41300 1.000 61.95743 286 PHE A C 1
ATOM 2276 O O . PHE A 1 286 ? 24.82500 31.92800 -32.70900 1.000 60.64938 286 PHE A O 1
ATOM 2284 N N . GLN A 1 287 ? 22.95300 33.05200 -33.27500 1.000 59.94929 287 GLN A N 1
ATOM 2285 C CA . GLN A 1 287 ? 23.47800 33.33600 -34.62100 1.000 65.45522 287 GLN A CA 1
ATOM 2286 C C . GLN A 1 287 ? 24.71500 34.21700 -34.58400 1.000 68.06342 287 GLN A C 1
ATOM 2287 O O . GLN A 1 287 ? 25.57500 34.10100 -35.46200 1.000 72.10865 287 GLN A O 1
ATOM 2293 N N . ASP A 1 288 ? 24.83500 35.09700 -33.59300 1.000 71.37435 288 ASP A N 1
ATOM 2294 C CA . ASP A 1 288 ? 26.01900 35.94500 -33.55500 1.000 76.48812 288 ASP A CA 1
ATOM 2295 C C . ASP A 1 288 ? 27.23500 35.19200 -33.02400 1.000 77.25926 288 ASP A C 1
ATOM 2296 O O . ASP A 1 288 ? 28.37100 35.51500 -33.39500 1.000 78.34887 288 ASP A O 1
ATOM 2298 N N . VAL A 1 289 ? 27.03100 34.18400 -32.18100 1.000 78.00146 289 VAL A N 1
ATOM 2299 C CA . VAL A 1 289 ? 28.17000 33.45200 -31.63700 1.000 73.02454 289 VAL A CA 1
ATOM 2300 C C . VAL A 1 289 ? 28.61500 32.27300 -32.50600 1.000 71.89546 289 VAL A C 1
ATOM 2301 O O . VAL A 1 289 ? 29.73700 31.78100 -32.33500 1.000 69.36358 289 VAL A O 1
ATOM 2305 N N . THR A 1 290 ? 27.79000 31.80300 -33.43800 1.000 71.33487 290 THR A N 1
ATOM 2306 C CA . THR A 1 290 ? 28.21400 30.69200 -34.28300 1.000 74.02466 290 THR A CA 1
ATOM 2307 C C . THR A 1 290 ? 27.70200 30.88700 -35.70200 1.000 76.75920 290 THR A C 1
ATOM 2308 O O . THR A 1 290 ? 26.87500 31.76100 -35.97600 1.000 80.08855 290 THR A O 1
ATOM 2312 N N . LYS A 1 291 ? 28.21400 30.04600 -36.60900 1.000 77.78038 291 LYS A N 1
ATOM 2313 C CA . LYS A 1 291 ? 27.84300 30.02600 -38.02800 1.000 82.26776 291 LYS A CA 1
ATOM 2314 C C . LYS A 1 291 ? 27.97200 28.57000 -38.46000 1.000 85.01282 291 LYS A C 1
ATOM 2315 O O . LYS A 1 291 ? 29.04300 27.96300 -38.24900 1.000 84.33380 291 LYS A O 1
ATOM 2321 N N . PRO A 1 292 ? 26.92300 27.99200 -39.05600 1.000 85.96031 292 PRO A N 1
ATOM 2322 C CA . PRO A 1 292 ? 26.96900 26.57800 -39.45100 1.000 82.42567 292 PRO A CA 1
ATOM 2323 C C . PRO A 1 292 ? 28.09200 26.27100 -40.43200 1.000 77.83038 292 PRO A C 1
ATOM 2324 O O . PRO A 1 292 ? 28.79000 27.14300 -40.96100 1.000 78.55679 292 PRO A O 1
ATOM 2328 N N . VAL A 1 293 ? 28.26200 24.97800 -40.66100 1.000 72.58239 293 VAL A N 1
ATOM 2329 C CA . VAL A 1 293 ? 29.27500 24.46000 -41.57300 1.000 70.76638 293 VAL A CA 1
ATOM 2330 C C . VAL A 1 293 ? 28.53300 23.84400 -42.75500 1.000 68.49505 293 VAL A C 1
ATOM 2331 O O . VAL A 1 293 ? 27.34600 23.50200 -42.64300 1.000 70.56109 293 VAL A O 1
ATOM 2335 N N . PRO A 1 294 ? 29.19700 23.70600 -43.90200 1.000 64.62617 294 PRO A N 1
ATOM 2336 C CA . PRO A 1 294 ? 28.52000 23.09600 -45.05600 1.000 62.15219 294 PRO A CA 1
ATOM 2337 C C . PRO A 1 294 ? 28.20600 21.63600 -44.75800 1.000 58.97549 294 PRO A C 1
ATOM 2338 O O . PRO A 1 294 ? 29.05500 20.88800 -44.26400 1.000 56.43045 294 PRO A O 1
ATOM 2342 N N . HIS A 1 295 ? 26.97700 21.22600 -45.05500 1.000 63.73659 295 HIS A N 1
ATOM 2343 C CA . HIS A 1 295 ? 26.56700 19.85400 -44.79300 1.000 64.22612 295 HIS A CA 1
ATOM 2344 C C . HIS A 1 295 ? 26.76500 18.98600 -46.02200 1.000 60.14669 295 HIS A C 1
ATOM 2345 O O . HIS A 1 295 ? 26.42400 19.38100 -47.14000 1.000 65.39995 295 HIS A O 1
ATOM 2347 N N . LEU A 1 296 ? 27.31500 17.79900 -45.81200 1.000 58.45175 296 LEU A N 1
ATOM 2348 C CA . LEU A 1 296 ? 27.49900 16.85200 -46.89300 1.000 60.75465 296 LEU A CA 1
ATOM 2349 C C . LEU A 1 296 ? 26.22200 16.02100 -47.01900 1.000 71.57174 296 LEU A C 1
ATOM 2350 O O . LEU A 1 296 ? 25.60800 15.66800 -46.00900 1.000 71.02957 296 LEU A O 1
ATOM 2355 N N . ARG A 1 297 ? 25.83200 15.73100 -48.26700 1.000 68.21344 297 ARG A N 1
ATOM 2356 C CA . ARG A 1 297 ? 24.62900 14.96200 -48.66700 1.000 75.39325 297 ARG A CA 1
ATOM 2357 C C . ARG A 1 297 ? 23.37400 15.81700 -48.61300 1.000 84.83386 297 ARG A C 1
ATOM 2358 O O . ARG A 1 297 ? 22.51300 15.70800 -49.48600 1.000 89.55811 297 ARG A O 1
ATOM 2366 N N . ILE B 2 4 ? 37.89300 -0.16200 -37.01800 1.000 64.98937 82 ILE B N 1
ATOM 2367 C CA . ILE B 2 4 ? 38.85700 -0.20200 -38.15100 1.000 68.18449 82 ILE B CA 1
ATOM 2368 C C . ILE B 2 4 ? 38.22200 -0.96200 -39.31800 1.000 69.35042 82 ILE B C 1
ATOM 2369 O O . ILE B 2 4 ? 38.89500 -1.84100 -39.87700 1.000 75.53800 82 ILE B O 1
ATOM 2371 N N . ALA B 2 5 ? 36.98100 -0.63400 -39.67300 1.000 66.69484 83 ALA B N 1
ATOM 2372 C CA . ALA B 2 5 ? 36.28200 -1.38900 -40.73400 1.000 61.57317 83 ALA B CA 1
ATOM 2373 C C . ALA B 2 5 ? 35.81500 -0.37400 -41.76700 1.000 57.94379 83 ALA B C 1
ATOM 2374 O O . ALA B 2 5 ? 34.73000 0.19200 -41.60100 1.000 51.83779 83 ALA B O 1
ATOM 2376 N N . PRO B 2 6 ? 36.61300 -0.13500 -42.82100 1.000 58.52017 84 PRO B N 1
ATOM 2377 C CA . PRO B 2 6 ? 36.28600 0.90200 -43.78700 1.000 54.87763 84 PRO B CA 1
ATOM 2378 C C . PRO B 2 6 ? 34.96300 0.63200 -44.51000 1.000 55.08292 84 PRO B C 1
ATOM 2379 O O . PRO B 2 6 ? 34.37200 1.56500 -44.98300 1.000 54.56970 84 PRO B O 1
ATOM 2383 N N . SER B 2 7 ? 34.52400 -0.62300 -44.53900 1.000 56.23306 85 SER B N 1
ATOM 2384 C CA . SER B 2 7 ? 33.29700 -1.00200 -45.27900 1.000 53.63011 85 SER B CA 1
ATOM 2385 C C . SER B 2 7 ? 32.05800 -0.93400 -44.38100 1.000 50.97190 85 SER B C 1
ATOM 2386 O O . SER B 2 7 ? 30.98700 -1.33500 -44.84700 1.000 54.74077 85 SER B O 1
ATOM 2388 N N . ARG B 2 8 ? 32.19500 -0.42500 -43.15800 1.000 46.20554 86 ARG B N 1
ATOM 2389 C CA . ARG B 2 8 ? 31.04900 -0.42000 -42.20900 1.000 47.26356 86 ARG B CA 1
ATOM 2390 C C . ARG B 2 8 ? 30.19500 0.83700 -42.37900 1.000 48.29790 86 ARG B C 1
ATOM 2391 O O . ARG B 2 8 ? 30.74300 1.93400 -42.31800 1.000 44.62114 86 ARG B O 1
ATOM 2399 N N . GLY B 2 9 ? 28.89300 0.64400 -42.54600 1.000 45.70285 87 GLY B N 1
ATOM 2400 C CA . GLY B 2 9 ? 27.96300 1.74700 -42.67200 1.000 44.61324 87 GLY B CA 1
ATOM 2401 C C . GLY B 2 9 ? 27.38300 2.13600 -41.32500 1.000 42.52615 87 GLY B C 1
ATOM 2402 O O . GLY B 2 9 ? 27.69400 1.54600 -40.29300 1.000 42.82356 87 GLY B O 1
ATOM 2403 N N . SER B 2 10 ? 26.53100 3.16600 -41.33300 1.000 46.39504 88 SER B N 1
ATOM 2404 C CA . SER B 2 10 ? 25.93300 3.56200 -40.05900 1.000 45.66337 88 SER B CA 1
ATOM 2405 C C . SER B 2 10 ? 24.46800 3.20200 -40.10000 1.000 39.76529 88 SER B C 1
ATOM 2406 O O . SER B 2 10 ? 23.72000 3.74200 -40.92700 1.000 42.61827 88 SER B O 1
ATOM 2409 N N . PRO B 2 11 ? 24.02500 2.28900 -39.21000 1.000 39.02836 89 PRO B N 1
ATOM 2410 C CA . PRO B 2 11 ? 22.65000 1.84600 -39.21200 1.000 43.46574 89 PRO B CA 1
ATOM 2411 C C . PRO B 2 11 ? 21.71900 2.65200 -38.30100 1.000 39.30998 89 PRO B C 1
ATOM 2412 O O . PRO B 2 11 ? 20.54500 2.41700 -38.30900 1.000 39.98637 89 PRO B O 1
ATOM 2416 N N . LEU B 2 12 ? 22.26900 3.60400 -37.56100 1.000 41.14441 90 LEU B N 1
ATOM 2417 C CA . LEU B 2 12 ? 21.44300 4.31500 -36.55200 1.000 36.87811 90 LEU B CA 1
ATOM 2418 C C . LEU B 2 12 ? 20.34900 5.12800 -37.23200 1.000 40.99439 90 LEU B C 1
ATOM 2419 O O . LEU B 2 12 ? 20.63800 5.79300 -38.22800 1.000 43.26308 90 LEU B O 1
ATOM 2424 N N . PRO B 2 13 ? 19.12100 5.11500 -36.70100 1.000 41.62341 91 PRO B N 1
ATOM 2425 C CA . PRO B 2 13 ? 18.06200 5.94300 -37.23800 1.000 45.70285 91 PRO B CA 1
ATOM 2426 C C . PRO B 2 13 ? 18.27500 7.40000 -36.83200 1.000 47.61097 91 PRO B C 1
ATOM 2427 O O . PRO B 2 13 ? 19.15000 7.67400 -36.05500 1.000 44.12634 91 PRO B O 1
ATOM 2431 N N . VAL B 2 14 ? 17.44400 8.28200 -37.37000 1.000 47.71098 92 VAL B N 1
ATOM 2432 C CA . VAL B 2 14 ? 17.54000 9.71800 -36.99600 1.000 47.58728 92 VAL B CA 1
ATOM 2433 C C . VAL B 2 14 ? 17.15200 9.84400 -35.52000 1.000 39.81267 92 VAL B C 1
ATOM 2434 O O . VAL B 2 14 ? 16.16200 9.23400 -35.11800 1.000 40.07586 92 VAL B O 1
ATOM 2438 N N . LEU B 2 15 ? 17.93500 10.60700 -34.76100 1.000 38.01508 93 LEU B N 1
ATOM 2439 C CA . LEU B 2 15 ? 17.70100 10.74400 -33.30500 1.000 38.54410 93 LEU B CA 1
ATOM 2440 C C . LEU B 2 15 ? 17.36200 12.19700 -32.95200 1.000 41.85239 93 LEU B C 1
ATOM 2441 O O . LEU B 2 15 ? 18.09400 13.09300 -33.37900 1.000 45.80549 93 LEU B O 1
ATOM 2446 N N . SER B 2 16 ? 16.31800 12.40700 -32.16300 1.000 38.33354 94 SER B N 1
ATOM 2447 C CA . SER B 2 16 ? 15.96500 13.77100 -31.70600 1.000 44.31584 94 SER B CA 1
ATOM 2448 C C . SER B 2 16 ? 16.97600 14.28200 -30.67500 1.000 44.49744 94 SER B C 1
ATOM 2449 O O . SER B 2 16 ? 17.28500 15.47300 -30.72900 1.000 45.33701 94 SER B O 1
ATOM 2452 N N . TRP B 2 17 ? 17.50700 13.40700 -29.82100 1.000 38.28880 95 TRP B N 1
ATOM 2453 C CA . TRP B 2 17 ? 18.35100 13.84200 -28.67400 1.000 37.43344 95 TRP B CA 1
ATOM 2454 C C . TRP B 2 17 ? 19.81000 14.13700 -29.04400 1.000 39.55474 95 TRP B C 1
ATOM 2455 O O . TRP B 2 17 ? 20.49600 14.72600 -28.21000 1.000 35.24370 95 TRP B O 1
ATOM 2466 N N . ALA B 2 18 ? 20.25400 13.72700 -30.23100 1.000 36.96496 96 ALA B N 1
ATOM 2467 C CA . ALA B 2 18 ? 21.66300 13.95700 -30.58300 1.000 39.14680 96 ALA B CA 1
ATOM 2468 C C . ALA B 2 18 ? 21.94800 13.73100 -32.06600 1.000 38.80465 96 ALA B C 1
ATOM 2469 O O . ALA B 2 18 ? 21.07800 13.25300 -32.78100 1.000 39.37314 96 ALA B O 1
ATOM 2471 N N . ASN B 2 19 ? 23.15600 14.09100 -32.46800 1.000 40.77857 97 ASN B N 1
ATOM 2472 C CA . ASN B 2 19 ? 23.56800 13.92100 -33.85300 1.000 44.81064 97 ASN B CA 1
ATOM 2473 C C . ASN B 2 19 ? 23.97800 12.46100 -34.07400 1.000 39.31787 97 ASN B C 1
ATOM 2474 O O . ASN B 2 19 ? 25.02100 12.03100 -33.57300 1.000 37.14656 97 ASN B O 1
ATOM 2479 N N . ARG B 2 20 ? 23.16000 11.71400 -34.83300 1.000 40.31273 98 ARG B N 1
ATOM 2480 C CA . ARG B 2 20 ? 23.42900 10.30500 -35.14700 1.000 44.53692 98 ARG B CA 1
ATOM 2481 C C . ARG B 2 20 ? 24.87100 10.07300 -35.59800 1.000 44.86591 98 ARG B C 1
ATOM 2482 O O . ARG B 2 20 ? 25.48700 9.05600 -35.24300 1.000 42.99463 98 ARG B O 1
ATOM 2490 N N . GLU B 2 21 ? 25.43400 10.99400 -36.39000 1.000 43.61049 99 GLU B N 1
ATOM 2491 C CA . GLU B 2 21 ? 26.80500 10.80000 -36.84200 1.000 47.52412 99 GLU B CA 1
ATOM 2492 C C . GLU B 2 21 ? 27.78000 10.82100 -35.67100 1.000 45.58441 99 GLU B C 1
ATOM 2493 O O . GLU B 2 21 ? 28.70400 10.00500 -35.61300 1.000 43.53680 99 GLU B O 1
ATOM 2495 N N . GLU B 2 22 ? 27.60100 11.75000 -34.72500 1.000 42.87883 100 GLU B N 1
ATOM 2496 C CA . GLU B 2 22 ? 28.52700 11.80200 -33.59000 1.000 46.27923 100 GLU B CA 1
ATOM 2497 C C . GLU B 2 22 ? 28.28700 10.62900 -32.63700 1.000 40.31536 100 GLU B C 1
ATOM 2498 O O . GLU B 2 22 ? 29.23700 10.07700 -32.05400 1.000 37.14919 100 GLU B O 1
ATOM 2504 N N . VAL B 2 23 ? 27.02500 10.23200 -32.47000 1.000 36.57544 101 VAL B N 1
ATOM 2505 C CA . VAL B 2 23 ? 26.71600 9.09400 -31.60600 1.000 37.46502 101 VAL B CA 1
ATOM 2506 C C . VAL B 2 23 ? 27.40000 7.83900 -32.13600 1.000 41.22073 101 VAL B C 1
ATOM 2507 O O . VAL B 2 23 ? 28.05000 7.09000 -31.38700 1.000 37.20446 101 VAL B O 1
ATOM 2511 N N . TRP B 2 24 ? 27.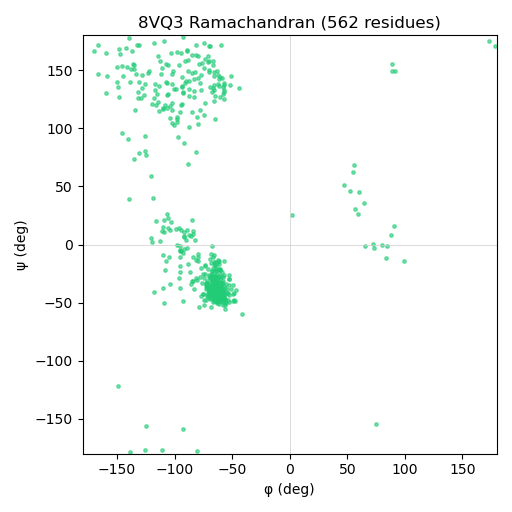26100 7.59800 -33.44900 1.000 36.84652 102 TRP B N 1
ATOM 2512 C CA . TRP B 2 24 ? 27.87300 6.43000 -34.06800 1.000 37.56766 102 TRP B CA 1
ATOM 2513 C C . TRP B 2 24 ? 29.38200 6.50100 -33.98000 1.000 38.74149 102 TRP B C 1
ATOM 2514 O O . TRP B 2 24 ? 30.04000 5.51000 -33.64400 1.000 37.66504 102 TRP B O 1
ATOM 2525 N N . LYS B 2 25 ? 29.95100 7.68200 -34.24900 1.000 36.87284 103 LYS B N 1
ATOM 2526 C CA . LYS B 2 25 ? 31.39800 7.83000 -34.18100 1.000 40.44695 103 LYS B CA 1
ATOM 2527 C C . LYS B 2 25 ? 31.94700 7.47800 -32.81000 1.000 39.10206 103 LYS B C 1
ATOM 2528 O O . LYS B 2 25 ? 32.96000 6.77300 -32.69600 1.000 39.80740 103 LYS B O 1
ATOM 2532 N N . ILE B 2 26 ? 31.33200 7.96400 -31.74300 1.000 38.25195 104 ILE B N 1
ATOM 2533 C CA . ILE B 2 26 ? 31.80300 7.61000 -30.37200 1.000 37.20709 104 ILE B CA 1
ATOM 2534 C C . ILE B 2 26 ? 31.74800 6.09000 -30.19100 1.000 37.96771 104 ILE B C 1
ATOM 2535 O O . ILE B 2 26 ? 32.70600 5.52600 -29.67800 1.000 40.40221 104 ILE B O 1
ATOM 2540 N N . MET B 2 27 ? 30.66800 5.45900 -30.64000 1.000 36.20960 105 MET B N 1
ATOM 2541 C CA . MET B 2 27 ? 30.54200 3.98700 -30.51500 1.000 35.89115 105 MET B CA 1
ATOM 2542 C C . MET B 2 27 ? 31.70100 3.32600 -31.26400 1.000 38.68622 105 MET B C 1
ATOM 2543 O O . MET B 2 27 ? 32.29600 2.40000 -30.72600 1.000 36.81757 105 MET B O 1
ATOM 2548 N N . LEU B 2 28 ? 32.00500 3.81500 -32.46000 1.000 39.80740 106 LEU B N 1
ATOM 2549 C CA . LEU B 2 28 ? 33.07600 3.18900 -33.27100 1.000 38.84413 106 LEU B CA 1
ATOM 2550 C C . LEU B 2 28 ? 34.42000 3.41000 -32.57800 1.000 39.48631 106 LEU B C 1
ATOM 2551 O O . LEU B 2 28 ? 35.23000 2.49000 -32.59700 1.000 41.02071 106 LEU B O 1
ATOM 2556 N N . ASN B 2 29 ? 34.63200 4.59100 -31.99900 1.000 39.84951 107 ASN B N 1
ATOM 2557 C CA . ASN B 2 29 ? 35.93400 4.85600 -31.38400 1.000 42.56826 107 ASN B CA 1
ATOM 2558 C C . ASN B 2 29 ? 36.19200 4.01700 -30.15000 1.000 40.96807 107 ASN B C 1
ATOM 2559 O O . ASN B 2 29 ? 37.35600 3.86500 -29.76900 1.000 40.19166 107 ASN B O 1
ATOM 2564 N N . LYS B 2 30 ? 35.16300 3.40000 -29.57700 1.000 40.24167 108 LYS B N 1
ATOM 2565 C CA . LYS B 2 30 ? 35.38500 2.61600 -28.33700 1.000 42.51299 108 LYS B CA 1
ATOM 2566 C C . LYS B 2 30 ? 36.25600 1.41100 -28.68400 1.000 45.85287 108 LYS B C 1
ATOM 2567 O O . LYS B 2 30 ? 37.16600 1.08500 -27.91500 1.000 40.73120 108 LYS B O 1
ATOM 2573 N N . GLU B 2 31 ? 35.96300 0.78200 -29.81700 1.000 44.30005 109 GLU B N 1
ATOM 2574 C CA . GLU B 2 31 ? 36.73000 -0.39000 -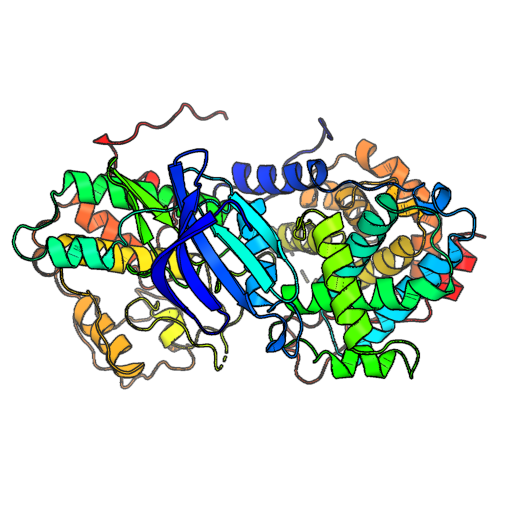30.23600 1.000 50.36920 109 GLU B CA 1
ATOM 2575 C C . GLU B 2 31 ? 38.19100 -0.05500 -30.47300 1.000 55.25663 109 GLU B C 1
ATOM 2576 O O . GLU B 2 31 ? 39.02800 -0.95900 -30.56300 1.000 55.92249 109 GLU B O 1
ATOM 2578 N N . LYS B 2 32 ? 38.52000 1.22500 -30.55400 1.000 55.08555 110 LYS B N 1
ATOM 2579 C CA . LYS B 2 32 ? 39.88600 1.66700 -30.74500 1.000 55.00133 110 LYS B CA 1
ATOM 2580 C C . LYS B 2 32 ? 40.56400 1.99900 -29.42400 1.000 53.93541 110 LYS B C 1
ATOM 2581 O O . LYS B 2 32 ? 41.77900 2.17800 -29.38700 1.000 58.21224 110 LYS B O 1
ATOM 2583 N N . THR B 2 33 ? 39.81800 2.06700 -28.33200 1.000 51.41932 111 THR B N 1
ATOM 2584 C CA . THR B 2 33 ? 40.40800 2.28700 -27.02900 1.000 48.30316 111 THR B CA 1
ATOM 2585 C C . THR B 2 33 ? 40.45600 1.00800 -26.20300 1.000 40.74173 111 THR B C 1
ATOM 2586 O O . THR B 2 33 ? 41.38000 0.80800 -25.40900 1.000 45.52388 111 THR B O 1
ATOM 2590 N N . TYR B 2 34 ? 39.47300 0.14200 -26.36000 1.000 38.02824 112 TYR B N 1
ATOM 2591 C CA . TYR B 2 34 ? 39.37100 -1.08300 -25.58600 1.000 34.84102 112 TYR B CA 1
ATOM 2592 C C . TYR B 2 34 ? 39.84400 -2.24900 -26.44800 1.000 42.36034 112 TYR B C 1
ATOM 2593 O O . TYR B 2 34 ? 39.13300 -2.69500 -27.34900 1.000 40.42064 112 TYR B O 1
ATOM 2602 N N . LEU B 2 35 ? 41.05200 -2.73500 -26.17000 1.000 43.35783 113 LEU B N 1
ATOM 2603 C CA . LEU B 2 35 ? 41.67500 -3.79600 -26.94400 1.000 45.11594 113 LEU B CA 1
ATOM 2604 C C . LEU B 2 35 ? 41.33300 -5.19500 -26.43400 1.000 43.04463 113 LEU B C 1
ATOM 2605 O O . LEU B 2 35 ? 40.79200 -5.39900 -25.35100 1.000 50.47974 113 LEU B O 1
ATOM 2610 N N . ARG B 2 36 ? 41.65600 -6.17400 -27.26700 1.000 36.08591 114 ARG B N 1
ATOM 2611 C CA . ARG B 2 36 ? 41.40100 -7.57400 -26.99200 1.000 40.21008 114 ARG B CA 1
ATOM 2612 C C . ARG B 2 36 ? 42.65300 -8.31600 -27.43400 1.000 39.88899 114 ARG B C 1
ATOM 2613 O O . ARG B 2 36 ? 43.35000 -7.86300 -28.34000 1.000 39.48368 114 ARG B O 1
ATOM 2621 N N . ASP B 2 37 ? 42.94700 -9.44000 -26.79500 1.000 37.97824 115 ASP B N 1
ATOM 2622 C CA . ASP B 2 37 ? 44.13500 -10.22700 -27.14400 1.000 42.30244 115 ASP B CA 1
ATOM 2623 C C . ASP B 2 37 ? 43.76700 -11.69000 -26.94600 1.000 38.00456 115 ASP B C 1
ATOM 2624 O O . ASP B 2 37 ? 43.85200 -12.19600 -25.82600 1.000 37.03076 115 ASP B O 1
ATOM 2629 N N . GLN B 2 38 ? 43.37100 -12.36600 -28.03800 1.000 36.37278 116 GLN B N 1
ATOM 2630 C CA . GLN B 2 38 ? 42.97100 -13.76300 -27.94600 1.000 39.05995 116 GLN B CA 1
ATOM 2631 C C . GLN B 2 38 ? 44.09500 -14.66700 -27.46700 1.000 40.09165 116 GLN B C 1
ATOM 2632 O O . GLN B 2 38 ? 43.83700 -15.82500 -27.10900 1.000 39.56001 116 GLN B O 1
ATOM 2638 N N . HIS B 2 39 ? 45.33200 -14.18800 -27.47600 1.000 40.24956 117 HIS B N 1
ATOM 2639 C CA . HIS B 2 39 ? 46.46800 -14.99000 -27.04100 1.000 42.36824 117 HIS B CA 1
ATOM 2640 C C . HIS B 2 39 ? 46.99100 -14.57300 -25.67800 1.000 40.13113 117 HIS B C 1
ATOM 2641 O O . HIS B 2 39 ? 48.09900 -14.97800 -25.30300 1.000 43.18939 117 HIS B O 1
ATOM 2648 N N . PHE B 2 40 ? 46.23100 -13.77200 -24.92100 1.000 37.09129 118 PHE B N 1
ATOM 2649 C CA . PHE B 2 40 ? 46.77600 -13.31500 -23.64400 1.000 39.32050 118 PHE B CA 1
ATOM 2650 C C . PHE B 2 40 ? 47.14900 -14.46200 -22.71300 1.000 40.76805 118 PHE B C 1
ATOM 2651 O O . PHE B 2 40 ? 48.05100 -14.30000 -21.89100 1.000 40.47327 118 PHE B O 1
ATOM 2659 N N . LEU B 2 41 ? 46.49800 -15.61800 -22.81000 1.000 40.97333 119 LEU B N 1
ATOM 2660 C CA . LEU B 2 41 ? 46.86600 -16.70000 -21.90200 1.000 40.17850 119 LEU B CA 1
ATOM 2661 C C . LEU B 2 41 ? 48.29700 -17.20100 -22.15400 1.000 47.13723 119 LEU B C 1
ATOM 2662 O O . LEU B 2 41 ? 48.86100 -17.88600 -21.29200 1.000 46.36872 119 LEU B O 1
ATOM 2667 N N . GLU B 2 42 ? 48.90300 -16.84900 -23.29700 1.000 43.31835 120 GLU B N 1
ATOM 2668 C CA . GLU B 2 42 ? 50.29300 -17.21300 -23.54700 1.000 45.15015 120 GLU B CA 1
ATOM 2669 C C . GLU B 2 42 ? 51.22400 -16.51100 -22.56000 1.000 47.43990 120 GLU B C 1
ATOM 2670 O O . GLU B 2 42 ? 52.35000 -16.96100 -22.34200 1.000 46.92668 120 GLU B O 1
ATOM 2676 N N . GLN B 2 43 ? 50.78100 -15.41300 -21.95400 1.000 46.92142 121 GLN B N 1
ATOM 2677 C CA . GLN B 2 43 ? 51.58100 -14.72900 -20.95200 1.000 48.67689 121 GLN B CA 1
ATOM 2678 C C . GLN B 2 43 ? 51.49400 -15.42900 -19.60300 1.000 44.96592 121 GLN B C 1
ATOM 2679 O O . GLN B 2 43 ? 52.24400 -15.08800 -18.68800 1.000 42.90514 121 GLN B O 1
ATOM 2685 N N . HIS B 2 44 ? 50.57900 -16.38600 -19.46500 1.000 48.29000 122 HIS B N 1
ATOM 2686 C CA . HIS B 2 44 ? 50.36900 -17.14700 -18.23500 1.000 48.31369 122 HIS B CA 1
ATOM 2687 C C . HIS B 2 44 ? 50.50100 -18.61500 -18.61200 1.000 45.13962 122 HIS B C 1
ATOM 2688 O O . HIS B 2 44 ? 49.49500 -19.32000 -18.75200 1.000 44.48165 122 HIS B O 1
ATOM 2695 N N . PRO B 2 45 ? 51.73800 -19.10500 -18.79100 1.000 48.51898 123 PRO B N 1
ATOM 2696 C CA . PRO B 2 45 ? 51.96400 -20.51400 -19.18500 1.000 50.41657 123 PRO B CA 1
ATOM 2697 C C . PRO B 2 45 ? 51.29600 -21.56300 -18.31500 1.000 50.91400 123 PRO B C 1
ATOM 2698 O O . PRO B 2 45 ? 50.96700 -22.64700 -18.80600 1.000 52.60104 123 PRO B O 1
ATOM 2702 N N . LEU B 2 46 ? 51.09700 -21.30300 -17.03900 1.000 48.86902 124 LEU B N 1
ATOM 2703 C CA . LEU B 2 46 ? 50.46200 -22.29900 -16.18900 1.000 50.44815 124 LEU B CA 1
ATOM 2704 C C . LEU B 2 46 ? 48.94300 -22.28700 -16.30400 1.000 50.91663 124 LEU B C 1
ATOM 2705 O O . LEU B 2 46 ? 48.26700 -23.02900 -15.58200 1.000 52.63789 124 LEU B O 1
ATOM 2710 N N . LEU B 2 47 ? 48.38200 -21.46800 -17.18200 1.000 44.03160 125 LEU B N 1
ATOM 2711 C CA . LEU B 2 47 ? 46.94000 -21.43300 -17.34900 1.000 45.10014 125 LEU B CA 1
ATOM 2712 C C . LEU B 2 47 ? 46.56900 -22.12100 -18.65500 1.000 45.53177 125 LEU B C 1
ATOM 2713 O O . LEU B 2 47 ? 47.37600 -22.22700 -19.58500 1.000 48.49792 125 LEU B O 1
ATOM 2718 N N . GLN B 2 48 ? 45.34700 -22.62700 -18.68900 1.000 42.02346 126 GLN B N 1
ATOM 2719 C CA . GLN B 2 48 ? 44.83400 -23.27000 -19.91700 1.000 46.36609 126 GLN B CA 1
ATOM 2720 C C . GLN B 2 48 ? 43.47700 -22.63700 -20.24000 1.000 48.36633 126 GLN B C 1
ATOM 2721 O O . GLN B 2 48 ? 42.74100 -22.28800 -19.31300 1.000 40.48117 126 GLN B O 1
ATOM 2727 N N . PRO B 2 49 ? 43.12600 -22.48800 -21.52500 1.000 45.50546 127 PRO B N 1
ATOM 2728 C CA . PRO B 2 49 ? 41.83700 -21.86500 -21.88800 1.000 46.52400 127 PRO B CA 1
ATOM 2729 C C . PRO B 2 49 ? 40.62100 -22.41000 -21.16800 1.000 44.38427 127 PRO B C 1
ATOM 2730 O O . PRO B 2 49 ? 39.72200 -21.62300 -20.83900 1.000 38.61252 127 PRO B O 1
ATOM 2734 N N . LYS B 2 50 ? 40.57500 -23.69300 -20.85900 1.000 42.64195 128 LYS B N 1
ATOM 2735 C CA . LYS B 2 50 ? 39.36000 -24.23300 -20.20700 1.000 42.85514 128 LYS B CA 1
ATOM 2736 C C . LYS B 2 50 ? 39.14800 -23.50500 -18.87600 1.000 39.63896 128 LYS B C 1
ATOM 2737 O O . LYS B 2 50 ? 38.00600 -23.34100 -18.46600 1.000 38.97573 128 LYS B O 1
ATOM 2743 N N . MET B 2 51 ? 40.23900 -23.11000 -18.23000 1.000 40.24693 129 MET B N 1
ATOM 2744 C CA . MET B 2 51 ? 40.11200 -22.44400 -16.93500 1.000 39.85478 129 MET B CA 1
ATOM 2745 C C . MET B 2 51 ? 39.29700 -21.17000 -17.05800 1.000 38.77044 129 MET B C 1
ATOM 2746 O O . MET B 2 51 ? 38.49200 -20.85700 -16.17400 1.000 37.81506 129 MET B O 1
ATOM 2751 N N . ARG B 2 52 ? 39.51800 -20.40800 -18.13500 1.000 39.40472 130 ARG B N 1
ATOM 2752 C CA . ARG B 2 52 ? 38.75700 -19.18100 -18.32300 1.000 35.82008 130 ARG B CA 1
ATOM 2753 C C . ARG B 2 52 ? 37.28700 -19.51400 -18.55000 1.000 35.63059 130 ARG B C 1
ATOM 2754 O O . ARG B 2 52 ? 36.39700 -18.88600 -17.96200 1.000 35.68323 130 ARG B O 1
ATOM 2762 N N . ALA B 2 53 ? 37.01200 -20.52000 -19.38200 1.000 37.02286 131 ALA B N 1
ATOM 2763 C CA . ALA B 2 53 ? 35.62300 -20.90700 -19.60700 1.000 39.35998 131 ALA B CA 1
ATOM 2764 C C . ALA B 2 53 ? 34.93100 -21.27300 -18.29500 1.000 40.07849 131 ALA B C 1
ATOM 2765 O O . ALA B 2 53 ? 33.80500 -20.81400 -18.01600 1.000 36.22540 131 ALA B O 1
ATOM 2767 N N . ILE B 2 54 ? 35.59900 -22.08100 -17.46200 1.000 41.47339 132 ILE B N 1
ATOM 2768 C CA . ILE B 2 54 ? 35.03100 -22.47600 -16.17800 1.000 35.24370 132 ILE B CA 1
ATOM 2769 C C . ILE B 2 54 ? 34.79100 -21.25300 -15.30800 1.000 39.91005 132 ILE B C 1
ATOM 2770 O O . ILE B 2 54 ? 33.74200 -21.11500 -14.67300 1.000 37.25973 132 ILE B O 1
ATOM 2775 N N . LEU B 2 55 ? 35.76900 -20.35400 -15.25500 1.000 35.32529 133 LEU B N 1
ATOM 2776 C CA . LEU B 2 55 ? 35.60300 -19.16700 -14.42900 1.000 34.25148 133 LEU B CA 1
ATOM 2777 C C . LEU B 2 55 ? 34.44100 -18.30200 -14.92400 1.000 35.61216 133 LEU B C 1
ATOM 2778 O O . LEU B 2 55 ? 33.63600 -17.80300 -14.11900 1.000 36.50964 133 LEU B O 1
ATOM 2783 N N . LEU B 2 56 ? 34.34800 -18.10300 -16.24600 1.000 33.60403 134 LEU B N 1
ATOM 2784 C CA . LEU B 2 56 ? 33.29300 -17.25600 -16.80100 1.000 35.17790 134 LEU B CA 1
ATOM 2785 C C . LEU B 2 56 ? 31.92700 -17.89700 -16.63700 1.000 34.31727 134 LEU B C 1
ATOM 2786 O O . LEU B 2 56 ? 30.94200 -17.19600 -16.39500 1.000 31.88277 134 LEU B O 1
ATOM 2791 N N . ASP B 2 57 ? 31.84100 -19.22500 -16.76500 1.000 34.01460 135 ASP B N 1
ATOM 2792 C CA . ASP B 2 57 ? 30.55500 -19.88800 -16.56700 1.000 36.24382 135 ASP B CA 1
ATOM 2793 C C . ASP B 2 57 ? 30.08500 -19.72800 -15.12400 1.000 34.37781 135 ASP B C 1
ATOM 2794 O O . ASP B 2 57 ? 28.89800 -19.48500 -14.86200 1.000 37.67820 135 ASP B O 1
ATOM 2799 N N . TRP B 2 58 ? 31.01200 -19.84900 -14.17400 1.000 31.18532 136 TRP B N 1
ATOM 2800 C CA . TRP B 2 58 ? 30.67800 -19.67700 -12.76400 1.000 36.22540 136 TRP B CA 1
ATOM 2801 C C . TRP B 2 58 ? 30.20300 -18.24400 -12.48400 1.000 39.31524 136 TRP B C 1
ATOM 2802 O O . TRP B 2 58 ? 29.18000 -18.03200 -11.82400 1.000 39.08890 136 TRP B O 1
ATOM 2813 N N . LEU B 2 59 ? 30.91600 -17.23900 -13.00400 1.000 33.77773 137 LEU B N 1
ATOM 2814 C CA . LEU B 2 59 ? 30.44300 -15.87000 -12.80000 1.000 33.04080 137 LEU B CA 1
ATOM 2815 C C . LEU B 2 59 ? 29.03500 -15.69600 -13.37000 1.000 34.22779 137 LEU B C 1
ATOM 2816 O O . LEU B 2 59 ? 28.19500 -15.00300 -12.78000 1.000 33.66456 137 LEU B O 1
ATOM 2821 N N . MET B 2 60 ? 28.74600 -16.33600 -14.51000 1.000 35.58321 138 MET B N 1
ATOM 2822 C CA . MET B 2 60 ? 27.40500 -16.24600 -15.07700 1.000 32.99080 138 MET B CA 1
ATOM 2823 C C . MET B 2 60 ? 26.38500 -16.80200 -14.10300 1.000 36.46753 138 MET B C 1
ATOM 2824 O O . MET B 2 60 ? 25.28700 -16.24900 -13.95400 1.000 36.12538 138 MET B O 1
ATOM 2829 N N . GLU B 2 61 ? 26.71700 -17.92000 -13.44700 1.000 37.90981 139 GLU B N 1
ATOM 2830 C CA . GLU B 2 61 ? 25.77300 -18.48400 -12.48800 1.000 38.96783 139 GLU B CA 1
ATOM 2831 C C . GLU B 2 61 ? 25.63600 -17.56800 -11.28300 1.000 37.10445 139 GLU B C 1
ATOM 2832 O O . GLU B 2 61 ? 24.54200 -17.43800 -10.73800 1.000 37.14919 139 GLU B O 1
ATOM 2838 N N . VAL B 2 62 ? 26.71800 -16.88600 -10.88200 1.000 37.51766 140 VAL B N 1
ATOM 2839 C CA . VAL B 2 62 ? 26.61300 -15.94500 -9.77600 1.000 36.42805 140 VAL B CA 1
ATOM 2840 C C . VAL B 2 62 ? 25.63800 -14.83700 -10.15000 1.000 38.83097 140 VAL B C 1
ATOM 2841 O O . VAL B 2 62 ? 24.75700 -14.45400 -9.37300 1.000 37.78874 140 VAL B O 1
ATOM 2845 N N . CYS B 2 63 ? 25.78000 -14.33000 -11.37000 1.000 34.49098 141 CYS B N 1
ATOM 2846 C CA . CYS B 2 63 ? 24.92800 -13.26700 -11.86800 1.000 36.33330 141 CYS B CA 1
ATOM 2847 C C . CYS B 2 63 ? 23.45300 -13.65900 -11.82000 1.000 36.16486 141 CYS B C 1
ATOM 2848 O O . CYS B 2 63 ? 22.60700 -12.85300 -11.40700 1.000 37.09129 141 CYS B O 1
ATOM 2851 N N . GLU B 2 64 ? 23.11200 -14.87900 -12.24600 1.000 33.52244 142 GLU B N 1
ATOM 2852 C CA . GLU B 2 64 ? 21.70400 -15.26800 -12.20600 1.000 38.64674 142 GLU B CA 1
ATOM 2853 C C . GLU B 2 64 ? 21.18600 -15.28500 -10.77200 1.000 40.32062 142 GLU B C 1
ATOM 2854 O O . GLU B 2 64 ? 20.14900 -14.69100 -10.47300 1.000 40.35484 142 GLU B O 1
ATOM 2860 N N . VAL B 2 65 ? 21.91000 -15.95300 -9.87300 1.000 38.39408 143 VAL B N 1
ATOM 2861 C CA . VAL B 2 65 ? 21.50800 -16.04600 -8.46600 1.000 43.28414 143 VAL B CA 1
ATOM 2862 C C . VAL B 2 65 ? 21.13000 -14.67800 -7.90600 1.000 44.91854 143 VAL B C 1
ATOM 2863 O O . VAL B 2 65 ? 20.08100 -14.52000 -7.26300 1.000 47.64782 143 VAL B O 1
ATOM 2867 N N . TYR B 2 66 ? 21.96800 -13.66100 -8.13800 1.000 39.20207 144 TYR B N 1
ATOM 2868 C CA . TYR B 2 66 ? 21.65500 -12.32400 -7.65600 1.000 41.23126 144 TYR B CA 1
ATOM 2869 C C . TYR B 2 66 ? 20.91000 -11.50300 -8.68900 1.000 38.34144 144 TYR B C 1
ATOM 2870 O O . TYR B 2 66 ? 20.76200 -10.29300 -8.51000 1.000 41.48919 144 TYR B O 1
ATOM 2879 N N . LYS B 2 67 ? 20.45500 -12.13400 -9.76500 1.000 42.19980 145 LYS B N 1
ATOM 2880 C CA . LYS B 2 67 ? 19.69700 -11.46000 -10.81800 1.000 42.52878 145 LYS B CA 1
ATOM 2881 C C . LYS B 2 67 ? 20.42100 -10.22300 -11.32800 1.000 34.86471 145 LYS B C 1
ATOM 2882 O O . LYS B 2 67 ? 19.82900 -9.15000 -11.47600 1.000 35.73586 145 LYS B O 1
ATOM 2888 N N . LEU B 2 68 ? 21.72000 -10.36100 -11.58600 1.000 34.18831 146 LEU B N 1
ATOM 2889 C CA . LEU B 2 68 ? 22.45500 -9.21100 -12.06800 1.000 33.56718 146 LEU B CA 1
ATOM 2890 C C . LEU B 2 68 ? 22.20300 -9.03000 -13.56000 1.000 31.97489 146 LEU B C 1
ATOM 2891 O O . LEU B 2 68 ? 21.73500 -9.93500 -14.25400 1.000 34.36201 146 LEU B O 1
ATOM 2896 N N . HIS B 2 69 ? 22.50800 -7.84000 -14.06200 1.000 28.84820 147 HIS B N 1
ATOM 2897 C CA . HIS B 2 69 ? 22.24600 -7.60000 -15.47300 1.000 33.65140 147 HIS B CA 1
ATOM 2898 C C . HIS B 2 69 ? 23.28000 -8.26100 -16.37000 1.000 34.30411 147 HIS B C 1
ATOM 2899 O O . HIS B 2 69 ? 24.40600 -8.54500 -15.96100 1.000 31.35639 147 HIS B O 1
ATOM 2906 N N . ARG B 2 70 ? 22.87000 -8.52300 -17.61500 1.000 32.62233 148 ARG B N 1
ATOM 2907 C CA . ARG B 2 70 ? 23.80300 -9.08900 -18.58500 1.000 34.10146 148 ARG B CA 1
ATOM 2908 C C . ARG B 2 70 ? 24.99000 -8.16200 -18.77800 1.000 33.44085 148 ARG B C 1
ATOM 2909 O O . ARG B 2 70 ? 26.13400 -8.61300 -18.93500 1.000 29.01401 148 ARG B O 1
ATOM 2917 N N . GLU B 2 71 ? 24.75200 -6.85400 -18.76500 1.000 31.79065 149 GLU B N 1
ATOM 2918 C CA . GLU B 2 71 ? 25.85900 -5.92400 -18.94000 1.000 34.94893 149 GLU B CA 1
ATOM 2919 C C . GLU B 2 71 ? 26.89600 -6.08300 -17.82600 1.000 33.12766 149 GLU B C 1
ATOM 2920 O O . GLU B 2 71 ? 28.10500 -5.91600 -18.05900 1.000 32.29598 149 GLU B O 1
ATOM 2926 N N . THR B 2 72 ? 26.43900 -6.38600 -16.60700 1.000 33.21451 150 THR B N 1
ATOM 2927 C CA . THR B 2 72 ? 27.35500 -6.56200 -15.48700 1.000 32.64865 150 THR B CA 1
ATOM 2928 C C . THR B 2 72 ? 28.25600 -7.75200 -15.74100 1.000 33.59613 150 THR B C 1
ATOM 2929 O O . THR B 2 72 ? 29.47700 -7.68500 -15.51700 1.000 31.45904 150 THR B O 1
ATOM 2933 N N . PHE B 2 73 ? 27.67400 -8.85600 -16.21100 1.000 30.37996 151 PHE B N 1
ATOM 2934 C CA . PHE B 2 73 ? 28.49600 -10.01200 -16.54000 1.000 32.85131 151 PHE B CA 1
ATOM 2935 C C . PHE B 2 73 ? 29.50700 -9.68000 -17.63800 1.000 33.60666 151 PHE B C 1
ATOM 2936 O O . PHE B 2 73 ? 30.69500 -10.01300 -17.52100 1.000 33.01448 151 PHE B O 1
ATOM 2944 N N . TYR B 2 74 ? 29.06200 -9.03800 -18.73400 1.000 33.29610 152 TYR B N 1
ATOM 2945 C CA . TYR B 2 74 ? 30.00500 -8.74900 -19.81500 1.000 30.71947 152 TYR B CA 1
ATOM 2946 C C . TYR B 2 74 ? 31.03000 -7.69100 -19.39600 1.000 31.86171 152 TYR B C 1
ATOM 2947 O O . TYR B 2 74 ? 32.16800 -7.72100 -19.88100 1.000 30.33522 152 TYR B O 1
ATOM 2956 N N . LEU B 2 75 ? 30.68000 -6.77200 -18.48500 1.000 31.91172 153 LEU B N 1
ATOM 2957 C CA . LEU B 2 75 ? 31.70100 -5.84400 -17.98500 1.000 29.59565 153 LEU B CA 1
ATOM 2958 C C . LEU B 2 75 ? 32.76900 -6.62700 -17.22900 1.000 30.90634 153 LEU B C 1
ATOM 2959 O O . LEU B 2 75 ? 33.96500 -6.35400 -17.36500 1.000 33.82248 153 LEU B O 1
ATOM 2964 N N . ALA B 2 76 ? 32.34400 -7.63100 -16.44400 1.000 31.18532 154 ALA B N 1
ATOM 2965 C CA . ALA B 2 76 ? 33.30100 -8.45300 -15.69300 1.000 31.84329 154 ALA B CA 1
ATOM 2966 C C . ALA B 2 76 ? 34.18300 -9.27900 -16.63100 1.000 34.21726 154 ALA B C 1
ATOM 2967 O O . ALA B 2 76 ? 35.38000 -9.46300 -16.37400 1.000 30.70105 154 ALA B O 1
ATOM 2969 N N . GLN B 2 77 ? 33.60900 -9.80200 -17.72000 1.000 31.24322 155 GLN B N 1
ATOM 2970 C CA . GLN B 2 77 ? 34.38300 -10.56900 -18.69700 1.000 32.18281 155 GLN B CA 1
ATOM 2971 C C . GLN B 2 77 ? 35.40100 -9.68700 -19.39500 1.000 31.62221 155 GLN B C 1
ATOM 2972 O O . GLN B 2 77 ? 36.56800 -10.06400 -19.54700 1.000 31.12478 155 GLN B O 1
ATOM 2978 N N . ASP B 2 78 ? 34.98100 -8.50700 -19.83200 1.000 31.38534 156 ASP B N 1
ATOM 2979 C CA . ASP B 2 78 ? 35.92600 -7.60300 -20.46400 1.000 32.67760 156 ASP B CA 1
ATOM 2980 C C . ASP B 2 78 ? 36.98900 -7.13800 -19.46400 1.000 35.20685 156 ASP B C 1
ATOM 2981 O O . ASP B 2 78 ? 38.17200 -7.04900 -19.80900 1.000 31.60642 156 ASP B O 1
ATOM 2986 N N . PHE B 2 79 ? 36.59500 -6.83100 -18.22900 1.000 31.49062 157 PHE B N 1
ATOM 2987 C CA . PHE B 2 79 ? 37.59600 -6.40100 -17.24600 1.000 31.98015 157 PHE B CA 1
ATOM 2988 C C . PHE B 2 79 ? 38.64200 -7.49700 -17.04000 1.000 35.28318 157 PHE B C 1
ATOM 2989 O O . PHE B 2 79 ? 39.84700 -7.24600 -17.11500 1.000 35.90694 157 PHE B O 1
ATOM 2997 N N . PHE B 2 80 ? 38.18900 -8.72900 -16.82900 1.000 34.90682 158 PHE B N 1
ATOM 2998 C CA . PHE B 2 80 ? 39.07500 -9.88000 -16.63200 1.000 37.08866 158 PHE B CA 1
ATOM 2999 C C . PHE B 2 80 ? 40.05700 -10.06800 -17.78800 1.000 36.50701 158 PHE B C 1
ATOM 3000 O O . PHE B 2 80 ? 41.28100 -10.13400 -17.57900 1.000 36.10959 158 PHE B O 1
ATOM 3008 N N . ASP B 2 81 ? 39.53300 -10.18300 -19.01800 1.000 34.69363 15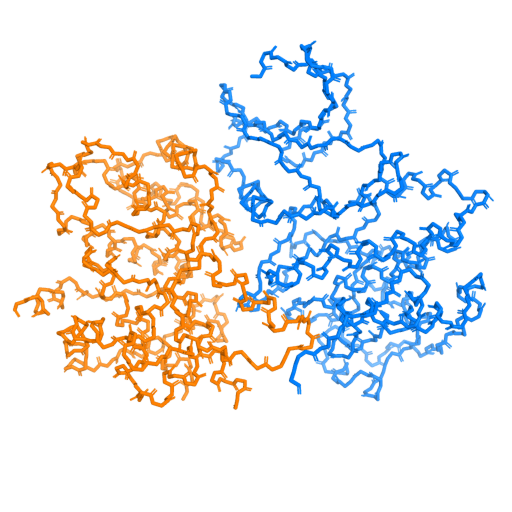9 ASP B N 1
ATOM 3009 C CA . ASP B 2 81 ? 40.37100 -10.40900 -20.19700 1.000 35.21738 159 ASP B CA 1
ATOM 3010 C C . ASP B 2 81 ? 41.36300 -9.27800 -20.42900 1.000 35.33318 159 ASP B C 1
ATOM 3011 O O . ASP B 2 81 ? 42.50800 -9.52200 -20.82500 1.000 35.62532 159 ASP B O 1
ATOM 3016 N N . ARG B 2 82 ? 40.93500 -8.02900 -20.24000 1.000 33.83037 160 ARG B N 1
ATOM 3017 C CA . ARG B 2 82 ? 41.84500 -6.90100 -20.42600 1.000 36.68861 160 ARG B CA 1
ATOM 3018 C C . ARG B 2 82 ? 42.89300 -6.87300 -19.32200 1.000 38.19142 160 ARG B C 1
ATOM 3019 O O . ARG B 2 82 ? 44.06400 -6.55500 -19.57500 1.000 36.44121 160 ARG B O 1
ATOM 3027 N N . TYR B 2 83 ? 42.49200 -7.21200 -18.09300 1.000 36.35436 161 TYR B N 1
ATOM 3028 C CA . TYR B 2 83 ? 43.43000 -7.20800 -16.97200 1.000 39.87583 161 TYR B CA 1
ATOM 3029 C C . TYR B 2 83 ? 44.50100 -8.27600 -17.14000 1.000 38.92046 161 TYR B C 1
ATOM 3030 O O . TYR B 2 83 ? 45.69700 -8.01300 -16.93200 1.000 36.71756 161 TYR B O 1
ATOM 3039 N N . MET B 2 84 ? 44.08900 -9.50200 -17.49200 1.000 39.59159 162 MET B N 1
ATOM 3040 C CA . MET B 2 84 ? 45.05600 -10.57300 -17.68500 1.000 38.17563 162 MET B CA 1
ATOM 3041 C C . MET B 2 84 ? 46.03700 -10.21000 -18.78900 1.000 39.72318 162 MET B C 1
ATOM 3042 O O . MET B 2 84 ? 47.23700 -10.49800 -18.68700 1.000 44.60008 162 MET B O 1
ATOM 3047 N N . ALA B 2 85 ? 45.55700 -9.54200 -19.84100 1.000 39.36788 163 ALA B N 1
ATOM 3048 C CA . ALA B 2 85 ? 46.46100 -9.14000 -20.91000 1.000 38.63095 163 ALA B CA 1
ATOM 3049 C C . ALA B 2 85 ? 47.55300 -8.20800 -20.39800 1.000 42.68670 163 ALA B C 1
ATOM 3050 O O . ALA B 2 85 ? 48.59800 -8.09300 -21.03400 1.000 46.33187 163 ALA B O 1
ATOM 3052 N N . THR B 2 86 ? 47.34500 -7.53700 -19.26500 1.000 41.58393 164 THR B N 1
ATOM 3053 C CA . THR B 2 86 ? 48.36800 -6.65200 -18.72300 1.000 41.35496 164 THR B CA 1
ATOM 3054 C C . THR B 2 86 ? 49.24400 -7.33200 -17.68800 1.000 45.17910 164 THR B C 1
ATOM 3055 O O . THR B 2 86 ? 50.21000 -6.71600 -17.22400 1.000 44.71062 164 THR B O 1
ATOM 3059 N N . GLN B 2 87 ? 48.92700 -8.56900 -17.31000 1.000 45.98972 165 GLN B N 1
ATOM 3060 C CA . GLN B 2 87 ? 49.65200 -9.31500 -16.28800 1.000 45.47914 165 GLN B CA 1
ATOM 3061 C C . GLN B 2 87 ? 50.45600 -10.47100 -16.87900 1.000 47.06880 165 GLN B C 1
ATOM 3062 O O . GLN B 2 87 ? 50.39100 -10.78400 -18.07300 1.000 46.55295 165 GLN B O 1
ATOM 3068 N N . GLU B 2 88 ? 51.22200 -11.12400 -16.00900 1.000 45.93709 166 GLU B N 1
ATOM 3069 C CA . GLU B 2 88 ? 52.03200 -12.25600 -16.42600 1.000 49.04799 166 GLU B CA 1
ATOM 3070 C C . GLU B 2 88 ? 52.10200 -13.26100 -15.29600 1.000 44.37901 166 GLU B C 1
ATOM 3071 O O . GLU B 2 88 ? 51.97700 -12.91000 -14.12300 1.000 46.76350 166 GLU B O 1
ATOM 3077 N N . ASN B 2 89 ? 52.31700 -14.51200 -15.68200 1.000 44.18161 167 ASN B N 1
ATOM 3078 C CA . ASN B 2 89 ? 52.52100 -15.67000 -14.80500 1.000 44.75010 167 ASN B CA 1
ATOM 3079 C C . ASN B 2 89 ? 51.52500 -15.79100 -13.65900 1.000 45.62389 167 ASN B C 1
ATOM 3080 O O . ASN B 2 89 ? 51.89800 -15.96800 -12.49900 1.000 48.94008 167 ASN B O 1
ATOM 3085 N N . VAL B 2 90 ? 50.26200 -15.73200 -13.99200 1.000 48.04787 168 VAL B N 1
ATOM 3086 C CA . VAL B 2 90 ? 49.21300 -15.89000 -12.99300 1.000 46.77929 168 VAL B CA 1
ATOM 3087 C C . VAL B 2 90 ? 48.92900 -17.37500 -12.89900 1.000 45.17121 168 VAL B C 1
ATOM 3088 O O . VAL B 2 90 ? 49.06800 -18.10300 -13.88600 1.000 44.90538 168 VAL B O 1
ATOM 3092 N N . VAL B 2 91 ? 48.52400 -17.84700 -11.73300 1.000 41.70237 169 VAL B N 1
ATOM 3093 C CA . VAL B 2 91 ? 48.22400 -19.26300 -11.56000 1.000 48.07682 169 VAL B CA 1
ATOM 3094 C C . VAL B 2 91 ? 46.73800 -19.46600 -11.26200 1.000 48.56109 169 VAL B C 1
ATOM 3095 O O . VAL B 2 91 ? 46.01500 -18.54600 -10.87400 1.000 47.50833 169 VAL B O 1
ATOM 3099 N N . LYS B 2 92 ? 46.29500 -20.71200 -11.45800 1.000 45.99236 170 LYS B N 1
ATOM 3100 C CA . LYS B 2 92 ? 44.89400 -21.11200 -11.29900 1.000 49.90072 170 LYS B CA 1
ATOM 3101 C C . LYS B 2 92 ? 44.25800 -20.66300 -9.98900 1.000 47.44253 170 LYS B C 1
ATOM 3102 O O . LYS B 2 92 ? 43.10100 -20.22800 -9.96800 1.000 45.53441 170 LYS B O 1
ATOM 3108 N N . THR B 2 93 ? 44.98400 -20.78800 -8.88400 1.000 43.87895 171 THR B N 1
ATOM 3109 C CA . THR B 2 93 ? 44.44700 -20.47800 -7.56200 1.000 46.40556 171 THR B CA 1
ATOM 3110 C C . THR B 2 93 ? 44.09800 -19.00700 -7.35000 1.000 42.61827 171 THR B C 1
ATOM 3111 O O . THR B 2 93 ? 43.49200 -18.68300 -6.32700 1.000 48.41896 171 THR B O 1
ATOM 3115 N N . LEU B 2 94 ? 44.45600 -18.11500 -8.26300 1.000 47.63729 172 LEU B N 1
ATOM 3116 C CA . LEU B 2 94 ? 44.13800 -16.69600 -8.10900 1.000 41.84186 172 LEU B CA 1
ATOM 3117 C C . LEU B 2 94 ? 42.99200 -16.23300 -9.01300 1.000 38.28880 172 LEU B C 1
ATOM 3118 O O . LEU B 2 94 ? 42.48900 -15.12200 -8.82700 1.000 38.36249 172 LEU B O 1
ATOM 3123 N N . LEU B 2 95 ? 42.56300 -17.06100 -9.96400 1.000 39.92321 173 LEU B N 1
ATOM 3124 C CA . LEU B 2 95 ? 41.52100 -16.67900 -10.91400 1.000 37.67031 173 LEU B CA 1
ATOM 3125 C C . LEU B 2 95 ? 40.19400 -16.35600 -10.25000 1.000 39.31787 173 LEU B C 1
ATOM 3126 O O . LEU B 2 95 ? 39.53500 -15.38700 -10.64400 1.000 38.90993 173 LEU B O 1
ATOM 3131 N N . GLN B 2 96 ? 39.76400 -17.16100 -9.27000 1.000 39.78635 174 GLN B N 1
ATOM 3132 C CA . GLN B 2 96 ? 38.49100 -16.89700 -8.60100 1.000 40.10481 174 GLN B CA 1
ATOM 3133 C C . GLN B 2 96 ? 38.46200 -15.49000 -8.01800 1.000 39.33103 174 GLN B C 1
ATOM 3134 O O . GLN B 2 96 ? 37.46000 -14.77200 -8.13900 1.000 41.57867 174 GLN B O 1
ATOM 3140 N N . LEU B 2 97 ? 39.55700 -15.06300 -7.39400 1.000 40.02059 175 LEU B N 1
ATOM 3141 C CA . LEU B 2 97 ? 39.57900 -13.72100 -6.82900 1.000 39.37841 175 LEU B CA 1
ATOM 3142 C C . LEU B 2 97 ? 39.60000 -12.67600 -7.93600 1.000 39.64949 175 LEU B C 1
ATOM 3143 O O . LEU B 2 97 ? 38.94400 -11.64000 -7.83300 1.000 37.51502 175 LEU B O 1
ATOM 3148 N N . ILE B 2 98 ? 40.35200 -12.91900 -9.00300 1.000 37.32290 176 ILE B N 1
ATOM 3149 C CA . ILE B 2 98 ? 40.38000 -11.91700 -10.05300 1.000 38.72043 176 ILE B CA 1
ATOM 3150 C C . ILE B 2 98 ? 39.00700 -11.79500 -10.68000 1.000 36.97549 176 ILE B C 1
ATOM 3151 O O . ILE B 2 98 ? 38.51300 -10.68500 -10.92200 1.000 36.37278 176 ILE B O 1
ATOM 3156 N N . GLY B 2 99 ? 38.35000 -12.93400 -10.89800 1.000 37.74137 177 GLY B N 1
ATOM 3157 C CA . GLY B 2 99 ? 37.03400 -12.92400 -11.50100 1.000 35.26739 177 GLY B CA 1
ATOM 3158 C C . GLY B 2 99 ? 35.98500 -12.27700 -10.61900 1.000 35.69375 177 GLY B C 1
ATOM 3159 O O . GLY B 2 99 ? 35.23200 -11.41400 -11.08700 1.000 35.83324 177 GLY B O 1
ATOM 3160 N N . ILE B 2 100 ? 35.91200 -12.67900 -9.34000 1.000 37.37027 178 ILE B N 1
ATOM 3161 C CA . ILE B 2 100 ? 34.88800 -12.11600 -8.44500 1.000 37.17814 178 ILE B CA 1
ATOM 3162 C C . ILE B 2 100 ? 35.10000 -10.62700 -8.23900 1.000 37.47028 178 ILE B C 1
ATOM 3163 O O . ILE B 2 100 ? 34.13100 -9.86800 -8.11300 1.000 36.17539 178 ILE B O 1
ATOM 3168 N N . SER B 2 101 ? 36.35400 -10.16800 -8.21300 1.000 36.27277 179 SER B N 1
ATOM 3169 C CA . SER B 2 101 ? 36.58200 -8.73900 -8.03200 1.000 36.17013 179 SER B CA 1
ATOM 3170 C C . SER B 2 101 ? 36.19000 -7.98500 -9.28900 1.000 35.88325 179 SER B C 1
ATOM 3171 O O . SER B 2 101 ? 35.73100 -6.83500 -9.21300 1.000 34.05145 179 SER B O 1
ATOM 3174 N N . SER B 2 102 ? 36.34300 -8.63100 -10.45000 1.000 32.93290 180 SER B N 1
ATOM 3175 C CA . SER B 2 102 ? 35.93900 -8.01900 -11.69900 1.000 36.00432 180 SER B CA 1
ATOM 3176 C C . SER B 2 102 ? 34.43000 -7.83600 -11.68800 1.000 33.30136 180 SER B C 1
ATOM 3177 O O . SER B 2 102 ? 33.90900 -6.79600 -12.11400 1.000 31.18269 180 SER B O 1
ATOM 3180 N N . LEU B 2 103 ? 33.70900 -8.84600 -11.18300 1.000 31.36165 181 LEU B N 1
ATOM 3181 C CA . LEU B 2 103 ? 32.25100 -8.75000 -11.08600 1.000 31.13794 181 LEU B CA 1
ATOM 3182 C C . LEU B 2 103 ? 31.84500 -7.69500 -10.07100 1.000 33.15924 181 LEU B C 1
ATOM 3183 O O . LEU B 2 103 ? 30.84800 -6.99200 -10.26900 1.000 32.58812 181 LEU B O 1
ATOM 3188 N N . PHE B 2 104 ? 32.60400 -7.57400 -8.96600 1.000 32.36441 182 PHE B N 1
ATOM 3189 C CA . PHE B 2 104 ? 32.29700 -6.57300 -7.94600 1.000 34.25411 182 PHE B CA 1
ATOM 3190 C C . PHE B 2 104 ? 32.39500 -5.18300 -8.54700 1.000 33.07239 182 PHE B C 1
ATOM 3191 O O . PHE B 2 104 ? 31.51000 -4.35100 -8.34200 1.000 33.50139 182 PHE B O 1
ATOM 3199 N N . ILE B 2 105 ? 33.47300 -4.91300 -9.30200 1.000 33.34347 183 ILE B N 1
ATOM 3200 C CA . ILE B 2 105 ? 33.61900 -3.60200 -9.93200 1.000 32.56180 183 ILE B CA 1
ATOM 3201 C C . ILE B 2 105 ? 32.45700 -3.38100 -10.89200 1.000 34.60415 183 ILE B C 1
ATOM 3202 O O . ILE B 2 105 ? 31.79600 -2.33200 -10.89100 1.000 31.24585 183 ILE B O 1
ATOM 3207 N N . ALA B 2 106 ? 32.20600 -4.38300 -11.73900 1.000 32.94079 184 ALA B N 1
ATOM 3208 C CA . ALA B 2 106 ? 31.12600 -4.29400 -12.71600 1.000 34.10146 184 ALA B CA 1
ATOM 3209 C C . ALA B 2 106 ? 29.78100 -4.00300 -12.05100 1.000 33.16450 184 ALA B C 1
ATOM 3210 O O . ALA B 2 106 ? 29.06400 -3.09900 -12.48100 1.000 34.33833 184 ALA B O 1
ATOM 3212 N N . ALA B 2 107 ? 29.42400 -4.76700 -11.00600 1.000 31.39324 185 ALA B N 1
ATOM 3213 C CA . ALA B 2 107 ? 28.13400 -4.57800 -10.34500 1.000 34.98314 185 ALA B CA 1
ATOM 3214 C C . ALA B 2 107 ? 28.02900 -3.18700 -9.75100 1.000 38.42303 185 ALA B C 1
ATOM 3215 O O . ALA B 2 107 ? 26.96500 -2.55500 -9.80700 1.000 36.25698 185 ALA B O 1
ATOM 3217 N N . LYS B 2 108 ? 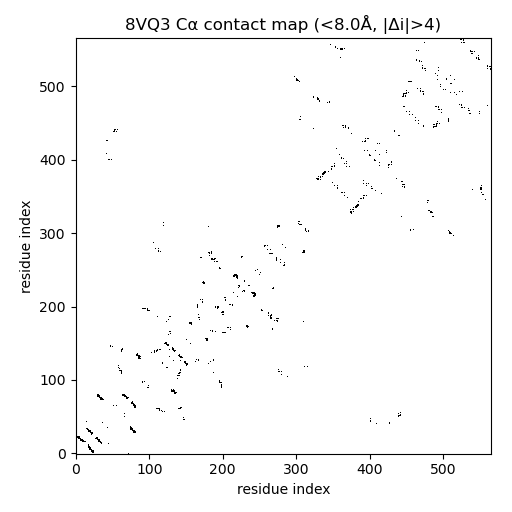29.12900 -2.67900 -9.19500 1.000 36.33857 186 LYS B N 1
ATOM 3218 C CA . LYS B 2 108 ? 29.07900 -1.33900 -8.62800 1.000 32.00647 186 LYS B CA 1
ATOM 3219 C C . LYS B 2 108 ? 28.84700 -0.29800 -9.72200 1.000 36.50701 186 LYS B C 1
ATOM 3220 O O . LYS B 2 108 ? 28.13500 0.68500 -9.50500 1.000 38.39934 186 LYS B O 1
ATOM 3226 N N . LEU B 2 109 ? 29.41400 -0.50500 -10.91500 1.000 31.96962 187 LEU B N 1
ATOM 3227 C CA . LEU B 2 109 ? 29.20800 0.44900 -11.99100 1.000 35.70691 187 LEU B CA 1
ATOM 3228 C C . LEU B 2 109 ? 27.78600 0.41000 -12.55600 1.000 37.78348 187 LEU B C 1
ATOM 3229 O O . LEU B 2 109 ? 27.18900 1.45500 -12.81400 1.000 40.46275 187 LEU B O 1
ATOM 3234 N N . GLU B 2 110 ? 27.25400 -0.78600 -12.80200 1.000 35.19106 188 GLU B N 1
ATOM 3235 C CA . GLU B 2 110 ? 25.99900 -1.02100 -13.52900 1.000 40.81279 188 GLU B CA 1
ATOM 3236 C C . GLU B 2 110 ? 24.71000 -1.19500 -12.72900 1.000 39.28366 188 GLU B C 1
ATOM 3237 O O . GLU B 2 110 ? 23.65000 -0.78600 -13.20100 1.000 41.13125 188 GLU B O 1
ATOM 3243 N N . GLU B 2 111 ? 24.74100 -1.84400 -11.57500 1.000 35.39635 189 GLU B N 1
ATOM 3244 C CA . GLU B 2 111 ? 23.52200 -2.05900 -10.82300 1.000 36.85442 189 GLU B CA 1
ATOM 3245 C C . GLU B 2 111 ? 23.17500 -0.82800 -10.00600 1.000 40.92333 189 GLU B C 1
ATOM 3246 O O . GLU B 2 111 ? 24.05200 -0.09900 -9.54500 1.000 39.34682 189 GLU B O 1
ATOM 3252 N N . ILE B 2 112 ? 21.87900 -0.61100 -9.81300 1.000 41.77606 190 ILE B N 1
ATOM 3253 C CA . ILE B 2 112 ? 21.44700 0.50700 -8.98300 1.000 41.58657 190 ILE B CA 1
ATOM 3254 C C . ILE B 2 112 ? 21.66400 0.16800 -7.52000 1.000 37.92823 190 ILE B C 1
ATOM 3255 O O . ILE B 2 112 ? 22.11600 0.99900 -6.73600 1.000 41.40496 190 ILE B O 1
ATOM 3260 N N . TYR B 2 113 ? 21.34400 -1.04900 -7.12700 1.000 34.79101 191 TYR B N 1
ATOM 3261 C CA . TYR B 2 113 ? 21.51600 -1.53200 -5.75900 1.000 42.82092 191 TYR B CA 1
ATOM 3262 C C . TYR B 2 113 ? 22.34700 -2.79700 -5.87500 1.000 40.55223 191 TYR B C 1
ATOM 3263 O O . TYR B 2 113 ? 21.81100 -3.91200 -5.86200 1.000 38.14405 191 TYR B O 1
ATOM 3272 N N . PRO B 2 114 ? 23.66000 -2.66400 -6.01400 1.000 39.13890 192 PRO B N 1
ATOM 3273 C CA . PRO B 2 114 ? 24.52300 -3.84900 -6.17200 1.000 40.41011 192 PRO B CA 1
ATOM 3274 C C . PRO B 2 114 ? 24.54500 -4.70300 -4.91900 1.000 44.32900 192 PRO B C 1
ATOM 3275 O O . PRO B 2 114 ? 24.26000 -4.21300 -3.81700 1.000 39.49947 192 PRO B O 1
ATOM 3279 N N . PRO B 2 115 ? 24.89300 -5.98300 -5.03200 1.000 42.27086 193 PRO B N 1
ATOM 3280 C CA . PRO B 2 115 ? 24.96900 -6.81100 -3.82800 1.000 42.46035 193 PRO B CA 1
ATOM 3281 C C . PRO B 2 115 ? 26.11200 -6.27900 -3.00100 1.000 42.26559 193 PRO B C 1
ATOM 3282 O O . PRO B 2 115 ? 27.02200 -5.64100 -3.53100 1.000 41.83396 193 PRO B O 1
ATOM 3286 N N . LYS B 2 116 ? 26.04900 -6.50900 -1.68900 1.000 42.50510 194 LYS B N 1
ATOM 3287 C CA . LYS B 2 116 ? 27.09900 -5.98700 -0.83600 1.000 44.26847 194 LYS B CA 1
ATOM 3288 C C . LYS B 2 116 ? 28.33900 -6.86800 -0.92700 1.000 43.75261 194 LYS B C 1
ATOM 3289 O O . LYS B 2 116 ? 28.25400 -8.05400 -1.24000 1.000 43.72366 194 LYS B O 1
ATOM 3295 N N . LEU B 2 117 ? 29.49200 -6.26900 -0.62600 1.000 41.24968 195 LEU B N 1
ATOM 3296 C CA . LEU B 2 117 ? 30.76500 -6.98400 -0.66800 1.000 43.22887 195 LEU B CA 1
ATOM 3297 C C . LEU B 2 117 ? 30.70100 -8.32300 0.05100 1.000 44.92381 195 LEU B C 1
ATOM 3298 O O . LEU B 2 117 ? 31.23700 -9.32200 -0.44000 1.000 45.21858 195 LEU B O 1
ATOM 3303 N N . HIS B 2 118 ? 30.05200 -8.36700 1.21700 1.000 44.75273 196 HIS B N 1
ATOM 3304 C CA . HIS B 2 118 ? 30.00300 -9.63000 1.95000 1.000 48.97429 196 HIS B CA 1
ATOM 3305 C C . HIS B 2 118 ? 29.31500 -10.71200 1.12900 1.000 44.80800 196 HIS B C 1
ATOM 3306 O O . HIS B 2 118 ? 29.66500 -11.89500 1.25100 1.000 43.70524 196 HIS B O 1
ATOM 3313 N N . GLN B 2 119 ? 28.36900 -10.33200 0.25600 1.000 44.43691 197 GLN B N 1
ATOM 3314 C CA . GLN B 2 119 ? 27.71800 -11.33500 -0.58300 1.000 44.53429 197 GLN B CA 1
ATOM 3315 C C . GLN B 2 119 ? 28.67700 -11.84700 -1.65700 1.000 44.31058 197 GLN B C 1
ATOM 3316 O O . GLN B 2 119 ? 28.62000 -13.02600 -2.03000 1.000 46.79772 197 GLN B O 1
ATOM 3322 N N . PHE B 2 120 ? 29.57300 -10.98800 -2.15100 1.000 42.35508 198 PHE B N 1
ATOM 3323 C CA . PHE B 2 120 ? 30.55400 -11.43700 -3.13000 1.000 41.97872 198 PHE B CA 1
ATOM 3324 C C . PHE B 2 120 ? 31.52800 -12.40400 -2.47400 1.000 44.17372 198 PHE B C 1
ATOM 3325 O O . PHE B 2 120 ? 31.92400 -13.40800 -3.08000 1.000 45.00803 198 PHE B O 1
ATOM 3333 N N . ALA B 2 121 ? 31.90300 -12.13400 -1.21900 1.000 47.15039 199 ALA B N 1
ATOM 3334 C CA . ALA B 2 121 ? 32.77900 -13.06700 -0.52000 1.000 47.17934 199 ALA B CA 1
ATOM 3335 C C . ALA B 2 121 ? 32.02300 -14.35200 -0.21000 1.000 47.01616 199 ALA B C 1
ATOM 3336 O O . ALA B 2 121 ? 32.56300 -15.45000 -0.37500 1.000 45.85023 199 ALA B O 1
ATOM 3338 N N . TYR B 2 122 ? 30.75900 -14.22500 0.19400 1.000 46.04499 200 TYR B N 1
ATOM 3339 C CA . TYR B 2 122 ? 29.93800 -15.38400 0.51800 1.000 50.62186 200 TYR B CA 1
ATOM 3340 C C . TYR B 2 122 ? 29.90200 -16.41700 -0.60300 1.000 48.49266 200 TYR B C 1
ATOM 3341 O O . TYR B 2 122 ? 30.10200 -17.61200 -0.35800 1.000 50.45605 200 TYR B O 1
ATOM 3350 N N . VAL B 2 123 ? 29.63100 -15.98700 -1.84300 1.000 46.05026 201 VAL B N 1
ATOM 3351 C CA . VAL B 2 123 ? 29.54500 -16.94400 -2.94700 1.000 50.36657 201 VAL B CA 1
ATOM 3352 C C . VAL B 2 123 ? 30.87700 -17.62200 -3.23900 1.000 52.51682 201 VAL B C 1
ATOM 3353 O O . VAL B 2 123 ? 30.90000 -18.64000 -3.94100 1.000 52.70895 201 VAL B O 1
ATOM 3357 N N . THR B 2 124 ? 31.99300 -17.09700 -2.72600 1.000 46.18185 202 THR B N 1
ATOM 3358 C CA . THR B 2 124 ? 33.23900 -17.81100 -2.97200 1.000 50.60344 202 THR B CA 1
ATOM 3359 C C . THR B 2 124 ? 33.38900 -18.99900 -2.03100 1.000 56.87787 202 THR B C 1
ATOM 3360 O O . THR B 2 124 ? 34.32700 -19.78200 -2.19600 1.000 57.01999 202 THR B O 1
ATOM 3364 N N . ASP B 2 125 ? 32.50000 -19.13200 -1.04700 1.000 57.61217 203 ASP B N 1
ATOM 3365 C CA . ASP B 2 125 ? 32.51000 -20.24200 -0.08800 1.000 62.10745 203 ASP B CA 1
ATOM 3366 C C . ASP B 2 125 ? 33.85900 -20.39300 0.63700 1.000 61.02837 203 ASP B C 1
ATOM 3367 O O . ASP B 2 125 ? 34.55900 -21.41700 0.53700 1.000 58.65966 203 ASP B O 1
ATOM 3372 N N . GLY B 2 126 ? 34.22200 -19.34600 1.38300 1.000 58.74915 204 GLY B N 1
ATOM 3373 C CA . GLY B 2 126 ? 35.46300 -19.33700 2.14600 1.000 61.32841 204 GLY B CA 1
ATOM 3374 C C . GLY B 2 126 ? 36.74500 -19.20900 1.35100 1.000 65.15518 204 GLY B C 1
ATOM 3375 O O . GLY B 2 126 ? 37.82700 -19.19700 1.95300 1.000 69.97418 204 GLY B O 1
ATOM 3376 N N . ALA B 2 127 ? 36.67800 -19.11100 0.02700 1.000 61.34420 205 ALA B N 1
ATOM 3377 C CA . ALA B 2 127 ? 37.88800 -18.98900 -0.77700 1.000 60.38356 205 ALA B CA 1
ATOM 3378 C C . ALA B 2 127 ? 38.40600 -17.55600 -0.87900 1.000 62.09429 205 ALA B C 1
ATOM 3379 O O . ALA B 2 127 ? 39.62100 -17.33800 -1.00100 1.000 62.84701 205 ALA B O 1
ATOM 3381 N N . CYS B 2 128 ? 37.53100 -16.57200 -0.85300 1.000 59.49134 206 CYS B N 1
ATOM 3382 C CA . CYS B 2 128 ? 37.94900 -15.18500 -0.96700 1.000 56.88840 206 CYS B CA 1
ATOM 3383 C C . CYS B 2 128 ? 37.35300 -14.38800 0.17400 1.000 58.20435 206 CYS B C 1
ATOM 3384 O O . CYS B 2 128 ? 36.17000 -14.53300 0.49500 1.000 62.66804 206 CYS B O 1
ATOM 3387 N N . SER B 2 129 ? 38.16800 -13.55100 0.79300 1.000 52.87476 207 SER B N 1
ATOM 3388 C CA . SER B 2 129 ? 37.66800 -12.70800 1.86400 1.000 48.64531 207 SER B CA 1
ATOM 3389 C C . SER B 2 129 ? 37.36400 -11.34100 1.27500 1.000 46.92931 207 SER B C 1
ATOM 3390 O O . SER B 2 129 ? 37.80300 -11.02100 0.16400 1.000 49.73754 207 SER B O 1
ATOM 3393 N N . GLY B 2 130 ? 36.62800 -10.52800 2.04200 1.000 46.56611 208 GLY B N 1
ATOM 3394 C CA . GLY B 2 130 ? 36.30300 -9.18000 1.59100 1.000 44.95013 208 GLY B CA 1
ATOM 3395 C C . GLY B 2 130 ? 37.52500 -8.28700 1.42900 1.000 45.45019 208 GLY B C 1
ATOM 3396 O O . GLY B 2 130 ? 37.59900 -7.49500 0.48200 1.000 41.07335 208 GLY B O 1
ATOM 3397 N N . ASP B 2 131 ? 38.50300 -8.39200 2.35000 1.000 42.14453 209 ASP B N 1
ATOM 3398 C CA . ASP B 2 131 ? 39.69400 -7.54700 2.23600 1.000 46.06079 209 ASP B CA 1
ATOM 3399 C C . ASP B 2 131 ? 40.47900 -7.85800 0.96700 1.000 42.91830 209 ASP B C 1
ATOM 3400 O O . ASP B 2 131 ? 41.10000 -6.96600 0.37800 1.000 44.81327 209 ASP B O 1
ATOM 3405 N N . GLU B 2 132 ? 40.48200 -9.12000 0.54800 1.000 44.42638 210 GLU B N 1
ATOM 3406 C CA . GLU B 2 132 ? 41.20100 -9.48500 -0.66100 1.000 44.78958 210 GLU B CA 1
ATOM 3407 C C . GLU B 2 132 ? 40.50400 -8.92300 -1.89100 1.000 39.67318 210 GLU B C 1
ATOM 3408 O O . GLU B 2 132 ? 41.16000 -8.44400 -2.81900 1.000 38.81781 210 GLU B O 1
ATOM 3414 N N . ILE B 2 133 ? 39.17700 -8.96700 -1.90400 1.000 39.61001 211 ILE B N 1
ATOM 3415 C CA . ILE B 2 133 ? 38.44600 -8.38900 -3.02400 1.000 38.26511 211 ILE B CA 1
ATOM 3416 C C . ILE B 2 133 ? 38.70200 -6.89000 -3.07500 1.000 42.55247 211 ILE B C 1
ATOM 3417 O O . ILE B 2 133 ? 38.94100 -6.31500 -4.14800 1.000 35.95168 211 ILE B O 1
ATOM 3422 N N . LEU B 2 134 ? 38.70000 -6.23100 -1.90800 1.000 41.13914 212 LEU B N 1
ATOM 3423 C CA . LEU B 2 134 ? 38.97900 -4.80900 -1.91700 1.000 35.81219 212 LEU B CA 1
ATOM 3424 C C . LEU B 2 134 ? 40.37300 -4.55000 -2.49400 1.000 37.34921 212 LEU B C 1
ATOM 3425 O O . LEU B 2 134 ? 40.55800 -3.63100 -3.29400 1.000 41.98661 212 LEU B O 1
ATOM 3430 N N . THR B 2 135 ? 41.35100 -5.38200 -2.13400 1.000 38.16773 213 THR B N 1
ATOM 3431 C CA . THR B 2 135 ? 42.71200 -5.22600 -2.65100 1.000 39.58106 213 THR B CA 1
ATOM 3432 C C . THR B 2 135 ? 42.76900 -5.45100 -4.15600 1.000 36.45700 213 THR B C 1
ATOM 3433 O O . THR B 2 135 ? 43.37800 -4.66400 -4.89300 1.000 38.36776 213 THR B O 1
ATOM 3437 N N . MET B 2 136 ? 42.14700 -6.54200 -4.61600 1.000 37.87559 214 MET B N 1
ATOM 3438 C CA . MET B 2 136 ? 42.14200 -6.87700 -6.03900 1.000 38.21511 214 MET B CA 1
ATOM 3439 C C . MET B 2 136 ? 41.38800 -5.84900 -6.88500 1.000 38.99152 214 MET B C 1
ATOM 3440 O O . MET B 2 136 ? 41.82100 -5.52500 -8.00200 1.000 38.14668 214 MET B O 1
ATOM 3445 N N . GLU B 2 137 ? 40.25200 -5.31600 -6.39400 1.000 35.82535 215 GLU B N 1
ATOM 3446 C CA . GLU B 2 137 ? 39.53100 -4.35200 -7.23100 1.000 33.53560 215 GLU B CA 1
ATOM 3447 C C . GLU B 2 137 ? 40.43100 -3.18000 -7.57900 1.000 36.09117 215 GLU B C 1
ATOM 3448 O O . GLU B 2 137 ? 40.44700 -2.71500 -8.72600 1.000 34.28306 215 GLU B O 1
ATOM 3454 N N . LEU B 2 138 ? 41.22700 -2.70900 -6.60700 1.000 35.03841 216 LEU B N 1
ATOM 3455 C CA . LEU B 2 138 ? 42.11600 -1.58500 -6.87000 1.000 39.24418 216 LEU B CA 1
ATOM 3456 C C . LEU B 2 138 ? 43.20400 -1.97800 -7.84100 1.000 38.02824 216 LEU B C 1
ATOM 3457 O O . LEU B 2 138 ? 43.57600 -1.18800 -8.72600 1.000 38.28354 216 LEU B O 1
ATOM 3462 N N . MET B 2 139 ? 43.70800 -3.20100 -7.71400 1.000 36.13328 217 MET B N 1
ATOM 3463 C CA . MET B 2 139 ? 44.73400 -3.67100 -8.64400 1.000 38.32828 217 MET B CA 1
ATOM 3464 C C . MET B 2 139 ? 44.22100 -3.68300 -10.08300 1.000 38.15457 217 MET B C 1
ATOM 3465 O O . MET B 2 139 ? 44.88300 -3.19000 -11.01000 1.000 37.34921 217 MET B O 1
ATOM 3470 N N . ILE B 2 140 ? 43.02900 -4.24500 -10.28300 1.000 39.32577 218 ILE B N 1
ATOM 3471 C CA . ILE B 2 140 ? 42.42900 -4.29700 -11.61300 1.000 35.55426 218 ILE B CA 1
ATOM 3472 C C . ILE B 2 140 ? 42.19100 -2.89800 -12.15100 1.000 37.12550 218 ILE B C 1
ATOM 3473 O O . ILE B 2 140 ? 42.57200 -2.57100 -13.28800 1.000 35.48847 218 ILE B O 1
ATOM 3478 N N . MET B 2 141 ? 41.53400 -2.04400 -11.35300 1.000 34.90945 219 MET B N 1
ATOM 3479 C CA . MET B 2 141 ? 41.20400 -0.71500 -11.84800 1.000 32.51969 219 MET B CA 1
ATOM 3480 C C . MET B 2 141 ? 42.45500 0.08500 -12.21200 1.000 35.27528 219 MET B C 1
ATOM 3481 O O . MET B 2 141 ? 42.48300 0.75200 -13.25700 1.000 36.93864 219 MET B O 1
ATOM 3486 N N . LYS B 2 142 ? 43.50900 0.03100 -11.38500 1.000 38.55989 220 LYS B N 1
ATOM 3487 C CA . LYS B 2 142 ? 44.71800 0.78500 -11.73400 1.000 37.36237 220 LYS B CA 1
ATOM 3488 C C . LYS B 2 142 ? 45.39100 0.20400 -12.97600 1.000 40.13902 220 LYS B C 1
ATOM 3489 O O . LYS B 2 142 ? 45.89300 0.94600 -13.83400 1.000 40.03375 220 LYS B O 1
ATOM 3495 N N . ALA B 2 143 ? 45.41600 -1.12100 -13.09100 1.000 36.79652 221 ALA B N 1
ATOM 3496 C CA . ALA B 2 143 ? 46.05200 -1.72300 -14.25800 1.000 42.79987 221 ALA B CA 1
ATOM 3497 C C . ALA B 2 143 ? 45.26800 -1.41300 -15.52100 1.000 39.25734 221 ALA B C 1
ATOM 3498 O O . ALA B 2 143 ? 45.84900 -1.31300 -16.60800 1.000 35.95957 221 ALA B O 1
ATOM 3500 N N . LEU B 2 144 ? 43.95700 -1.22500 -15.40500 1.000 36.88337 222 LEU B N 1
ATOM 3501 C CA . LEU B 2 144 ? 43.18200 -0.85300 -16.57400 1.000 38.05983 222 LEU B CA 1
ATOM 3502 C C . LEU B 2 144 ? 43.19700 0.64500 -16.78300 1.000 39.56264 222 LEU B C 1
ATOM 3503 O O . LEU B 2 144 ? 42.45700 1.14600 -17.63800 1.000 38.59673 222 LEU B O 1
ATOM 3508 N N . LYS B 2 145 ? 44.00600 1.36700 -15.99600 1.000 38.42040 223 LYS B N 1
ATOM 3509 C CA . LYS B 2 145 ? 44.10200 2.82300 -16.09500 1.000 38.54146 223 LYS B CA 1
ATOM 3510 C C . LYS B 2 145 ? 42.73600 3.48900 -15.90800 1.000 38.01508 223 LYS B C 1
ATOM 3511 O O . LYS B 2 145 ? 42.46400 4.55000 -16.48700 1.000 37.83348 223 LYS B O 1
ATOM 3517 N N . TRP B 2 146 ? 41.87600 2.86200 -15.10900 1.000 36.52017 224 TRP B N 1
ATOM 3518 C CA . TRP B 2 146 ? 40.51600 3.32500 -14.82600 1.000 34.43308 224 TRP B CA 1
ATOM 3519 C C . TRP B 2 146 ? 39.65200 3.44200 -16.09000 1.000 35.48583 224 TRP B C 1
ATOM 3520 O O . TRP B 2 146 ? 38.69900 4.23600 -16.13100 1.000 36.28856 224 TRP B O 1
ATOM 3531 N N . ARG B 2 147 ? 39.94300 2.67500 -17.14900 1.000 32.98290 225 ARG B N 1
ATOM 3532 C CA . ARG B 2 147 ? 39.13000 2.73400 -18.37400 1.000 35.23054 225 ARG B CA 1
ATOM 3533 C C . ARG B 2 147 ? 38.16900 1.56800 -18.20200 1.000 33.37769 225 ARG B C 1
ATOM 3534 O O . ARG B 2 147 ? 38.46400 0.41900 -18.54500 1.000 34.39623 225 ARG B O 1
ATOM 3542 N N . LEU B 2 148 ? 37.00500 1.87000 -17.62600 1.000 33.41716 226 LEU B N 1
ATOM 3543 C CA . LEU B 2 148 ? 36.01700 0.85100 -17.29700 1.000 33.20661 226 LEU B CA 1
ATOM 3544 C C . LEU B 2 148 ? 34.71500 1.01000 -18.05300 1.000 33.50665 226 LEU B C 1
ATOM 3545 O O . LEU B 2 148 ? 33.70600 0.46000 -17.60400 1.000 33.73299 226 LEU B O 1
ATOM 3550 N N . SER B 2 149 ? 34.71000 1.72200 -19.18100 1.000 35.97537 227 SER B N 1
ATOM 3551 C CA . SER B 2 149 ? 33.49700 1.96800 -19.96700 1.000 36.70177 227 SER B CA 1
ATOM 3552 C C . SER B 2 149 ? 33.56500 1.44200 -21.39700 1.000 35.78324 227 SER B C 1
ATOM 3553 O O . SER B 2 149 ? 33.39400 2.19900 -22.36700 1.000 34.08830 227 SER B O 1
ATOM 3556 N N . PRO B 2 150 ? 33.78200 0.15700 -21.57900 1.000 36.72546 228 PRO B N 1
ATOM 3557 C CA . PRO B 2 150 ? 33.80800 -0.37300 -22.93600 1.000 37.65188 228 PRO B CA 1
ATOM 3558 C C . PRO B 2 150 ? 32.38100 -0.60500 -23.41400 1.000 34.27779 228 PRO B C 1
ATOM 3559 O O . PRO B 2 150 ? 31.42200 -0.48500 -22.64800 1.000 34.18831 228 PRO B O 1
ATOM 3563 N N . LEU B 2 151 ? 32.26300 -0.93100 -24.69700 1.000 33.70930 229 LEU B N 1
ATOM 3564 C CA . LEU B 2 151 ? 30.98900 -1.31700 -25.31600 1.000 33.35400 229 LEU B CA 1
ATOM 3565 C C . LEU B 2 151 ? 31.10900 -2.82600 -25.34200 1.000 32.44600 229 LEU B C 1
ATOM 3566 O O . LEU B 2 151 ? 31.82400 -3.38200 -26.18100 1.000 35.09105 229 LEU B O 1
ATOM 3571 N N . THR B 2 152 ? 30.42800 -3.48200 -24.41300 1.000 32.88815 230 THR B N 1
ATOM 3572 C CA . THR B 2 152 ? 30.51300 -4.91800 -24.30400 1.000 32.14333 230 THR B CA 1
ATOM 3573 C C . THR B 2 152 ? 29.83100 -5.60600 -25.46900 1.000 33.56718 230 THR B C 1
ATOM 3574 O O . THR B 2 152 ? 29.13700 -4.99800 -26.29100 1.000 33.24609 230 THR B O 1
ATOM 3578 N N . ILE B 2 153 ? 30.04700 -6.91200 -25.52200 1.000 29.56933 231 ILE B N 1
ATOM 3579 C CA . ILE B 2 153 ? 29.41900 -7.73800 -26.53800 1.000 31.68801 231 ILE B CA 1
ATOM 3580 C C . ILE B 2 153 ? 27.90200 -7.59500 -26.45100 1.000 29.54828 231 ILE B C 1
ATOM 3581 O O . ILE B 2 153 ? 27.21900 -7.38400 -27.46300 1.000 28.90083 231 ILE B O 1
ATOM 3586 N N . VAL B 2 154 ? 27.35900 -7.68700 -25.23600 1.000 30.53524 232 VAL B N 1
ATOM 3587 C CA . VAL B 2 154 ? 25.90900 -7.63200 -25.07500 1.000 32.55917 232 VAL B CA 1
ATOM 3588 C C . VAL B 2 154 ? 25.36800 -6.22100 -25.26300 1.000 32.52495 232 VAL B C 1
ATOM 3589 O O . VAL B 2 154 ? 24.21700 -6.05600 -25.70200 1.000 32.75919 232 VAL B O 1
ATOM 3593 N N . SER B 2 155 ? 26.16200 -5.18000 -24.96300 1.000 29.86674 233 SER B N 1
ATOM 3594 C CA . SER B 2 155 ? 25.66200 -3.83900 -25.22000 1.000 31.43272 233 SER B CA 1
ATOM 3595 C C . SER B 2 155 ? 25.50300 -3.64600 -26.71500 1.000 32.85920 233 SER B C 1
ATOM 3596 O O . SER B 2 155 ? 24.58700 -2.93400 -27.15100 1.000 29.14560 233 SER B O 1
ATOM 3599 N N . TRP B 2 156 ? 26.37900 -4.27700 -27.52600 1.000 33.46980 234 TRP B N 1
ATOM 3600 C CA . TRP B 2 156 ? 26.24200 -4.16800 -28.98500 1.000 30.42996 234 TRP B CA 1
ATOM 3601 C C . TRP B 2 156 ? 24.95300 -4.83500 -29.43500 1.000 33.30136 234 TRP B C 1
ATOM 3602 O O . TRP B 2 156 ? 24.27900 -4.35700 -30.36700 1.000 32.12490 234 TRP B O 1
ATOM 3613 N N . LEU B 2 157 ? 24.57300 -5.92300 -28.78300 1.000 29.94570 235 LEU B N 1
ATOM 3614 C CA . LEU B 2 157 ? 23.29200 -6.58900 -29.13100 1.000 30.12993 235 LEU B CA 1
ATOM 3615 C C . LEU B 2 157 ? 22.12500 -5.62100 -28.89900 1.000 31.50115 235 LEU B C 1
ATOM 3616 O O . LEU B 2 157 ? 21.22600 -5.57900 -29.72300 1.000 31.77223 235 LEU B O 1
ATOM 3621 N N . ASN B 2 158 ? 22.17000 -4.87600 -27.80300 1.000 31.41166 236 ASN B N 1
ATOM 3622 C CA . ASN B 2 158 ? 21.08400 -3.91700 -27.48600 1.000 33.82248 236 ASN B CA 1
ATOM 3623 C C . ASN B 2 158 ? 21.04900 -2.82100 -28.55200 1.000 32.53811 236 ASN B C 1
ATOM 3624 O O . ASN B 2 158 ? 19.96900 -2.49100 -28.99600 1.000 34.13830 236 ASN B O 1
ATOM 3629 N N . VAL B 2 159 ? 22.20900 -2.33400 -28.97400 1.000 32.96185 237 VAL B N 1
ATOM 3630 C CA . VAL B 2 159 ? 22.25300 -1.32500 -30.06900 1.000 34.94893 237 VAL B CA 1
ATOM 3631 C C . VAL B 2 159 ? 21.54400 -1.90100 -31.29700 1.000 34.79891 237 VAL B C 1
ATOM 3632 O O . VAL B 2 159 ? 20.64900 -1.24400 -31.80800 1.000 32.99606 237 VAL B O 1
ATOM 3636 N N . TYR B 2 160 ? 21.93000 -3.10500 -31.71800 1.000 32.69866 238 TYR B N 1
ATOM 3637 C CA . TYR B 2 160 ? 21.39200 -3.73000 -32.95100 1.000 35.10684 238 TYR B CA 1
ATOM 3638 C C . TYR B 2 160 ? 19.88300 -3.97000 -32.83500 1.000 33.10397 238 TYR B C 1
ATOM 3639 O O . TYR B 2 160 ? 19.14300 -3.62400 -33.74300 1.000 34.56730 238 TYR B O 1
ATOM 3648 N N . MET B 2 161 ? 19.45500 -4.51900 -31.71400 1.000 32.75393 239 MET B N 1
ATOM 3649 C CA . MET B 2 161 ? 18.02200 -4.83800 -31.53100 1.000 33.50402 239 MET B CA 1
ATOM 3650 C C . MET B 2 161 ? 17.21800 -3.53700 -31.39300 1.000 37.57556 239 MET B C 1
ATOM 3651 O O . MET B 2 161 ? 16.05300 -3.52400 -31.78300 1.000 37.62293 239 MET B O 1
ATOM 3656 N N . GLN B 2 162 ? 17.84200 -2.47900 -30.88600 1.000 33.17503 240 GLN B N 1
ATOM 3657 C CA . GLN B 2 162 ? 17.14400 -1.17500 -30.75900 1.000 36.30698 240 GLN B CA 1
ATOM 3658 C C . GLN B 2 162 ? 16.96600 -0.56100 -32.15400 1.000 37.79664 240 GLN B C 1
ATOM 3659 O O . GLN B 2 162 ? 15.91200 0.02400 -32.39300 1.000 37.82032 240 GLN B O 1
ATOM 3665 N N . VAL B 2 163 ? 17.94800 -0.73100 -33.03900 1.000 37.34395 241 VAL B N 1
ATOM 3666 C CA . VAL B 2 163 ? 17.83600 -0.23400 -34.44300 1.000 36.81494 241 VAL B CA 1
ATOM 3667 C C . VAL B 2 163 ? 16.70000 -0.98000 -35.14900 1.000 40.44959 241 VAL B C 1
ATOM 3668 O O . VAL B 2 163 ? 15.95700 -0.35300 -35.89400 1.000 39.51000 241 VAL B O 1
ATOM 3672 N N . ALA B 2 164 ? 16.57100 -2.27300 -34.89600 1.000 40.51538 242 ALA B N 1
ATOM 3673 C CA . ALA B 2 164 ? 15.48500 -3.07300 -35.48000 1.000 40.96544 242 ALA B CA 1
ATOM 3674 C C . ALA B 2 164 ? 14.12400 -2.59600 -34.96900 1.000 41.82080 242 ALA B C 1
ATOM 3675 O O . ALA B 2 164 ? 13.22800 -2.42700 -35.79200 1.000 45.65021 242 ALA B O 1
ATOM 3677 N N . TYR B 2 165 ? 13.99300 -2.40900 -33.66200 1.000 40.16797 243 TYR B N 1
ATOM 3678 C CA . TYR B 2 165 ? 12.69900 -2.02700 -33.04400 1.000 45.93182 243 TYR B CA 1
ATOM 3679 C C . TYR B 2 165 ? 12.27100 -0.63600 -33.51300 1.000 48.13998 243 TYR B C 1
ATOM 3680 O O . TYR B 2 165 ? 11.08000 -0.41600 -33.70900 1.000 50.02179 243 TYR B O 1
ATOM 3689 N N . LEU B 2 166 ? 13.23300 0.26100 -33.67500 1.000 46.03710 244 LEU B N 1
ATOM 3690 C CA . LEU B 2 166 ? 12.92600 1.65800 -34.06000 1.000 49.01114 244 LEU B CA 1
ATOM 3691 C C . LEU B 2 166 ? 12.78100 1.76600 -35.58000 1.000 59.53872 244 LEU B C 1
ATOM 3692 O O . LEU B 2 166 ? 12.76100 2.89900 -36.07800 1.000 69.32937 244 LEU B O 1
ATOM 3697 N N . ASN B 2 167 ? 12.70600 0.64400 -36.28600 1.000 54.97764 245 ASN B N 1
ATOM 3698 C CA . ASN B 2 167 ? 12.49600 0.66400 -37.76000 1.000 59.79401 245 ASN B CA 1
ATOM 3699 C C . ASN B 2 167 ? 11.17100 -0.02800 -38.09800 1.000 59.59925 245 ASN B C 1
ATOM 3700 O O . ASN B 2 167 ? 10.59200 -0.63800 -37.18900 1.000 61.95743 245 ASN B O 1
ATOM 3705 N N . TYR B 2 177 ? 8.27700 -11.64700 -30.80700 1.000 60.03615 255 TYR B N 1
ATOM 3706 C CA . TYR B 2 177 ? 8.63000 -10.98700 -29.51900 1.000 63.44182 255 TYR B CA 1
ATOM 3707 C C . TYR B 2 177 ? 10.11500 -10.61400 -29.46400 1.000 59.93613 255 TYR B C 1
ATOM 3708 O O . TYR B 2 177 ? 10.93300 -11.49800 -29.18700 1.000 57.22002 255 TYR B O 1
ATOM 3710 N N . PRO B 2 178 ? 10.47800 -9.31800 -29.55900 1.000 60.46514 256 PRO B N 1
ATOM 3711 C CA . PRO B 2 178 ? 11.88100 -8.91300 -29.59600 1.000 46.94247 256 PRO B CA 1
ATOM 3712 C C . PRO B 2 178 ? 12.66700 -9.36600 -28.34800 1.000 43.76051 256 PRO B C 1
ATOM 3713 O O . PRO B 2 178 ? 13.81000 -9.66700 -28.48400 1.000 42.18664 256 PRO B O 1
ATOM 3717 N N . GLN B 2 179 ? 12.02500 -9.42700 -27.18600 1.000 42.02346 257 GLN B N 1
ATOM 3718 C CA . GLN B 2 179 ? 12.70200 -9.83700 -25.92800 1.000 44.88170 257 GLN B CA 1
ATOM 3719 C C . GLN B 2 179 ? 13.17900 -11.29200 -26.00900 1.000 41.03124 257 GLN B C 1
ATOM 3720 O O . GLN B 2 179 ? 14.28900 -11.57000 -25.55500 1.000 37.60714 257 GLN B O 1
ATOM 3726 N N . GLN B 2 180 ? 12.35200 -12.18000 -26.55000 1.000 40.45222 258 GLN B N 1
ATOM 3727 C CA . GLN B 2 180 ? 12.71700 -13.61900 -26.61600 1.000 43.43416 258 GLN B CA 1
ATOM 3728 C C . GLN B 2 180 ? 13.84300 -13.80400 -27.63400 1.000 40.61540 258 GLN B C 1
ATOM 3729 O O . GLN B 2 180 ? 14.74600 -14.58700 -27.36100 1.000 39.88636 258 GLN B O 1
ATOM 3735 N N . ILE B 2 181 ? 13.77800 -13.09400 -28.75200 1.000 34.57783 259 ILE B N 1
ATOM 3736 C CA . ILE B 2 181 ? 14.88300 -13.17700 -29.74400 1.000 40.82068 259 ILE B CA 1
ATOM 3737 C C . ILE B 2 181 ? 16.17900 -12.71400 -29.06900 1.000 40.54697 259 ILE B C 1
ATOM 3738 O O . ILE B 2 181 ? 17.20800 -13.35800 -29.27800 1.000 39.62054 259 ILE B O 1
ATOM 3743 N N . PHE B 2 182 ? 16.11000 -11.63900 -28.29100 1.000 40.02059 260 PHE B N 1
ATOM 3744 C CA . PHE B 2 182 ? 17.31300 -11.07300 -27.62900 1.000 36.10696 260 PHE B CA 1
ATOM 3745 C C . PHE B 2 182 ? 17.96900 -12.12900 -26.73700 1.000 33.83564 260 PHE B C 1
ATOM 3746 O O . PHE B 2 182 ? 19.16200 -12.36000 -26.87500 1.000 35.06736 260 PHE B O 1
ATOM 3754 N N . ILE B 2 183 ? 17.18800 -12.74800 -25.86300 1.000 33.42506 261 ILE B N 1
ATOM 3755 C CA . ILE B 2 183 ? 17.76100 -13.73800 -24.90800 1.000 33.66983 261 ILE B CA 1
ATOM 3756 C C . ILE B 2 183 ? 18.24400 -14.98600 -25.66800 1.000 34.67784 261 ILE B C 1
ATOM 3757 O O . ILE B 2 183 ? 19.15700 -15.65800 -25.17700 1.000 34.66995 261 ILE B O 1
ATOM 3762 N N . GLN B 2 184 ? 17.66400 -15.25700 -26.83500 1.000 34.01197 262 GLN B N 1
ATOM 3763 C CA . GLN B 2 184 ? 18.14900 -16.41000 -27.58800 1.000 36.45700 262 GLN B CA 1
ATOM 3764 C C . GLN B 2 184 ? 19.47700 -16.07500 -28.23700 1.000 36.88074 262 GLN B C 1
ATOM 3765 O O . GLN B 2 184 ? 20.40900 -16.87900 -28.20700 1.000 32.56443 262 GLN B O 1
ATOM 3771 N N . ILE B 2 185 ? 19.60300 -14.87700 -28.80400 1.000 35.13579 263 ILE B N 1
ATOM 3772 C CA . ILE B 2 185 ? 20.90400 -14.51400 -29.34900 1.000 30.98529 263 ILE B CA 1
ATOM 3773 C C . ILE B 2 185 ? 21.89700 -14.36400 -28.20200 1.000 33.07239 263 ILE B C 1
ATOM 3774 O O . ILE B 2 185 ? 23.05600 -14.77300 -28.29800 1.000 33.38032 263 ILE B O 1
ATOM 3779 N N . ALA B 2 186 ? 21.45400 -13.77100 -27.09600 1.000 32.94342 264 ALA B N 1
ATOM 3780 C CA . ALA B 2 186 ? 22.35000 -13.61900 -25.95000 1.000 34.04882 264 ALA B CA 1
ATOM 3781 C C . ALA B 2 186 ? 22.89600 -14.97000 -25.49300 1.000 36.12275 264 ALA B C 1
ATOM 3782 O O . ALA B 2 186 ? 24.08000 -15.09000 -25.14500 1.000 31.97752 264 ALA B O 1
ATOM 3784 N N . GLU B 2 187 ? 22.04400 -16.00200 -25.49600 1.000 34.26200 265 GLU B N 1
ATOM 3785 C CA . GLU B 2 187 ? 22.46300 -17.34200 -25.08900 1.000 33.50665 265 GLU B CA 1
ATOM 3786 C C . GLU B 2 187 ? 23.57500 -17.86800 -25.97400 1.000 33.06449 265 GLU B C 1
ATOM 3787 O O . GLU B 2 187 ? 24.48400 -18.57500 -25.50400 1.000 31.52483 265 GLU B O 1
ATOM 3793 N N . LEU B 2 188 ? 23.51600 -17.55700 -27.26800 1.000 32.02226 266 LEU B N 1
ATOM 3794 C CA . LEU B 2 188 ? 24.57400 -18.01200 -28.15400 1.000 31.28796 266 LEU B CA 1
ATOM 3795 C C . LEU B 2 188 ? 25.86100 -17.25800 -27.85200 1.000 35.74113 266 LEU B C 1
ATOM 3796 O O . LEU B 2 188 ? 26.93600 -17.86100 -27.79500 1.000 34.15673 266 LEU B O 1
ATOM 3801 N N . LEU B 2 189 ? 25.76800 -15.94000 -27.63600 1.000 31.84856 267 LEU B N 1
ATOM 3802 C CA . LEU B 2 189 ? 26.95500 -15.16500 -27.30200 1.000 29.85621 267 LEU B CA 1
ATOM 3803 C C . LEU B 2 189 ? 27.53500 -15.63300 -25.98000 1.000 31.04846 267 LEU B C 1
ATOM 3804 O O . LEU B 2 189 ? 28.76200 -15.71600 -25.83000 1.000 32.18544 267 LEU B O 1
ATOM 3809 N N . ASP B 2 190 ? 26.66400 -15.96000 -25.01000 1.000 30.87212 268 ASP B N 1
ATOM 3810 C CA . ASP B 2 190 ? 27.12000 -16.49000 -23.71600 1.000 33.49612 268 ASP B CA 1
ATOM 3811 C C . ASP B 2 190 ? 27.95700 -17.74300 -23.90600 1.000 35.38582 268 ASP B C 1
ATOM 3812 O O . ASP B 2 190 ? 28.91600 -17.98500 -23.16400 1.000 37.59924 268 ASP B O 1
ATOM 3817 N N . LEU B 2 191 ? 27.61100 -18.56400 -24.89500 1.000 33.66456 269 LEU B N 1
ATOM 3818 C CA . LEU B 2 191 ? 28.38200 -19.77100 -25.13500 1.000 32.49337 269 LEU B CA 1
ATOM 3819 C C . LEU B 2 191 ? 29.71200 -19.43500 -25.78700 1.000 35.90430 269 LEU B C 1
ATOM 3820 O O . LEU B 2 191 ? 30.76600 -19.92100 -25.35000 1.000 34.69627 269 LEU B O 1
ATOM 3825 N N . CYS B 2 192 ? 29.68100 -18.59300 -26.83000 1.000 32.21965 270 CYS B N 1
ATOM 3826 C CA . CYS B 2 192 ? 30.89300 -18.22100 -27.55500 1.000 33.49349 270 CYS B CA 1
ATOM 3827 C C . CYS B 2 192 ? 31.93700 -17.54800 -26.68200 1.000 35.89641 270 CYS B C 1
ATOM 3828 O O . CYS B 2 192 ? 33.14200 -17.75500 -26.88900 1.000 36.67808 270 CYS B O 1
ATOM 3831 N N . VAL B 2 193 ? 31.50400 -16.68900 -25.75700 1.000 29.82989 271 VAL B N 1
ATOM 3832 C CA . VAL B 2 193 ? 32.43300 -15.92300 -24.92900 1.000 31.33270 271 VAL B CA 1
ATOM 3833 C C . VAL B 2 193 ? 33.26500 -16.81500 -24.02600 1.000 34.04092 271 VAL B C 1
ATOM 3834 O O . VAL B 2 193 ? 34.33400 -16.39700 -23.56900 1.000 35.50163 271 VAL B O 1
ATOM 3838 N N . LEU B 2 194 ? 32.83200 -18.04600 -23.80800 1.000 32.45652 272 LEU B N 1
ATOM 3839 C CA . LEU B 2 194 ? 33.57600 -18.99300 -22.94000 1.000 32.83288 272 LEU B CA 1
ATOM 3840 C C . LEU B 2 194 ? 34.86200 -19.44300 -23.64200 1.000 36.21224 272 LEU B C 1
ATOM 3841 O O . LEU B 2 194 ? 35.77100 -19.86900 -22.94700 1.000 39.11785 272 LEU B O 1
ATOM 3846 N N . ASP B 2 195 ? 34.92300 -19.33000 -24.96100 1.000 35.46741 273 ASP B N 1
ATOM 3847 C CA . ASP B 2 195 ? 36.09200 -19.72700 -25.73200 1.000 35.54637 273 ASP B CA 1
ATOM 3848 C C . ASP B 2 195 ? 36.95600 -18.49100 -25.94500 1.000 38.00982 273 ASP B C 1
ATOM 3849 O O . ASP B 2 195 ? 36.49900 -17.50500 -26.53300 1.000 38.66516 273 ASP B O 1
ATOM 3854 N N . VAL B 2 196 ? 38.19800 -18.53700 -25.46400 1.000 34.25937 274 VAL B N 1
ATOM 3855 C CA . VAL B 2 196 ? 39.06400 -17.37000 -25.59900 1.000 36.08064 274 VAL B CA 1
ATOM 3856 C C . VAL B 2 196 ? 39.29600 -16.99900 -27.04600 1.000 41.11809 274 VAL B C 1
ATOM 3857 O O . VAL B 2 196 ? 39.63100 -15.84100 -27.33800 1.000 36.08064 274 VAL B O 1
ATOM 3861 N N . ASP B 2 197 ? 39.11900 -17.94500 -27.98500 1.000 37.69136 275 ASP B N 1
ATOM 3862 C CA . ASP B 2 197 ? 39.31400 -17.57800 -29.38600 1.000 39.96532 275 ASP B CA 1
ATOM 3863 C C . ASP B 2 197 ? 38.27600 -16.59200 -29.87300 1.000 39.15733 275 ASP B C 1
ATOM 3864 O O . ASP B 2 197 ? 38.43200 -16.05800 -30.97600 1.000 41.13125 275 ASP B O 1
ATOM 3869 N N . CYS B 2 198 ? 37.22000 -16.33200 -29.11500 1.000 35.76218 276 CYS B N 1
ATOM 3870 C CA . CYS B 2 198 ? 36.28000 -15.35800 -29.63300 1.000 34.96472 276 CYS B CA 1
ATOM 3871 C C . CYS B 2 198 ? 36.89700 -13.97200 -29.66500 1.000 36.37541 276 CYS B C 1
ATOM 3872 O O . CYS B 2 198 ? 36.46300 -13.11300 -30.44300 1.000 38.18353 276 CYS B O 1
ATOM 3875 N N . LEU B 2 199 ? 37.92700 -13.74100 -28.84000 1.000 39.78635 277 LEU B N 1
ATOM 3876 C CA . LEU B 2 199 ? 38.57000 -12.42800 -28.79100 1.000 35.15158 277 LEU B CA 1
ATOM 3877 C C . LEU B 2 199 ? 39.31100 -12.08300 -30.06200 1.000 36.07538 277 LEU B C 1
ATOM 3878 O O . LEU B 2 199 ? 39.86700 -10.99100 -30.16100 1.000 36.74914 277 LEU B O 1
ATOM 3883 N N . GLU B 2 200 ? 39.33200 -12.97100 -31.05100 1.000 35.47531 278 GLU B N 1
ATOM 3884 C CA . GLU B 2 200 ? 39.96500 -12.62200 -32.31500 1.000 40.28904 278 GLU B CA 1
ATOM 3885 C C . GLU B 2 200 ? 39.16000 -11.54800 -33.02900 1.000 38.89414 278 GLU B C 1
ATOM 3886 O O . GLU B 2 200 ? 39.71600 -10.73700 -33.77500 1.000 40.57592 278 GLU B O 1
ATOM 3892 N N . PHE B 2 201 ? 37.86300 -11.50600 -32.78600 1.000 38.52041 279 PHE B N 1
ATOM 3893 C CA . PHE B 2 201 ? 36.80200 -10.69800 -33.35200 1.000 39.72582 279 PHE B CA 1
ATOM 3894 C C . PHE B 2 201 ? 36.38400 -9.55200 -32.44800 1.000 37.32553 279 PHE B C 1
ATOM 3895 O O . PHE B 2 201 ? 36.27000 -9.72000 -31.22600 1.000 34.73574 279 PHE B O 1
ATOM 3903 N N . PRO B 2 202 ? 36.17500 -8.40100 -33.07700 1.000 36.79389 280 PRO B N 1
ATOM 3904 C CA . PRO B 2 202 ? 35.71300 -7.23100 -32.33600 1.000 38.31775 280 PRO B CA 1
ATOM 3905 C C . PRO B 2 202 ? 34.37700 -7.56100 -31.71100 1.000 38.08878 280 PRO B C 1
ATOM 3906 O O . PRO B 2 202 ? 33.57200 -8.29700 -32.28700 1.000 36.25171 280 PRO B O 1
ATOM 3910 N N . TYR B 2 203 ? 34.14400 -7.03000 -30.51000 1.000 31.14321 281 TYR B N 1
ATOM 3911 C CA . TYR B 2 203 ? 32.88900 -7.31900 -29.82700 1.000 35.60427 281 TYR B CA 1
ATOM 3912 C C . TYR B 2 203 ? 31.69500 -7.06200 -30.73600 1.000 35.87009 281 TYR B C 1
ATOM 3913 O O . TYR B 2 203 ? 30.71100 -7.82000 -30.71300 1.000 31.19848 281 TYR B O 1
ATOM 3922 N N . GLY B 2 204 ? 31.76400 -5.99700 -31.54100 1.000 34.40939 282 GLY B N 1
ATOM 3923 C CA . GLY B 2 204 ? 30.66400 -5.67200 -32.43400 1.000 36.30435 282 GLY B CA 1
ATOM 3924 C C . GLY B 2 204 ? 30.44700 -6.73300 -33.49200 1.000 34.23568 282 GLY B C 1
ATOM 3925 O O . GLY B 2 204 ? 29.31000 -6.98500 -33.88900 1.000 33.17766 282 GLY B O 1
ATOM 3926 N N . ILE B 2 205 ? 31.53200 -7.36300 -33.95300 1.000 33.57771 283 ILE B N 1
ATOM 3927 C CA . ILE B 2 205 ? 31.42900 -8.41200 -34.96000 1.000 36.96496 283 ILE B CA 1
ATOM 3928 C C . ILE B 2 205 ? 30.81900 -9.65800 -34.34400 1.000 33.77247 283 ILE B C 1
ATOM 3929 O O . ILE B 2 205 ? 29.95800 -10.31900 -34.95100 1.000 33.35926 283 ILE B O 1
ATOM 3934 N N . LEU B 2 206 ? 31.25200 -10.00600 -33.13000 1.000 30.87212 284 LEU B N 1
ATOM 3935 C CA . LEU B 2 206 ? 30.67200 -11.15900 -32.45500 1.000 33.73299 284 LEU B CA 1
ATOM 3936 C C . LEU B 2 206 ? 29.17100 -10.99900 -32.32000 1.000 30.21678 284 LEU B C 1
ATOM 3937 O O . LEU B 2 206 ? 28.40100 -11.92400 -32.61900 1.000 33.19345 284 LEU B O 1
ATOM 3942 N N . ALA B 2 207 ? 28.72900 -9.83700 -31.85100 1.000 31.61168 285 ALA B N 1
ATOM 3943 C CA . ALA B 2 207 ? 27.29300 -9.63200 -31.69100 1.000 32.40915 285 ALA B CA 1
ATOM 3944 C C . ALA B 2 207 ? 26.57400 -9.71200 -33.03100 1.000 31.52746 285 ALA B C 1
ATOM 3945 O O . ALA B 2 207 ? 25.48300 -10.26900 -33.11600 1.000 33.80405 285 ALA B O 1
ATOM 3947 N N . ALA B 2 208 ? 27.14600 -9.12200 -34.08000 1.000 31.24059 286 ALA B N 1
ATOM 3948 C CA . ALA B 2 208 ? 26.47100 -9.16800 -35.37800 1.000 35.13842 286 ALA B CA 1
ATOM 3949 C C . ALA B 2 208 ? 26.40800 -10.59000 -35.92500 1.000 32.99869 286 ALA B C 1
ATOM 3950 O O . ALA B 2 208 ? 25.41700 -10.96600 -36.56600 1.000 33.00922 286 ALA B O 1
ATOM 3952 N N . SER B 2 209 ? 27.44500 -11.40100 -35.67700 1.000 30.57209 287 SER B N 1
ATOM 3953 C CA . SER B 2 209 ? 27.44500 -12.76500 -36.19400 1.000 31.40903 287 SER B CA 1
ATOM 3954 C C . SER B 2 209 ? 26.44400 -13.63800 -35.45700 1.000 34.38044 287 SER B C 1
ATOM 3955 O O . SER B 2 209 ? 25.79600 -14.48800 -36.07900 1.000 36.65966 287 SER B O 1
ATOM 3958 N N . ALA B 2 210 ? 26.29600 -13.44800 -34.14000 1.000 31.12478 288 ALA B N 1
ATOM 3959 C CA . ALA B 2 210 ? 25.30400 -14.22300 -33.40800 1.000 32.95658 288 ALA B CA 1
ATOM 3960 C C . ALA B 2 210 ? 23.90300 -13.86400 -33.88600 1.000 35.59901 288 ALA B C 1
ATOM 3961 O O . ALA B 2 210 ? 23.03700 -14.74800 -34.05800 1.000 32.85920 288 ALA B O 1
ATOM 3963 N N . LEU B 2 211 ? 23.66200 -12.56300 -34.10200 1.000 32.20649 289 LEU B N 1
ATOM 3964 C CA . LEU B 2 211 ? 22.37200 -12.10700 -34.60300 1.000 29.81673 289 LEU B CA 1
ATOM 3965 C C . LEU B 2 211 ? 22.11800 -12.68400 -36.00000 1.000 34.23832 289 LEU B C 1
ATOM 3966 O O . LEU B 2 211 ? 20.99200 -13.06800 -36.33000 1.000 33.47507 289 LEU B O 1
ATOM 3971 N N . TYR B 2 212 ? 23.15900 -12.75000 -36.83600 1.000 37.27289 290 TYR B N 1
ATOM 3972 C CA . TYR B 2 212 ? 23.00000 -13.31700 -38.17200 1.000 38.37302 290 TYR B CA 1
ATOM 3973 C C . TYR B 2 212 ? 22.52900 -14.75900 -38.09000 1.000 39.50210 290 TYR B C 1
ATOM 3974 O O . TYR B 2 212 ? 21.66100 -15.18200 -38.87100 1.000 36.08064 290 TYR B O 1
ATOM 3983 N N . HIS B 2 213 ? 23.07900 -15.53100 -37.14400 1.000 37.55977 291 HIS B N 1
ATOM 3984 C CA . HIS B 2 213 ? 22.68300 -16.93500 -37.02300 1.000 39.19154 291 HIS B CA 1
ATOM 3985 C C . HIS B 2 213 ? 21.22500 -17.10300 -36.61900 1.000 41.47076 291 HIS B C 1
ATOM 3986 O O . HIS B 2 213 ? 20.68300 -18.19600 -36.77900 1.000 39.39420 291 HIS B O 1
ATOM 3993 N N . PHE B 2 214 ? 20.60200 -16.05400 -36.09100 1.000 37.79927 292 PHE B N 1
ATOM 3994 C CA . PHE B 2 214 ? 19.16800 -16.15300 -35.72800 1.000 38.16247 292 PHE B CA 1
ATOM 3995 C C . PHE B 2 214 ? 18.32800 -15.32400 -36.70100 1.000 43.10254 292 PHE B C 1
ATOM 3996 O O . PHE B 2 214 ? 17.13700 -15.14900 -36.44800 1.000 43.38941 292 PHE B O 1
ATOM 4004 N N . SER B 2 215 ? 18.94100 -14.85800 -37.78400 1.000 40.37589 293 SER B N 1
ATOM 4005 C CA . SER B 2 215 ? 18.21700 -13.96000 -38.70900 1.000 39.92321 293 SER B CA 1
ATOM 4006 C C . SER B 2 215 ? 18.71500 -14.12600 -40.14400 1.000 42.05241 293 SER B C 1
ATOM 4007 O O . SER B 2 215 ? 18.68000 -15.24700 -40.65400 1.000 38.57568 293 SER B O 1
ATOM 4010 N N . SER B 2 216 ? 19.19100 -13.03600 -40.73100 1.000 42.51826 294 SER B N 1
ATOM 4011 C CA . SER B 2 216 ? 19.63800 -13.03100 -42.14000 1.000 44.30005 294 SER B CA 1
ATOM 4012 C C . SER B 2 216 ? 20.78100 -12.04300 -42.32000 1.000 40.69435 294 SER B C 1
ATOM 4013 O O . SER B 2 216 ? 20.96900 -11.19400 -41.44800 1.000 38.75465 294 SER B O 1
ATOM 4016 N N . SER B 2 217 ? 21.49300 -12.15500 -43.43200 1.000 42.02083 295 SER B N 1
ATOM 4017 C CA . SER B 2 217 ? 22.54800 -11.16800 -43.74900 1.000 41.96029 295 SER B CA 1
ATOM 4018 C C . SER B 2 217 ? 21.87500 -9.81500 -43.91300 1.000 40.10481 295 SER B C 1
ATOM 4019 O O . SER B 2 217 ? 22.48600 -8.81400 -43.55400 1.000 38.03088 295 SER B O 1
ATOM 4022 N N . GLU B 2 218 ? 20.66200 -9.82300 -44.46900 1.000 40.77068 296 GLU B N 1
ATOM 4023 C CA . GLU B 2 218 ? 20.04000 -8.52100 -44.71200 1.000 42.46825 296 GLU B CA 1
ATOM 4024 C C . GLU B 2 218 ? 19.73700 -7.79800 -43.40700 1.000 36.39910 296 GLU B C 1
ATOM 4025 O O . GLU B 2 218 ? 20.03100 -6.60400 -43.26700 1.000 36.69124 296 GLU B O 1
ATOM 4031 N N . LEU B 2 219 ? 19.13800 -8.49700 -42.43500 1.000 37.12024 297 LEU B N 1
ATOM 4032 C CA . LEU B 2 219 ? 18.84500 -7.83400 -41.16500 1.000 38.46514 297 LEU B CA 1
ATOM 4033 C C . LEU B 2 219 ? 20.13500 -7.46100 -40.45000 1.000 38.35197 297 LEU B C 1
ATOM 4034 O O . LEU B 2 219 ? 20.23800 -6.38300 -39.85400 1.000 34.72258 297 LEU B O 1
ATOM 4039 N N . MET B 2 220 ? 21.13100 -8.35200 -40.49400 1.000 35.00420 298 MET B N 1
ATOM 4040 C CA . MET B 2 220 ? 22.41600 -8.08600 -39.85100 1.000 35.49899 298 MET B CA 1
ATOM 4041 C C . MET B 2 220 ? 23.01000 -6.77700 -40.35300 1.000 33.70667 298 MET B C 1
ATOM 4042 O O . MET B 2 220 ? 23.41300 -5.90800 -39.56600 1.000 35.39898 298 MET B O 1
ATOM 4047 N N . GLN B 2 221 ? 23.07600 -6.62300 -41.67600 1.000 37.82032 299 GLN B N 1
ATOM 4048 C CA . GLN B 2 221 ? 23.65600 -5.41500 -42.25600 1.000 38.94677 299 GLN B CA 1
ATOM 4049 C C . GLN B 2 221 ? 22.81200 -4.19100 -41.93800 1.000 41.75764 299 GLN B C 1
ATOM 4050 O O . GLN B 2 221 ? 23.34300 -3.09600 -41.70200 1.000 40.52854 299 GLN B O 1
ATOM 4056 N N . LYS B 2 222 ? 21.50000 -4.35000 -41.93800 1.000 39.14154 300 LYS B N 1
ATOM 4057 C CA . LYS B 2 222 ? 20.64200 -3.21300 -41.63200 1.000 44.60798 300 LYS B CA 1
ATOM 4058 C C . LYS B 2 222 ? 20.83000 -2.72900 -40.19500 1.000 41.00755 300 LYS B C 1
ATOM 4059 O O . LYS B 2 222 ? 20.92300 -1.52200 -39.95700 1.000 41.13914 300 LYS B O 1
ATOM 4065 N N . VAL B 2 223 ? 20.90000 -3.64200 -39.22500 1.000 40.37063 301 VAL B N 1
ATOM 4066 C CA . VAL B 2 223 ? 21.01800 -3.21400 -37.82800 1.000 37.86507 301 VAL B CA 1
ATOM 4067 C C . VAL B 2 223 ? 22.44900 -2.95700 -37.37000 1.000 40.27325 301 VAL B C 1
ATOM 4068 O O . VAL B 2 223 ? 22.64900 -2.18900 -36.42400 1.000 39.79161 301 VAL B O 1
ATOM 4072 N N . SER B 2 224 ? 23.45600 -3.56200 -38.00800 1.000 38.05456 302 SER B N 1
ATOM 4073 C CA . SER B 2 224 ? 24.83600 -3.37400 -37.57600 1.000 42.44193 302 SER B CA 1
ATOM 4074 C C . SER B 2 224 ? 25.68900 -2.52700 -38.49300 1.000 41.16809 302 SER B C 1
ATOM 4075 O O . SER B 2 224 ? 26.71300 -2.00600 -38.03900 1.000 39.08627 302 SER B O 1
ATOM 4078 N N . GLY B 2 225 ? 25.31700 -2.40000 -39.76300 1.000 37.97034 303 GLY B N 1
ATOM 4079 C CA . GLY B 2 225 ? 26.11900 -1.67100 -40.71900 1.000 37.91507 303 GLY B CA 1
ATOM 4080 C C . GLY B 2 225 ? 27.23900 -2.49400 -41.33000 1.000 39.80214 303 GLY B C 1
ATOM 4081 O O . GLY B 2 225 ? 27.85900 -2.04800 -42.30800 1.000 38.50725 303 GLY B O 1
ATOM 4082 N N . TYR B 2 226 ? 27.53400 -3.67800 -40.79200 1.000 35.88325 304 TYR B N 1
ATOM 4083 C CA . TYR B 2 226 ? 28.61400 -4.45100 -41.38200 1.000 35.95168 304 TYR B CA 1
ATOM 4084 C C . TYR B 2 226 ? 28.14700 -5.12100 -42.66100 1.000 38.42566 304 TYR B C 1
ATOM 4085 O O . TYR B 2 226 ? 26.99300 -5.53500 -42.77800 1.000 43.43416 304 TYR B O 1
ATOM 4094 N N . GLN B 2 227 ? 29.06400 -5.23800 -43.60200 1.000 35.93852 305 GLN B N 1
ATOM 4095 C CA . GLN B 2 227 ? 28.77100 -6.01000 -44.82800 1.000 43.71314 305 GLN B CA 1
ATOM 4096 C C . GLN B 2 227 ? 29.07100 -7.48000 -44.51800 1.000 41.14177 305 GLN B C 1
ATOM 4097 O O . GLN B 2 227 ? 29.78400 -7.73600 -43.54800 1.000 38.01508 305 GLN B O 1
ATOM 4103 N N . TRP B 2 228 ? 28.56700 -8.39500 -45.34100 1.000 38.91519 306 TRP B N 1
ATOM 4104 C CA . TRP B 2 228 ? 28.81200 -9.83900 -45.12000 1.000 41.57867 306 TRP B CA 1
ATOM 4105 C C . TRP B 2 228 ? 30.31300 -10.11400 -45.02300 1.000 43.42889 306 TRP B C 1
ATOM 4106 O O . TRP B 2 228 ? 30.70300 -10.88800 -44.15600 1.000 40.14955 306 TRP B O 1
ATOM 4117 N N . CYS B 2 229 ? 31.11400 -9.48400 -45.87100 1.000 41.12598 307 CYS B N 1
ATOM 4118 C CA . CYS B 2 229 ? 32.57300 -9.77500 -45.90900 1.000 47.69519 307 CYS B CA 1
ATOM 4119 C C . CYS B 2 229 ? 33.24600 -9.52900 -44.55200 1.000 46.18185 307 CYS B C 1
ATOM 4120 O O . CYS B 2 229 ? 34.21600 -10.22000 -44.24500 1.000 47.07143 307 CYS B O 1
ATOM 4123 N N . ASP B 2 230 ? 32.74400 -8.57600 -43.77900 1.000 42.12610 308 ASP B N 1
ATOM 4124 C CA . ASP B 2 230 ? 33.36300 -8.23200 -42.47500 1.000 43.90000 308 ASP B CA 1
ATOM 4125 C C . ASP B 2 230 ? 33.04300 -9.28600 -41.40900 1.000 38.52830 308 ASP B C 1
ATOM 4126 O O . ASP B 2 230 ? 33.84400 -9.40200 -40.48500 1.000 42.26823 308 ASP B O 1
ATOM 4131 N N . ILE B 2 231 ? 31.93800 -10.02600 -41.54300 1.000 39.21523 309 ILE B N 1
ATOM 4132 C CA . ILE B 2 231 ? 31.50500 -10.99400 -40.48700 1.000 40.11007 309 ILE B CA 1
ATOM 4133 C C . ILE B 2 231 ? 31.72500 -12.45500 -40.90400 1.000 34.50940 309 ILE B C 1
ATOM 4134 O O . ILE B 2 231 ? 31.69900 -13.30400 -40.02600 1.000 35.93326 309 ILE B O 1
ATOM 4139 N N . GLU B 2 232 ? 31.98200 -12.72400 -42.17800 1.000 36.70966 310 GLU B N 1
ATOM 4140 C CA . GLU B 2 232 ? 32.08100 -14.11400 -42.70300 1.000 38.34933 310 GLU B CA 1
ATOM 4141 C C . GLU B 2 232 ? 33.00500 -14.97800 -41.84700 1.000 38.55199 310 GLU B C 1
ATOM 4142 O O . GLU B 2 232 ? 32.61400 -16.08600 -41.51000 1.000 37.58345 310 GLU B O 1
ATOM 4148 N N . ASN B 2 233 ? 34.19000 -14.47200 -41.54100 1.000 39.47842 311 ASN B N 1
ATOM 4149 C CA . ASN B 2 233 ? 35.17100 -15.26400 -40.76000 1.000 39.75213 311 ASN B CA 1
ATOM 4150 C C . ASN B 2 233 ? 34.62700 -15.51500 -39.35300 1.000 38.07299 311 ASN B C 1
ATOM 4151 O O . ASN B 2 233 ? 34.72900 -16.65000 -38.88200 1.000 37.50976 311 ASN B O 1
ATOM 4156 N N . CYS B 2 234 ? 34.05700 -14.49200 -38.72200 1.000 34.08040 312 CYS B N 1
ATOM 4157 C CA . CYS B 2 234 ? 33.49600 -14.75700 -37.41100 1.000 31.43272 312 CYS B CA 1
ATOM 4158 C C . CYS B 2 234 ? 32.37100 -15.77600 -37.53300 1.000 34.44360 312 CYS B C 1
ATOM 4159 O O . CYS B 2 234 ? 32.29000 -16.73700 -36.75400 1.000 37.03076 312 CYS B O 1
ATOM 4162 N N . VAL B 2 235 ? 31.49200 -15.56600 -38.52500 1.000 37.40185 313 VAL B N 1
ATOM 4163 C CA . VAL B 2 235 ? 30.35400 -16.44600 -38.78400 1.000 38.85992 313 VAL B CA 1
ATOM 4164 C C . VAL B 2 235 ? 30.79600 -17.90100 -38.91900 1.000 39.15469 313 VAL B C 1
ATOM 4165 O O . VAL B 2 235 ? 30.15000 -18.81200 -38.38200 1.000 37.39396 313 VAL B O 1
ATOM 4169 N N . LYS B 2 236 ? 31.90300 -18.13500 -39.64900 1.000 37.11761 314 LYS B N 1
ATOM 4170 C CA . LYS B 2 236 ? 32.44700 -19.48500 -39.84100 1.000 40.72594 314 LYS B CA 1
ATOM 4171 C C . LYS B 2 236 ? 32.92800 -20.07300 -38.53800 1.000 37.80716 314 LYS B C 1
ATOM 4172 O O . LYS B 2 236 ? 32.74700 -21.27000 -38.29500 1.000 40.54697 314 LYS B O 1
ATOM 4174 N N . TRP B 2 237 ? 33.60800 -19.25100 -37.72900 1.000 36.08854 315 TRP B N 1
ATOM 4175 C CA . TRP B 2 237 ? 34.10600 -19.68800 -36.43400 1.000 39.74687 315 TRP B CA 1
ATOM 4176 C C . TRP B 2 237 ? 32.95800 -20.02800 -35.50100 1.000 40.57855 315 TRP B C 1
ATOM 4177 O O . TRP B 2 237 ? 33.01400 -21.01200 -34.75000 1.000 39.29945 315 TRP B O 1
ATOM 4188 N N . MET B 2 238 ? 31.90600 -19.21500 -35.53400 1.000 33.49349 316 MET B N 1
ATOM 4189 C CA . MET B 2 238 ? 30.75700 -19.37500 -34.65400 1.000 36.20697 316 MET B CA 1
ATOM 4190 C C . MET B 2 238 ? 29.86600 -20.55100 -35.03400 1.000 37.95192 316 MET B C 1
ATOM 4191 O O . MET B 2 238 ? 29.05400 -20.99900 -34.22000 1.000 35.70165 316 MET B O 1
ATOM 4196 N N . VAL B 2 239 ? 30.00600 -21.03000 -36.25800 1.000 39.32050 317 VAL B N 1
ATOM 4197 C CA . VAL B 2 239 ? 29.20300 -22.14400 -36.75900 1.000 43.12359 317 VAL B CA 1
ATOM 4198 C C . VAL B 2 239 ? 29.00100 -23.28200 -35.76000 1.000 42.32876 317 VAL B C 1
ATOM 4199 O O . VAL B 2 239 ? 27.84300 -23.58000 -35.43700 1.000 41.17336 317 VAL B O 1
ATOM 4203 N N . PRO B 2 240 ? 30.04300 -23.94200 -35.25000 1.000 44.20793 318 PRO B N 1
ATOM 4204 C CA . PRO B 2 240 ? 29.79600 -25.03800 -34.29100 1.000 43.82894 318 PRO B CA 1
ATOM 4205 C C . PRO B 2 240 ? 28.94100 -24.63500 -33.09900 1.000 42.30770 318 PRO B C 1
ATOM 4206 O O . PRO B 2 240 ? 28.10800 -25.42300 -32.60900 1.000 37.69399 318 PRO B O 1
ATOM 4210 N N . PHE B 2 241 ? 29.15100 -23.41800 -32.59500 1.000 36.83336 319 PHE B N 1
ATOM 4211 C CA . PHE B 2 241 ? 28.40200 -22.94400 -31.43100 1.000 35.61480 319 PHE B CA 1
ATOM 4212 C C . PHE B 2 241 ? 26.94600 -22.69900 -31.76900 1.000 39.17312 319 PHE B C 1
ATOM 4213 O O . PHE B 2 241 ? 26.05700 -23.08400 -30.99900 1.000 36.28067 319 PHE B O 1
ATOM 4221 N N . ALA B 2 242 ? 26.68500 -22.03000 -32.90200 1.000 39.25207 320 ALA B N 1
ATOM 4222 C CA . ALA B 2 242 ? 25.29800 -21.81000 -33.27100 1.000 38.23090 320 ALA B CA 1
ATOM 4223 C C . ALA B 2 242 ? 24.62600 -23.15600 -33.45400 1.000 40.31799 320 ALA B C 1
ATOM 4224 O O . ALA B 2 242 ? 23.46900 -23.34300 -33.06900 1.000 39.23365 320 ALA B O 1
ATOM 4226 N N . MET B 2 243 ? 25.35800 -24.12600 -33.98500 1.000 38.86519 321 MET B N 1
ATOM 4227 C CA . MET B 2 243 ? 24.70800 -25.39600 -34.20400 1.000 43.63681 321 MET B CA 1
ATOM 4228 C C . MET B 2 243 ? 24.36500 -26.13800 -32.92500 1.000 44.44480 321 MET B C 1
ATOM 4229 O O . MET B 2 243 ? 23.25800 -26.69600 -32.85100 1.000 38.59673 321 MET B O 1
ATOM 4231 N N . VAL B 2 244 ? 25.27400 -26.18100 -31.91900 1.000 41.15230 322 VAL B N 1
ATOM 4232 C CA . VAL B 2 244 ? 24.87100 -26.90500 -30.71000 1.000 41.72606 322 VAL B CA 1
ATOM 4233 C C . VAL B 2 244 ? 23.66000 -26.23500 -30.03800 1.000 38.97046 322 VAL B C 1
ATOM 4234 O O . VAL B 2 244 ? 22.83100 -26.91600 -29.41600 1.000 44.28952 322 VAL B O 1
ATOM 4238 N N . ILE B 2 245 ? 23.53600 -24.90000 -30.15600 1.000 34.98314 323 ILE B N 1
ATOM 4239 C CA . ILE B 2 245 ? 22.39400 -24.17200 -29.58800 1.000 41.79448 323 ILE B CA 1
ATOM 4240 C C . ILE B 2 245 ? 21.11400 -24.52200 -30.33900 1.000 40.66803 323 ILE B C 1
ATOM 4241 O O . ILE B 2 245 ? 20.11200 -24.93000 -29.73900 1.000 44.01844 323 ILE B O 1
ATOM 4246 N N . ARG B 2 246 ? 21.13900 -24.35800 -31.66900 1.000 38.89151 324 ARG B N 1
ATOM 4247 C CA . ARG B 2 246 ? 19.98300 -24.69000 -32.50300 1.000 42.02083 324 ARG B CA 1
ATOM 4248 C C . ARG B 2 246 ? 19.54200 -26.12200 -32.24200 1.000 41.67605 324 ARG B C 1
ATOM 4249 O O . ARG B 2 246 ? 18.32700 -26.42400 -32.14200 1.000 40.39958 324 ARG B O 1
ATOM 4257 N N . GLU B 2 247 ? 20.47500 -27.06200 -32.10700 1.000 37.34658 325 GLU B N 1
ATOM 4258 C CA . GLU B 2 247 ? 20.11200 -28.49400 -31.90400 1.000 44.27110 325 GLU B CA 1
ATOM 4259 C C . GLU B 2 247 ? 19.30900 -28.70800 -30.61300 1.000 44.54745 325 GLU B C 1
ATOM 4260 O O . GLU B 2 247 ? 18.47800 -29.60900 -30.59900 1.000 46.17133 325 GLU B O 1
ATOM 4266 N N . THR B 2 248 ? 19.56500 -27.93600 -29.56000 1.000 46.05289 326 THR B N 1
ATOM 4267 C CA . THR B 2 248 ? 18.85000 -28.17400 -28.30200 1.000 52.87213 326 THR B CA 1
ATOM 4268 C C . THR B 2 248 ? 17.57300 -27.34800 -28.13400 1.000 57.72271 326 THR B C 1
ATOM 4269 O O . THR B 2 248 ? 16.83700 -27.59200 -27.16500 1.000 61.22050 326 THR B O 1
ATOM 4273 N N . GLY B 2 249 ? 17.28100 -26.39700 -29.03600 1.000 54.35915 327 GLY B N 1
ATOM 4274 C CA . GLY B 2 249 ? 16.13700 -25.50400 -28.93200 1.000 56.63047 327 GLY B CA 1
ATOM 4275 C C . GLY B 2 249 ? 16.69800 -24.34000 -28.13100 1.000 57.01736 327 GLY B C 1
ATOM 4276 O O . GLY B 2 249 ? 17.62100 -24.53300 -27.32600 1.000 61.91269 327 GLY B O 1
ATOM 4277 N N . SER B 2 250 ? 16.21600 -23.13400 -28.34400 1.000 62.35484 328 SER B N 1
ATOM 4278 C CA . SER B 2 250 ? 16.73800 -22.03200 -27.55800 1.000 59.69663 328 SER B CA 1
ATOM 4279 C C . SER B 2 250 ? 15.92500 -21.89600 -26.27500 1.000 60.57568 328 SER B C 1
ATOM 4280 O O . SER B 2 250 ? 14.79200 -22.38400 -26.17900 1.000 60.60990 328 SER B O 1
ATOM 4283 N N . SER B 2 251 ? 16.51900 -21.24600 -25.27500 1.000 60.77308 329 SER B N 1
ATOM 4284 C CA . SER B 2 251 ? 15.81100 -21.05300 -24.02100 1.000 56.62784 329 SER B CA 1
ATOM 4285 C C . SER B 2 251 ? 14.65100 -20.07800 -24.21200 1.000 52.26153 329 SER B C 1
ATOM 4286 O O . SER B 2 251 ? 14.49500 -19.44400 -25.26400 1.000 49.11905 329 SER B O 1
ATOM 4289 N N . LYS B 2 252 ? 13.82000 -19.97000 -23.17800 1.000 47.84521 330 LYS B N 1
ATOM 4290 C CA . LYS B 2 252 ? 12.65900 -19.09600 -23.19300 1.000 47.08986 330 LYS B CA 1
ATOM 4291 C C . LYS B 2 252 ? 12.86100 -17.94100 -22.21100 1.000 40.53118 330 LYS B C 1
ATOM 4292 O O . LYS B 2 252 ? 13.49700 -18.10100 -21.16400 1.000 40.84963 330 LYS B O 1
ATOM 4298 N N . LEU B 2 253 ? 12.31700 -16.77800 -22.56000 1.000 42.69722 331 LEU B N 1
ATOM 4299 C CA . LEU B 2 253 ? 12.39900 -15.60200 -21.70400 1.000 45.51862 331 LEU B CA 1
ATOM 4300 C C . LEU B 2 253 ? 11.81400 -15.91300 -20.33700 1.000 49.48488 331 LEU B C 1
ATOM 4301 O O . LEU B 2 253 ? 10.67000 -16.36100 -20.24000 1.000 52.57736 331 LEU B O 1
ATOM 4306 N N . LYS B 2 254 ? 12.58100 -15.68600 -19.28100 1.000 44.07371 332 LYS B N 1
ATOM 4307 C CA . LYS B 2 254 ? 12.08900 -16.00300 -17.94500 1.000 47.07933 332 LYS B CA 1
ATOM 4308 C C . LYS B 2 254 ? 11.65500 -14.75400 -17.18300 1.000 50.94295 332 LYS B C 1
ATOM 4309 O O . LYS B 2 254 ? 11.96000 -13.62100 -17.56200 1.000 50.32182 332 LYS B O 1
ATOM 4311 N N . HIS B 2 255 ? 10.90500 -14.98000 -16.10700 1.000 47.78468 333 HIS B N 1
ATOM 4312 C CA . HIS B 2 255 ? 10.41700 -13.92100 -15.24000 1.000 49.40592 333 HIS B CA 1
ATOM 4313 C C . HIS B 2 255 ? 11.27900 -13.87400 -13.99000 1.000 49.14010 333 HIS B C 1
ATOM 4314 O O . HIS B 2 255 ? 11.77900 -14.89900 -13.51800 1.000 51.12455 333 HIS B O 1
ATOM 4321 N N . PHE B 2 256 ? 11.45800 -12.67600 -13.45300 1.000 48.44791 334 PHE B N 1
ATOM 4322 C CA . PHE B 2 256 ? 12.27200 -12.53000 -12.26300 1.000 51.79568 334 PHE B CA 1
ATOM 4323 C C . PHE B 2 256 ? 11.53900 -11.67700 -11.24600 1.000 52.71422 334 PHE B C 1
ATOM 4324 O O . PHE B 2 256 ? 11.11600 -10.55800 -11.56400 1.000 50.89031 334 PHE B O 1
ATOM 4332 N N . ARG B 2 257 ? 11.39100 -12.20700 -10.02900 1.000 56.16989 335 ARG B N 1
ATOM 4333 C CA . ARG B 2 257 ? 10.73000 -11.44100 -8.98500 1.000 57.76219 335 ARG B CA 1
ATOM 4334 C C . ARG B 2 257 ? 11.53500 -10.17600 -8.73400 1.000 53.37219 335 ARG B C 1
ATOM 4335 O O . ARG B 2 257 ? 12.76900 -10.20400 -8.68700 1.000 53.98805 335 ARG B O 1
ATOM 4343 N N . GLY B 2 258 ? 10.82700 -9.06100 -8.59700 1.000 52.58788 336 GLY B N 1
ATOM 4344 C CA . GLY B 2 258 ? 11.47000 -7.78900 -8.37100 1.000 53.94331 336 GLY B CA 1
ATOM 4345 C C . GLY B 2 258 ? 12.01800 -7.13500 -9.61700 1.000 53.87488 336 GLY B C 1
ATOM 4346 O O . GLY B 2 258 ? 12.57600 -6.03600 -9.52300 1.000 59.32290 336 GLY B O 1
ATOM 4347 N N . VAL B 2 259 ? 11.88400 -7.76300 -10.78300 1.000 52.09309 337 VAL B N 1
ATOM 4348 C CA . VAL B 2 259 ? 12.37400 -7.20500 -12.03100 1.000 48.83743 337 VAL B CA 1
ATOM 4349 C C . VAL B 2 259 ? 11.18900 -6.97800 -12.95300 1.000 46.46083 337 VAL B C 1
ATOM 4350 O O . VAL B 2 259 ? 10.41400 -7.89900 -13.22300 1.000 48.51898 337 VAL B O 1
ATOM 4354 N N . ALA B 2 260 ? 11.05700 -5.75300 -13.43700 1.000 46.71086 338 ALA B N 1
ATOM 4355 C CA . ALA B 2 260 ? 9.95100 -5.42000 -14.31700 1.000 50.60607 338 ALA B CA 1
ATOM 4356 C C . ALA B 2 260 ? 10.01200 -6.24900 -15.58400 1.000 54.23019 338 ALA B C 1
ATOM 4357 O O . ALA B 2 260 ? 11.08800 -6.47500 -16.15100 1.000 51.19561 338 ALA B O 1
ATOM 4359 N N . ASP B 2 261 ? 8.84600 -6.65800 -16.06900 1.000 51.50354 339 ASP B N 1
ATOM 4360 C CA . ASP B 2 261 ? 8.77100 -7.48700 -17.29600 1.000 53.94068 339 ASP B CA 1
ATOM 4361 C C . ASP B 2 261 ? 9.49000 -6.80500 -18.46400 1.000 47.30567 339 ASP B C 1
ATOM 4362 O O . ASP B 2 261 ? 10.06400 -7.51200 -19.28500 1.000 47.45569 339 ASP B O 1
ATOM 4367 N N . GLU B 2 262 ? 9.45200 -5.48100 -18.52900 1.000 43.44205 340 GLU B N 1
ATOM 4368 C CA . GLU B 2 262 ? 10.06000 -4.73700 -19.66000 1.000 50.33498 340 GLU B CA 1
ATOM 4369 C C . GLU B 2 262 ? 11.58600 -4.87800 -19.66800 1.000 45.95551 340 GLU B C 1
ATOM 4370 O O . GLU B 2 262 ? 12.17200 -4.60500 -20.71300 1.000 45.58441 340 GLU B O 1
ATOM 4376 N N . ASP B 2 263 ? 12.19200 -5.23400 -18.54200 1.000 44.35532 341 ASP B N 1
ATOM 4377 C CA . ASP B 2 263 ? 13.67700 -5.30300 -18.43500 1.000 42.83145 341 ASP B CA 1
ATOM 4378 C C . ASP B 2 263 ? 14.14700 -6.75400 -18.25700 1.000 41.32074 341 ASP B C 1
ATOM 4379 O O . ASP B 2 263 ? 15.34900 -6.97400 -18.14100 1.000 34.55151 341 ASP B O 1
ATOM 4384 N N . ALA B 2 264 ? 13.22400 -7.70600 -18.27700 1.000 36.80441 342 ALA B N 1
ATOM 4385 C CA . ALA B 2 264 ? 13.58500 -9.10800 -17.98400 1.000 38.16247 342 ALA B CA 1
ATOM 4386 C C . ALA B 2 264 ? 14.64900 -9.64100 -18.94900 1.000 37.58345 342 ALA B C 1
ATOM 4387 O O . ALA B 2 264 ? 15.44400 -10.46400 -18.51800 1.000 39.39683 342 ALA B O 1
ATOM 4389 N N . HIS B 2 265 ? 14.63500 -9.19100 -20.19300 1.000 33.31978 343 HIS B N 1
ATOM 4390 C CA . HIS B 2 265 ? 15.59000 -9.68500 -21.21300 1.000 39.37051 343 HIS B CA 1
ATOM 4391 C C . HIS B 2 265 ? 17.02500 -9.30500 -20.84000 1.000 37.28605 343 HIS B C 1
ATOM 4392 O O . HIS B 2 265 ? 17.93800 -9.96800 -21.32300 1.000 31.87487 343 HIS B O 1
ATOM 4399 N N . ASN B 2 266 ? 17.18800 -8.27000 -20.01800 1.000 35.32002 344 ASN B N 1
ATOM 4400 C CA . ASN B 2 266 ? 18.53900 -7.77400 -19.67000 1.000 34.78312 344 ASN B CA 1
ATOM 4401 C C . ASN B 2 266 ? 19.09200 -8.48000 -18.41700 1.000 34.30411 344 ASN B C 1
ATOM 4402 O O . ASN B 2 266 ? 20.17600 -8.08900 -17.98200 1.000 32.77235 344 ASN B O 1
ATOM 4407 N N . ILE B 2 267 ? 18.37500 -9.46900 -17.86800 1.000 32.98290 345 ILE B N 1
ATOM 4408 C CA . ILE B 2 267 ? 18.85600 -10.15400 -16.66500 1.000 33.59877 345 ILE B CA 1
ATOM 4409 C C . ILE B 2 267 ? 19.65800 -11.37300 -17.08000 1.000 37.09129 345 ILE B C 1
ATOM 4410 O O . ILE B 2 267 ? 19.22300 -12.15500 -17.93600 1.000 31.65643 345 ILE B O 1
ATOM 4415 N N . GLN B 2 268 ? 20.85600 -11.51700 -16.50500 1.000 35.89904 346 GLN B N 1
ATOM 4416 C CA . GLN B 2 268 ? 21.72000 -12.62800 -16.87100 1.000 34.47519 346 GLN B CA 1
ATOM 4417 C C . GLN B 2 268 ? 21.14800 -13.94500 -16.37300 1.000 37.06497 346 GLN B C 1
ATOM 4418 O O . GLN B 2 268 ? 20.68500 -14.04800 -15.23400 1.000 39.51000 346 GLN B O 1
ATOM 4424 N N . THR B 2 269 ? 21.17700 -14.95300 -17.23500 1.000 37.78874 347 THR B N 1
ATOM 4425 C CA . THR B 2 269 ? 20.69500 -16.29100 -16.91500 1.000 39.91005 347 THR B CA 1
ATOM 4426 C C . THR B 2 269 ? 21.86900 -17.25800 -17.02800 1.000 40.47064 347 THR B C 1
ATOM 4427 O O . THR B 2 269 ? 22.96600 -16.89000 -17.46500 1.000 38.23880 347 THR B O 1
ATOM 4431 N N . HIS B 2 270 ? 21.63900 -18.50900 -16.64600 1.000 43.47363 348 HIS B N 1
ATOM 4432 C CA . HIS B 2 270 ? 22.70700 -19.50000 -16.70000 1.000 43.05516 348 HIS B CA 1
ATOM 4433 C C . HIS B 2 270 ? 22.15800 -20.89700 -16.96200 1.000 46.15817 348 HIS B C 1
ATOM 4434 O O . HIS B 2 270 ? 21.17600 -21.31400 -16.34000 1.000 48.60583 348 HIS B O 1
ATOM 4441 N N . ARG B 2 271 ? 22.82700 -21.61400 -17.86100 1.000 43.54996 349 ARG B N 1
ATOM 4442 C CA . ARG B 2 271 ? 22.52300 -22.98600 -18.23900 1.000 51.80621 349 ARG B CA 1
ATOM 4443 C C . ARG B 2 271 ? 23.84600 -23.74800 -18.22700 1.000 58.10434 349 ARG B C 1
ATOM 4444 O O . ARG B 2 271 ? 24.91700 -23.14800 -18.09100 1.000 57.27529 349 ARG B O 1
ATOM 4452 N N . ASP B 2 272 ? 23.79200 -25.07900 -18.37100 1.000 60.97310 350 ASP B N 1
ATOM 4453 C CA . ASP B 2 272 ? 25.03100 -25.87500 -18.35700 1.000 65.24730 350 ASP B CA 1
ATOM 4454 C C . ASP B 2 272 ? 25.66900 -25.80400 -19.74300 1.000 60.56779 350 ASP B C 1
ATOM 4455 O O . ASP B 2 272 ? 25.56800 -26.70300 -20.58100 1.000 63.13915 350 ASP B O 1
ATOM 4460 N N . SER B 2 273 ? 26.35000 -24.68800 -19.98100 1.000 63.19442 351 SER B N 1
ATOM 4461 C CA . SER B 2 273 ? 26.98100 -24.44600 -21.26400 1.000 58.37805 351 SER B CA 1
ATOM 4462 C C . SER B 2 273 ? 28.35500 -25.08200 -21.41200 1.000 49.99810 351 SER B C 1
ATOM 4463 O O . SER B 2 273 ? 28.88900 -25.07200 -22.53100 1.000 44.12634 351 SER B O 1
ATOM 4466 N N . LEU B 2 274 ? 28.95700 -25.60900 -20.33700 1.000 47.52149 352 LEU B N 1
ATOM 4467 C CA . LEU B 2 274 ? 30.28800 -26.19500 -20.49600 1.000 45.37649 352 LEU B CA 1
ATOM 4468 C C . LEU B 2 274 ? 30.23100 -27.47900 -21.31300 1.000 50.73766 352 LEU B C 1
ATOM 4469 O O . LEU B 2 274 ? 31.16400 -27.77800 -22.06800 1.000 48.44002 352 LEU B O 1
ATOM 4474 N N . ASP B 2 275 ? 29.13700 -28.24100 -21.19100 1.000 55.03818 353 ASP B N 1
ATOM 4475 C CA . ASP B 2 275 ? 28.99200 -29.43400 -22.01200 1.000 57.42004 353 ASP B CA 1
ATOM 4476 C C . ASP B 2 275 ? 28.71500 -29.02600 -23.45100 1.000 50.05600 353 ASP B C 1
ATOM 4477 O O . ASP B 2 275 ? 29.22000 -29.64700 -24.40100 1.000 48.00576 353 ASP B O 1
ATOM 4479 N N . LEU B 2 276 ? 27.97500 -27.94100 -23.64900 1.000 49.44277 354 LEU B N 1
ATOM 4480 C CA . LEU B 2 276 ? 27.74800 -27.46100 -25.03700 1.000 44.73694 354 LEU B CA 1
ATOM 4481 C C . LEU B 2 276 ? 29.07000 -27.01800 -25.66700 1.000 44.72642 354 LEU B C 1
ATOM 4482 O O . LEU B 2 276 ? 29.26100 -27.25000 -26.86000 1.000 41.19178 354 LEU B O 1
ATOM 4487 N N . LEU B 2 277 ? 29.94000 -26.39300 -24.88000 1.000 43.68419 355 LEU B N 1
ATOM 4488 C CA . LEU B 2 277 ? 31.21900 -25.86600 -25.41500 1.000 46.64243 355 LEU B CA 1
ATOM 4489 C C . LEU B 2 277 ? 32.05800 -27.03400 -25.92900 1.000 50.12180 355 LEU B C 1
ATOM 4490 O O . LEU B 2 277 ? 32.67200 -26.90500 -26.98700 1.000 53.31166 355 LEU B O 1
ATOM 4495 N N . ASP B 2 278 ? 32.04500 -28.13600 -25.19600 1.000 48.64531 356 ASP B N 1
ATOM 4496 C CA . ASP B 2 278 ? 32.83100 -29.32900 -25.58600 1.000 53.83014 356 ASP B CA 1
ATOM 4497 C C . ASP B 2 278 ? 32.31900 -29.86000 -26.92300 1.000 56.77523 356 ASP B C 1
ATOM 4498 O O . ASP B 2 278 ? 33.13500 -30.07000 -27.82100 1.000 60.01246 356 ASP B O 1
ATOM 4503 N N . LYS B 2 279 ? 31.00700 -30.03000 -27.03700 1.000 54.81973 357 LYS B N 1
ATOM 4504 C CA . LYS B 2 279 ? 30.40700 -30.54100 -28.29200 1.000 55.16188 357 LYS B CA 1
ATOM 4505 C C . LYS B 2 279 ? 30.78600 -29.60100 -29.43500 1.000 51.98255 357 LYS B C 1
ATOM 4506 O O . LYS B 2 279 ? 31.15200 -30.08200 -30.50000 1.000 55.13556 357 LYS B O 1
ATOM 4512 N N . ALA B 2 280 ? 30.70500 -28.29900 -29.20000 1.000 47.13197 358 ALA B N 1
ATOM 4513 C CA . ALA B 2 280 ? 30.98700 -27.35800 -30.29500 1.000 52.15625 358 ALA B CA 1
ATOM 4514 C C . ALA B 2 280 ? 32.43800 -27.53100 -30.73600 1.000 63.87345 358 ALA B C 1
ATOM 4515 O O . ALA B 2 280 ? 32.66700 -27.66000 -31.93700 1.000 71.21380 358 ALA B O 1
ATOM 4517 N N . ARG B 2 281 ? 33.37200 -27.55600 -29.78400 1.000 61.77056 359 ARG B N 1
ATOM 4518 C CA . ARG B 2 281 ? 34.81300 -27.61900 -30.14000 1.000 64.06294 359 ARG B CA 1
ATOM 4519 C C . ARG B 2 281 ? 35.11600 -28.95800 -30.81300 1.000 67.67654 359 ARG B C 1
ATOM 4520 O O . ARG B 2 281 ? 35.93700 -28.97000 -31.74400 1.000 72.09022 359 ARG B O 1
ATOM 4522 N N . ALA B 2 282 ? 34.47300 -30.02900 -30.35900 1.000 66.50797 360 ALA B N 1
ATOM 4523 C CA . ALA B 2 282 ? 34.66700 -31.36500 -30.96700 1.000 65.97107 360 ALA B CA 1
ATOM 4524 C C . ALA B 2 282 ? 34.70000 -31.23100 -32.49500 1.000 71.09010 360 ALA B C 1
ATOM 4525 O O . ALA B 2 282 ? 33.68300 -30.78300 -33.06500 1.000 73.54303 360 ALA B O 1
#